Protein AF-A0A1I6E362-F1 (afdb_monomer)

Radius of gyration: 29.73 Å; Cα contacts (8 Å, |Δi|>4): 877; chains: 1; bounding box: 83×50×93 Å

pLDDT: mean 85.26, std 15.42, range [30.41, 98.31]

Organism: NCBI:txid1121426

Mean predicted aligned error: 14.02 Å

Nearest PDB structures (foldseek):
  6gwh-assembly1_A  TM=8.230E-01  e=7.756E-09  Pyrococcus furiosus DSM 3638
  6z70-assembly1_A  TM=7.976E-01  e=4.630E-08  Aquifex aeolicus VF5
  3vvr-assembly1_A  TM=7.969E-01  e=1.394E-07  Pyrococcus furiosus
  4z3p-assembly1_A  TM=7.280E-01  e=2.200E-07  Escherichia coli
  6z71-assembly1_B  TM=7.602E-01  e=5.159E-06  Aquifex aeolicus VF5

Sequence (661 aa):
MGSLGLRKLFINIGGTLARQMTAVLLGISLVVLLARALGPQGNGTYAMTILLPTLLANLLNLGIPSANVYYIGRGSISVYHAFKTNIRLWLFLSGLGVLLAVLVVWVGGEALFPGVPKIFLWLTSLLIFPMALLQFLLTSLLQGVQDFRRFNHVLLVAPAATLLLAVLTVWLFDLGVAGALTAFGLGYFLGLVFSIYAVRTYLHDKSKSTPPPDYAGQCIGYGWKAHLSNILTFINYRTDIYLVNLFLNPAFTGIYVIAVQIAERLWMLSQSVSTVILPRLSELHRDEETRKRLTPIVARWIFMVTVVAGGTLALFASPLIKLLFGAKYLAAAGALLWLLPGIAFTSFSRVLANDLAARGRPDLNMYAACLVVIVNVIANIVLIPRMGINGAALATTIAYTVNAVVKFYLYARLSGNPLWQVIAFSRADRELLANGINSFRKLFGGSLSAGQLIKSANTNRRYKRCMDIFFSLIFIIAALPLMVLIAMAIKFETGAPAIFIQERAGLQGRPFKIYKFRTMLRDFVSTGQNYADEEKRITRVGRLLRSTSLDELPQLFNVLKGDMSLVGPRPTLLYQVEKYSDGQKKRLDVPPGMTGWTQVNRGECFSWEERIKMDIHYIQNWSLGLDFKILWMTAGVMLKKRVAWVDQSDDRIARIPTDES

Foldseek 3Di:
DVVLCVVVLVVLLVLLLVLVVLLVVLVVLQLVLLCVQQPPLLSLLLVLLLCLLLVLLLQLLLQLLLLLLQCLLLVVDALQVLLVLLVVSLVVSLVVSLVVLVVCCVPCVCPSRPPHDSVSNNVCSNQVNSLSNVLSSLLSNCLSNLVSVLSSVLSVQLSVQLSVQCCCQRVVVVVGSVSSSVSNSVSSVRSSVSSCVSSVVRNVPPPGDDRDPCSVVSSNVLSNLLSLLVVLVVCLLCVLLVLLCVQPHVLLSVLLVVLSVVQCVLCSSLVSSLSNVLSVLLNCPVPLVSSLQPLLLSLQVSLVVLLVVLVVCLVCVQVVCCVPPNDSSSVSSLLNNLQSLLSSLLSSLSSLCSNCSSNSRSNLSNVLSVVLSVQLNVQSVPQCNPPNSNSSSNSSSVSSNSSSVSSLVVSCVVSVPDSCSSNPQDPVNVVVVVVVVVVVCCQVPDDDDPVCCVVCVVVQVVVQLVVLQVVLVVLCVVCVVVVVVLQVVCCVQAVDGQWDWDWFQWALRDIDIAIWGDQFHDPPPVPPDDPDCPVVGGTPSSQVCQQLVVRRSSRSVVSNVPLAGQEAAATHHSVVCVPDDPLLSLSNNHTHHPFYQCRLPDDDDDDPVVSSVRRNVCVSSPHPVVVVVRVVSVVVVSPPSDDGNPDVVVCPPPPPPPPDD

Structure (mmCIF, N/CA/C/O backbone):
data_AF-A0A1I6E362-F1
#
_entry.id   AF-A0A1I6E362-F1
#
loop_
_atom_site.group_PDB
_atom_site.id
_atom_site.type_symbol
_atom_site.label_atom_id
_atom_site.label_alt_id
_atom_site.label_comp_id
_atom_site.label_asym_id
_atom_site.label_entity_id
_atom_site.label_seq_id
_atom_site.pdbx_PDB_ins_code
_atom_site.Cartn_x
_atom_site.Cartn_y
_atom_site.Cartn_z
_atom_site.occupancy
_atom_site.B_iso_or_equiv
_atom_site.auth_seq_id
_atom_site.auth_comp_id
_atom_site.auth_asym_id
_atom_site.auth_atom_id
_atom_site.pdbx_PDB_model_num
ATOM 1 N N . MET A 1 1 ? -22.961 -8.064 14.696 1.00 47.22 1 MET A N 1
ATOM 2 C CA . MET A 1 1 ? -22.313 -7.123 13.733 1.00 47.22 1 MET A CA 1
ATOM 3 C C . MET A 1 1 ? -22.486 -5.632 14.057 1.00 47.22 1 MET A C 1
ATOM 5 O O . MET A 1 1 ? -21.528 -4.894 13.843 1.00 47.22 1 MET A O 1
ATOM 9 N N . GLY A 1 2 ? -23.660 -5.175 14.527 1.00 45.44 2 GLY A N 1
ATOM 10 C CA . GLY A 1 2 ? -23.925 -3.750 14.808 1.00 45.44 2 GLY A CA 1
ATOM 11 C C . GLY A 1 2 ? -23.131 -3.165 15.984 1.00 45.44 2 GLY A C 1
ATOM 12 O O . GLY A 1 2 ? -22.555 -2.094 15.836 1.00 45.44 2 GLY A O 1
ATOM 13 N N . SER A 1 3 ? -23.005 -3.900 17.096 1.00 53.31 3 SER A N 1
ATOM 14 C CA . SER A 1 3 ? -22.309 -3.436 18.312 1.00 53.31 3 SER A CA 1
ATOM 15 C C . SER A 1 3 ? -20.792 -3.256 18.148 1.00 53.31 3 SER A C 1
ATOM 17 O O . SER A 1 3 ? -20.224 -2.323 18.693 1.00 53.31 3 SER A O 1
ATOM 19 N N . LEU A 1 4 ? -20.130 -4.099 17.345 1.00 64.25 4 LEU A N 1
ATOM 20 C CA . LEU A 1 4 ? -18.673 -4.043 17.114 1.00 64.25 4 LEU A CA 1
ATOM 21 C C . LEU A 1 4 ? -18.260 -3.117 15.949 1.00 64.25 4 LEU A C 1
ATOM 23 O O . LEU A 1 4 ? -17.071 -2.948 15.684 1.00 64.25 4 LEU A O 1
ATOM 27 N N . GLY A 1 5 ? -19.211 -2.555 15.191 1.00 74.75 5 GLY A N 1
ATOM 28 C CA . GLY A 1 5 ? -18.908 -1.715 14.021 1.00 74.75 5 GLY A CA 1
ATOM 29 C C . GLY A 1 5 ? -18.184 -2.437 12.868 1.00 74.75 5 GLY A C 1
ATOM 30 O O . GLY A 1 5 ? -17.649 -1.786 11.967 1.00 74.75 5 GLY A O 1
ATOM 31 N N . LEU A 1 6 ? -18.183 -3.778 12.861 1.00 76.25 6 LEU A N 1
ATOM 32 C CA . LEU A 1 6 ? -17.395 -4.614 11.942 1.00 76.25 6 LEU A CA 1
ATOM 33 C C . LEU A 1 6 ? -17.661 -4.306 10.466 1.00 76.25 6 LEU A C 1
ATOM 35 O O . LEU A 1 6 ? -16.737 -4.297 9.662 1.00 76.25 6 LEU A O 1
ATOM 39 N N . ARG A 1 7 ? -18.907 -3.997 10.093 1.00 77.62 7 ARG A N 1
ATOM 40 C CA . ARG A 1 7 ? -19.254 -3.694 8.697 1.00 77.62 7 ARG A CA 1
ATOM 41 C C . ARG A 1 7 ? -18.474 -2.491 8.157 1.00 77.62 7 ARG A C 1
ATOM 43 O O . ARG A 1 7 ? -17.909 -2.575 7.072 1.00 77.62 7 ARG A O 1
ATOM 50 N N . LYS A 1 8 ? -18.434 -1.383 8.907 1.00 82.44 8 LYS A N 1
ATOM 51 C CA . LYS A 1 8 ? -17.691 -0.175 8.511 1.00 82.44 8 LYS A CA 1
ATOM 52 C C . LYS A 1 8 ? -16.190 -0.468 8.456 1.00 82.44 8 LYS A C 1
ATOM 54 O O . LYS A 1 8 ? -15.532 -0.067 7.502 1.00 82.44 8 LYS A O 1
ATOM 59 N N . LEU A 1 9 ? -15.683 -1.228 9.431 1.00 85.69 9 LEU A N 1
ATOM 60 C CA . LEU A 1 9 ? -14.290 -1.667 9.474 1.00 85.69 9 LEU A CA 1
ATOM 61 C C . LEU A 1 9 ? -13.903 -2.462 8.215 1.00 85.69 9 LEU A C 1
ATOM 63 O O . LEU A 1 9 ? -12.949 -2.092 7.539 1.00 85.69 9 LEU A O 1
ATOM 67 N N . PHE A 1 10 ? -14.668 -3.493 7.849 1.00 83.06 10 PHE A N 1
ATOM 68 C CA . PHE A 1 10 ? -14.386 -4.313 6.666 1.00 83.06 10 PHE A CA 1
ATOM 69 C C . PHE A 1 10 ? -14.502 -3.535 5.352 1.00 83.06 10 PHE A C 1
ATOM 71 O O . PHE A 1 10 ? -13.687 -3.747 4.458 1.00 83.06 10 PHE A O 1
ATOM 78 N N . ILE A 1 11 ? -15.453 -2.600 5.234 1.00 81.00 11 ILE A N 1
ATOM 79 C CA . ILE A 1 11 ? -15.546 -1.711 4.063 1.00 81.00 11 ILE A CA 1
ATOM 80 C C . ILE A 1 11 ? -14.276 -0.861 3.936 1.00 81.00 11 ILE A C 1
ATOM 82 O O . ILE A 1 11 ? -13.712 -0.752 2.848 1.00 81.00 11 ILE A O 1
ATOM 86 N N . ASN A 1 12 ? -13.797 -0.296 5.045 1.00 88.94 12 ASN A N 1
ATOM 87 C CA . ASN A 1 12 ? -12.576 0.504 5.057 1.00 88.94 12 ASN A CA 1
ATOM 88 C C . ASN A 1 12 ? -11.337 -0.341 4.724 1.00 88.94 12 ASN A C 1
ATOM 90 O O . ASN A 1 12 ? -10.492 0.109 3.950 1.00 88.94 12 ASN A O 1
ATOM 94 N N . ILE A 1 13 ? -11.239 -1.567 5.255 1.00 87.88 13 ILE A N 1
ATOM 95 C CA . ILE A 1 13 ? -10.159 -2.516 4.934 1.00 87.88 13 ILE A CA 1
ATOM 96 C C . ILE A 1 13 ? -10.188 -2.859 3.442 1.00 87.88 13 ILE A C 1
ATOM 98 O O . ILE A 1 13 ? -9.175 -2.710 2.765 1.00 87.88 13 ILE A O 1
ATOM 102 N N . GLY A 1 14 ? -11.353 -3.235 2.907 1.00 83.06 14 GLY A N 1
ATOM 103 C CA . GLY A 1 14 ? -11.525 -3.573 1.493 1.00 83.06 14 GLY A CA 1
ATOM 104 C C . GLY A 1 14 ? -11.182 -2.410 0.559 1.00 83.06 14 GLY A C 1
ATOM 105 O O . GLY A 1 14 ? -10.434 -2.594 -0.398 1.00 83.06 14 GLY A O 1
ATOM 106 N N . GLY A 1 15 ? -11.644 -1.193 0.867 1.00 82.62 15 GLY A N 1
ATOM 107 C CA . GLY A 1 15 ? -11.280 0.010 0.109 1.00 82.62 15 GLY A CA 1
ATOM 108 C C . GLY A 1 15 ? -9.779 0.312 0.163 1.00 82.62 15 GLY A C 1
ATOM 109 O O . GLY A 1 15 ? -9.176 0.680 -0.844 1.00 82.62 15 GLY A O 1
ATOM 110 N N . THR A 1 16 ? -9.152 0.085 1.318 1.00 93.25 16 THR A N 1
ATOM 111 C CA . THR A 1 16 ? -7.707 0.263 1.514 1.00 93.25 16 THR A CA 1
ATOM 112 C C . THR A 1 16 ? -6.900 -0.779 0.739 1.00 93.25 16 THR A C 1
ATOM 114 O O . THR A 1 16 ? -5.895 -0.425 0.123 1.00 93.25 16 THR A O 1
ATOM 117 N N . LEU A 1 17 ? -7.348 -2.035 0.706 1.00 88.12 17 LEU A N 1
ATOM 118 C CA . LEU A 1 17 ? -6.731 -3.102 -0.081 1.00 88.12 17 LEU A CA 1
ATOM 119 C C . LEU A 1 17 ? -6.857 -2.837 -1.587 1.00 88.12 17 LEU A C 1
ATOM 121 O O . LEU A 1 17 ? -5.853 -2.872 -2.295 1.00 88.12 17 LEU A O 1
ATOM 125 N N . ALA A 1 18 ? -8.056 -2.490 -2.066 1.00 82.69 18 ALA A N 1
ATOM 126 C CA . ALA A 1 18 ? -8.288 -2.142 -3.470 1.00 82.69 18 ALA A CA 1
ATOM 127 C C . ALA A 1 18 ? -7.384 -0.984 -3.919 1.00 82.69 18 ALA A C 1
ATOM 129 O O . ALA A 1 18 ? -6.784 -1.013 -4.996 1.00 82.69 18 ALA A O 1
ATOM 130 N N . ARG A 1 19 ? -7.213 0.013 -3.047 1.00 94.44 19 ARG A N 1
ATOM 131 C CA . ARG A 1 19 ? -6.302 1.129 -3.273 1.00 94.44 19 ARG A CA 1
ATOM 132 C C . ARG A 1 19 ? -4.831 0.702 -3.311 1.00 94.44 19 ARG A C 1
ATOM 134 O O . ARG A 1 19 ? -4.100 1.196 -4.164 1.00 94.44 19 ARG A O 1
ATOM 141 N N . GLN A 1 20 ? -4.385 -0.223 -2.452 1.00 93.06 20 GLN A N 1
ATOM 142 C CA . GLN A 1 20 ? -3.025 -0.790 -2.533 1.00 93.06 20 GLN A CA 1
ATOM 143 C C . GLN A 1 20 ? -2.800 -1.526 -3.855 1.00 93.06 20 GLN A C 1
ATOM 145 O O . GLN A 1 20 ? -1.799 -1.271 -4.516 1.00 93.06 20 GLN A O 1
ATOM 150 N N . MET A 1 21 ? -3.739 -2.384 -4.265 1.00 85.81 21 MET A N 1
ATOM 151 C CA . MET A 1 21 ? -3.654 -3.109 -5.540 1.00 85.81 21 MET A CA 1
ATOM 152 C C . MET A 1 21 ? -3.573 -2.144 -6.726 1.00 85.81 21 MET A C 1
ATOM 154 O O . MET A 1 21 ? -2.713 -2.294 -7.588 1.00 85.81 21 MET A O 1
ATOM 158 N N . THR A 1 22 ? -4.409 -1.103 -6.725 1.00 87.25 22 THR A N 1
ATOM 159 C CA . THR A 1 22 ? -4.402 -0.069 -7.770 1.00 87.25 22 THR A CA 1
ATOM 160 C C . THR A 1 22 ? -3.062 0.669 -7.818 1.00 87.25 22 THR A C 1
ATOM 162 O O . THR A 1 22 ? -2.493 0.835 -8.891 1.00 87.25 22 THR A O 1
ATOM 165 N N . ALA A 1 23 ? -2.511 1.062 -6.664 1.00 90.00 23 ALA A N 1
ATOM 166 C CA . ALA A 1 23 ? -1.211 1.729 -6.598 1.00 90.00 23 ALA A CA 1
ATOM 167 C C . ALA A 1 23 ? -0.066 0.838 -7.117 1.00 90.00 23 ALA A C 1
ATOM 169 O O . ALA A 1 23 ? 0.812 1.330 -7.821 1.00 90.00 23 ALA A O 1
ATOM 170 N N . VAL A 1 24 ? -0.094 -0.469 -6.821 1.00 87.75 24 VAL A N 1
ATOM 171 C CA . VAL A 1 24 ? 0.880 -1.435 -7.360 1.00 87.75 24 VAL A CA 1
ATOM 172 C C . VAL A 1 24 ? 0.790 -1.503 -8.886 1.00 87.75 24 VAL A C 1
ATOM 174 O O . VAL A 1 24 ? 1.820 -1.437 -9.550 1.00 87.75 24 VAL A O 1
ATOM 177 N N . LEU A 1 25 ? -0.419 -1.571 -9.451 1.00 85.38 25 LEU A N 1
ATOM 178 C CA . LEU A 1 25 ? -0.619 -1.597 -10.904 1.00 85.38 25 LEU A CA 1
ATOM 179 C C . LEU A 1 25 ? -0.130 -0.310 -11.585 1.00 85.38 25 LEU A C 1
ATOM 181 O O . LEU A 1 25 ? 0.549 -0.381 -12.610 1.00 85.38 25 LEU A O 1
ATOM 185 N N . LEU A 1 26 ? -0.424 0.858 -11.004 1.00 90.88 26 LEU A N 1
ATOM 186 C CA . LEU A 1 26 ? 0.073 2.148 -11.497 1.00 90.88 26 LEU A CA 1
ATOM 187 C C . LEU A 1 26 ? 1.604 2.214 -11.450 1.00 90.88 26 LEU A C 1
ATOM 189 O O . LEU A 1 26 ? 2.227 2.630 -12.422 1.00 90.88 26 LEU A O 1
ATOM 193 N N . GLY A 1 27 ? 2.208 1.753 -10.352 1.00 89.25 27 GLY A N 1
ATOM 194 C CA . GLY A 1 27 ? 3.661 1.704 -10.195 1.00 89.25 27 GLY A CA 1
ATOM 195 C C . GLY A 1 27 ? 4.334 0.792 -11.221 1.00 89.25 27 GLY A C 1
ATOM 196 O O . GLY A 1 27 ? 5.297 1.206 -11.857 1.00 89.25 27 GLY A O 1
ATOM 197 N N . ILE A 1 28 ? 3.798 -0.414 -11.443 1.00 85.44 28 ILE A N 1
ATOM 198 C CA . ILE A 1 28 ? 4.299 -1.328 -12.484 1.00 85.44 28 ILE A CA 1
ATOM 199 C C . ILE A 1 28 ? 4.183 -0.675 -13.865 1.00 85.44 28 ILE A C 1
ATOM 201 O O . ILE A 1 28 ? 5.136 -0.710 -14.638 1.00 85.44 28 ILE A O 1
ATOM 205 N N . SER A 1 29 ? 3.048 -0.037 -14.158 1.00 89.38 29 SER A N 1
ATOM 206 C CA . SER A 1 29 ? 2.824 0.645 -15.439 1.00 89.38 29 SER A CA 1
ATOM 207 C C . SER A 1 29 ? 3.831 1.775 -15.667 1.00 89.38 29 SER A C 1
ATOM 209 O O . SER A 1 29 ? 4.388 1.886 -16.756 1.00 89.38 29 SER A O 1
ATOM 211 N N . LEU A 1 30 ? 4.116 2.572 -14.630 1.00 93.25 30 LEU A N 1
ATOM 212 C CA . LEU A 1 30 ? 5.117 3.639 -14.682 1.00 93.25 30 LEU A CA 1
ATOM 213 C C . LEU A 1 30 ? 6.520 3.077 -14.923 1.00 93.25 30 LEU A C 1
ATOM 215 O O . LEU A 1 30 ? 7.224 3.568 -15.799 1.00 93.25 30 LEU A O 1
ATOM 219 N N . VAL A 1 31 ? 6.913 2.030 -14.191 1.00 87.62 31 VAL A N 1
ATOM 220 C CA . VAL A 1 31 ? 8.224 1.384 -14.364 1.00 87.62 31 VAL A CA 1
ATOM 221 C C . VAL A 1 31 ? 8.385 0.849 -15.788 1.00 87.62 31 VAL A C 1
ATOM 223 O O . VAL A 1 31 ? 9.427 1.061 -16.401 1.00 87.62 31 VAL A O 1
ATOM 226 N N . VAL A 1 32 ? 7.355 0.201 -16.342 1.00 85.50 32 VAL A N 1
ATOM 227 C CA . VAL A 1 32 ? 7.378 -0.303 -17.725 1.00 85.50 32 VAL A CA 1
ATOM 228 C C . VAL A 1 32 ? 7.507 0.840 -18.731 1.00 85.50 32 VAL A C 1
ATOM 230 O O . VAL A 1 32 ? 8.292 0.732 -19.672 1.00 85.50 32 VAL A O 1
ATOM 233 N N . LEU A 1 33 ? 6.761 1.930 -18.538 1.00 91.44 33 LEU A N 1
ATOM 234 C CA . LEU A 1 33 ? 6.820 3.102 -19.409 1.00 91.44 33 LEU A CA 1
ATOM 235 C C . LEU A 1 33 ? 8.216 3.731 -19.407 1.00 91.44 33 LEU A C 1
ATOM 237 O O . LEU A 1 33 ? 8.806 3.902 -20.471 1.00 91.44 33 LEU A O 1
ATOM 241 N N . LEU A 1 34 ? 8.758 4.029 -18.224 1.00 91.12 34 LEU A N 1
ATOM 242 C CA . LEU A 1 34 ? 10.066 4.671 -18.092 1.00 91.12 34 LEU A CA 1
ATOM 243 C C . LEU A 1 34 ? 11.189 3.779 -18.618 1.00 91.12 34 LEU A C 1
ATOM 245 O O . LEU A 1 34 ? 12.066 4.267 -19.320 1.00 91.12 34 LEU A O 1
ATOM 249 N N . ALA A 1 35 ? 11.138 2.473 -18.353 1.00 82.94 35 ALA A N 1
ATOM 250 C CA . ALA A 1 35 ? 12.131 1.538 -18.872 1.00 82.94 35 ALA A CA 1
ATOM 251 C C . ALA A 1 35 ? 12.143 1.490 -20.409 1.00 82.94 35 ALA A C 1
ATOM 253 O O . ALA A 1 35 ? 13.213 1.409 -21.008 1.00 82.94 35 ALA A O 1
ATOM 254 N N . ARG A 1 36 ? 10.967 1.554 -21.049 1.00 88.00 36 ARG A N 1
ATOM 255 C CA . ARG A 1 36 ? 10.855 1.559 -22.516 1.00 88.00 36 ARG A CA 1
ATOM 256 C C . ARG A 1 36 ? 11.293 2.876 -23.141 1.00 88.00 36 ARG A C 1
ATOM 258 O O . ARG A 1 36 ? 11.867 2.845 -24.220 1.00 88.00 36 ARG A O 1
ATOM 265 N N . ALA A 1 37 ? 11.003 3.998 -22.491 1.00 91.81 37 ALA A N 1
ATOM 266 C CA . ALA A 1 37 ? 11.279 5.314 -23.054 1.00 91.81 37 ALA A CA 1
ATOM 267 C C . ALA A 1 37 ? 12.710 5.803 -22.770 1.00 91.81 37 ALA A C 1
ATOM 269 O O . ALA A 1 37 ? 13.353 6.357 -23.647 1.00 91.81 37 ALA A O 1
ATOM 270 N N . LEU A 1 38 ? 13.233 5.572 -21.562 1.00 90.88 38 LEU A N 1
ATOM 271 C CA . LEU A 1 38 ? 14.545 6.084 -21.136 1.00 90.88 38 LEU A CA 1
ATOM 272 C C . LEU A 1 38 ? 15.701 5.107 -21.372 1.00 90.88 38 LEU A C 1
ATOM 274 O O . LEU A 1 38 ? 16.868 5.466 -21.203 1.00 90.88 38 LEU A O 1
ATOM 278 N N . GLY A 1 39 ? 15.382 3.846 -21.662 1.00 85.19 39 GLY A N 1
ATOM 279 C CA . GLY A 1 39 ? 16.345 2.756 -21.636 1.00 85.19 39 GLY A CA 1
ATOM 280 C C . GLY A 1 39 ? 16.922 2.481 -20.233 1.00 85.19 39 GLY A C 1
ATOM 281 O O . GLY A 1 39 ? 16.563 3.130 -19.244 1.00 85.19 39 GLY A O 1
ATOM 282 N N . PRO A 1 40 ? 17.830 1.496 -20.113 1.00 77.56 40 PRO A N 1
ATOM 283 C CA . PRO A 1 40 ? 18.359 1.054 -18.821 1.00 77.56 40 PRO A CA 1
ATOM 284 C C . PRO A 1 40 ? 19.126 2.141 -18.060 1.00 77.56 40 PRO A C 1
ATOM 286 O O . PRO A 1 40 ? 18.930 2.297 -16.856 1.00 77.56 40 PRO A O 1
ATOM 289 N N . GLN A 1 41 ? 19.966 2.912 -18.759 1.00 85.75 41 GLN A N 1
ATOM 290 C CA . GLN A 1 41 ? 20.787 3.956 -18.144 1.00 85.75 41 GLN A CA 1
ATOM 291 C C . GLN A 1 41 ? 19.924 5.104 -17.613 1.00 85.75 41 GLN A C 1
ATOM 293 O O . GLN A 1 41 ? 20.030 5.446 -16.438 1.00 85.75 41 GLN A O 1
ATOM 298 N N . GLY A 1 42 ? 19.013 5.645 -18.431 1.00 89.19 42 GLY A N 1
ATOM 299 C CA . GLY A 1 42 ? 18.139 6.740 -18.011 1.00 89.19 42 GLY A CA 1
ATOM 300 C C . GLY A 1 42 ? 17.177 6.334 -16.891 1.00 89.19 42 GLY A C 1
ATOM 301 O O . GLY A 1 42 ? 16.969 7.094 -15.944 1.00 89.19 42 GLY A O 1
ATOM 302 N N . ASN A 1 43 ? 16.653 5.105 -16.931 1.00 84.25 43 ASN A N 1
ATOM 303 C CA . ASN A 1 43 ? 15.850 4.564 -15.835 1.00 84.25 43 ASN A CA 1
ATOM 304 C C . ASN A 1 43 ? 16.673 4.401 -14.540 1.00 84.25 43 ASN A C 1
ATOM 306 O O . ASN A 1 43 ? 16.172 4.692 -13.453 1.00 84.25 43 ASN A O 1
ATOM 310 N N . GLY A 1 44 ? 17.944 3.997 -14.648 1.00 79.44 44 GLY A N 1
ATOM 311 C CA . GLY A 1 44 ? 18.884 3.944 -13.525 1.00 79.44 44 GLY A CA 1
ATOM 312 C C . GLY A 1 44 ? 19.134 5.322 -12.909 1.00 79.44 44 GLY A C 1
ATOM 313 O O . GLY A 1 44 ? 18.987 5.487 -11.697 1.00 79.44 44 GLY A O 1
ATOM 314 N N . THR A 1 45 ? 19.414 6.335 -13.735 1.00 91.06 45 THR A N 1
ATOM 315 C CA . THR A 1 45 ? 19.582 7.723 -13.279 1.00 91.06 45 THR A CA 1
ATOM 316 C C . THR A 1 45 ? 18.317 8.248 -12.595 1.00 91.06 45 THR A C 1
ATOM 318 O O . THR A 1 45 ? 18.410 8.830 -11.514 1.00 91.06 45 THR A O 1
ATOM 321 N N . TYR A 1 46 ? 17.129 8.013 -13.168 1.00 94.69 46 TYR A N 1
ATOM 322 C CA . TYR A 1 46 ? 15.847 8.382 -12.555 1.00 94.69 46 TYR A CA 1
ATOM 323 C C . TYR A 1 46 ? 15.671 7.741 -11.171 1.00 94.69 46 TYR A C 1
ATOM 325 O O . TYR A 1 46 ? 15.431 8.452 -10.193 1.00 94.69 46 TYR A O 1
ATOM 333 N N . ALA A 1 47 ? 15.839 6.418 -11.076 1.00 88.00 47 ALA A N 1
ATOM 334 C CA . ALA A 1 47 ? 15.654 5.671 -9.835 1.00 88.00 47 ALA A CA 1
ATOM 335 C C . ALA A 1 47 ? 16.623 6.127 -8.732 1.00 88.00 47 ALA A C 1
ATOM 337 O O . ALA A 1 47 ? 16.202 6.342 -7.596 1.00 88.00 47 ALA A O 1
ATOM 338 N N . MET A 1 48 ? 17.901 6.329 -9.072 1.00 88.44 48 MET A N 1
ATOM 339 C CA . MET A 1 48 ? 18.909 6.814 -8.124 1.00 88.44 48 MET A CA 1
ATOM 340 C C . MET A 1 48 ? 18.655 8.259 -7.696 1.00 88.44 48 MET A C 1
ATOM 342 O O . MET A 1 48 ? 18.848 8.598 -6.531 1.00 88.44 48 MET A O 1
ATOM 346 N N . THR A 1 49 ? 18.160 9.105 -8.602 1.00 95.06 49 THR A N 1
ATOM 347 C CA . THR A 1 49 ? 17.834 10.496 -8.269 1.00 95.06 49 THR A CA 1
ATOM 348 C C . THR A 1 49 ? 16.705 10.576 -7.243 1.00 95.06 49 THR A C 1
ATOM 350 O O . THR A 1 49 ? 16.817 11.306 -6.263 1.00 95.06 49 THR A O 1
ATOM 353 N N . ILE A 1 50 ? 15.613 9.827 -7.435 1.00 95.50 50 ILE A N 1
ATOM 354 C CA . ILE A 1 50 ? 14.468 9.872 -6.508 1.00 95.50 50 ILE A CA 1
ATOM 355 C C . ILE A 1 50 ? 14.745 9.154 -5.178 1.00 95.50 50 ILE A C 1
ATOM 357 O O . ILE A 1 50 ? 14.000 9.338 -4.211 1.00 95.50 50 ILE A O 1
ATOM 361 N N . LEU A 1 51 ? 15.804 8.343 -5.104 1.00 92.25 51 LEU A N 1
ATOM 362 C CA . LEU A 1 51 ? 16.166 7.584 -3.911 1.00 92.25 51 LEU A CA 1
ATOM 363 C C . LEU A 1 51 ? 16.499 8.506 -2.733 1.00 92.25 51 LEU A C 1
ATOM 365 O O . LEU A 1 51 ? 15.931 8.341 -1.659 1.00 92.25 51 LEU A O 1
ATOM 369 N N . LEU A 1 52 ? 17.361 9.507 -2.928 1.00 93.88 52 LEU A N 1
ATOM 370 C CA . LEU A 1 52 ? 17.769 10.420 -1.855 1.00 93.88 52 LEU A CA 1
ATOM 371 C C . LEU A 1 52 ? 16.582 11.162 -1.200 1.00 93.88 52 LEU A C 1
ATOM 373 O O . LEU A 1 52 ? 16.405 11.022 0.014 1.00 93.88 52 LEU A O 1
ATOM 377 N N . PRO A 1 53 ? 15.716 11.892 -1.937 1.00 96.25 53 PRO A N 1
ATOM 378 C CA . PRO A 1 53 ? 14.599 12.607 -1.320 1.00 96.25 53 PRO A CA 1
ATOM 379 C C . PRO A 1 53 ? 13.573 11.676 -0.663 1.00 96.25 53 PRO A C 1
ATOM 381 O O . PRO A 1 53 ? 12.998 12.019 0.373 1.00 96.25 53 PRO A O 1
ATOM 384 N N . THR A 1 54 ? 13.336 10.490 -1.232 1.00 94.00 54 THR A N 1
ATOM 385 C CA . THR A 1 54 ? 12.396 9.518 -0.651 1.00 94.00 54 THR A CA 1
ATOM 386 C C . THR A 1 54 ? 12.960 8.862 0.610 1.00 94.00 54 THR A C 1
ATOM 388 O O . THR A 1 54 ? 12.220 8.686 1.581 1.00 94.00 54 THR A O 1
ATOM 391 N N . LEU A 1 55 ? 14.262 8.558 0.650 1.00 92.06 55 LEU A N 1
ATOM 392 C CA . LEU A 1 55 ? 14.950 8.081 1.852 1.00 92.06 55 LEU A CA 1
ATOM 393 C C . LEU A 1 55 ? 14.922 9.129 2.963 1.00 92.06 55 LEU A C 1
ATOM 395 O O . LEU A 1 55 ? 14.550 8.799 4.086 1.00 92.06 55 LEU A O 1
ATOM 399 N N . LEU A 1 56 ? 15.234 10.389 2.653 1.00 95.19 56 LEU A N 1
ATOM 400 C CA . LEU A 1 56 ? 15.173 11.478 3.629 1.00 95.19 56 LEU A CA 1
ATOM 401 C C . LEU A 1 56 ? 13.769 11.619 4.227 1.00 95.19 56 LEU A C 1
ATOM 403 O O . LEU A 1 56 ? 13.635 11.707 5.444 1.00 95.19 56 LEU A O 1
ATOM 407 N N . ALA A 1 57 ? 12.708 11.556 3.413 1.00 95.44 57 ALA A N 1
ATOM 408 C CA . ALA A 1 57 ? 11.327 11.616 3.908 1.00 95.44 57 ALA A CA 1
ATOM 409 C C . ALA A 1 57 ? 10.967 10.406 4.790 1.00 95.44 57 ALA A C 1
ATOM 411 O O . ALA A 1 57 ? 10.257 10.538 5.793 1.00 95.44 57 ALA A O 1
ATOM 412 N N . ASN A 1 58 ? 11.469 9.221 4.438 1.00 91.12 58 ASN A N 1
ATOM 413 C CA . ASN A 1 58 ? 11.260 8.003 5.215 1.00 91.12 58 ASN A CA 1
ATOM 414 C C . ASN A 1 58 ? 12.027 8.001 6.541 1.00 91.12 58 ASN A C 1
ATOM 416 O O . ASN A 1 58 ? 11.502 7.449 7.502 1.00 91.12 58 ASN A O 1
ATOM 420 N N . LEU A 1 59 ? 13.210 8.613 6.617 1.00 90.94 59 LEU A N 1
ATOM 421 C CA . LEU A 1 59 ? 14.018 8.703 7.840 1.00 90.94 59 LEU A CA 1
ATOM 422 C C . LEU A 1 59 ? 13.551 9.848 8.750 1.00 90.94 59 LEU A C 1
ATOM 424 O O . LEU A 1 59 ? 13.338 9.666 9.945 1.00 90.94 59 LEU A O 1
ATOM 428 N N . LEU A 1 60 ? 13.323 11.032 8.184 1.00 94.88 60 LEU A N 1
ATOM 429 C CA . LEU A 1 60 ? 13.063 12.252 8.951 1.00 94.88 60 LEU A CA 1
ATOM 430 C C . LEU A 1 60 ? 11.594 12.451 9.334 1.00 94.88 60 LEU A C 1
ATOM 432 O O . LEU A 1 60 ? 11.274 13.441 9.980 1.00 94.88 60 LEU A O 1
ATOM 436 N N . ASN A 1 61 ? 10.683 11.523 9.016 1.00 93.88 61 ASN A N 1
ATOM 437 C CA . ASN A 1 61 ? 9.327 11.585 9.580 1.00 93.88 61 ASN A CA 1
ATOM 438 C C . ASN A 1 61 ? 9.276 11.250 11.081 1.00 93.88 61 ASN A C 1
ATOM 440 O O . ASN A 1 61 ? 8.241 11.499 11.700 1.00 93.88 61 ASN A O 1
ATOM 444 N N . LEU A 1 62 ? 10.347 10.672 11.653 1.00 92.94 62 LEU A N 1
ATOM 445 C CA . LEU A 1 62 ? 10.516 10.375 13.085 1.00 92.94 62 LEU A CA 1
ATOM 446 C C . LEU A 1 62 ? 9.327 9.640 13.736 1.00 92.94 62 LEU A C 1
ATOM 448 O O . LEU A 1 62 ? 9.095 9.752 14.936 1.00 92.94 62 LEU A O 1
ATOM 452 N N . GLY A 1 63 ? 8.524 8.916 12.949 1.00 93.50 63 GLY A N 1
ATOM 453 C CA . GLY A 1 63 ? 7.312 8.242 13.422 1.00 93.50 63 GLY A CA 1
ATOM 454 C C . GLY A 1 63 ? 6.171 9.172 13.855 1.00 93.50 63 GLY A C 1
ATOM 455 O O . GLY A 1 63 ? 5.184 8.688 14.415 1.00 93.50 63 GLY A O 1
ATOM 456 N N . ILE A 1 64 ? 6.248 10.474 13.551 1.00 96.31 64 ILE A N 1
ATOM 457 C CA . ILE A 1 64 ? 5.170 11.452 13.775 1.00 96.31 64 ILE A CA 1
ATOM 458 C C . ILE A 1 64 ? 3.842 10.991 13.141 1.00 96.31 64 ILE A C 1
ATOM 460 O O . ILE A 1 64 ? 2.810 11.101 13.808 1.00 96.31 64 ILE A O 1
ATOM 464 N N . PRO A 1 65 ? 3.809 10.400 11.922 1.00 96.75 65 PRO A N 1
ATOM 465 C CA . PRO A 1 65 ? 2.574 9.847 11.366 1.00 96.75 65 PRO A CA 1
ATOM 466 C C . PRO A 1 65 ? 1.885 8.829 12.288 1.00 96.75 65 PRO A C 1
ATOM 468 O O . PRO A 1 65 ? 0.675 8.899 12.484 1.00 96.75 65 PRO A O 1
ATOM 471 N N . SER A 1 66 ? 2.641 7.920 12.911 1.00 95.50 66 SER A N 1
ATOM 472 C CA . SER A 1 66 ? 2.089 6.929 13.844 1.00 95.50 66 SER A CA 1
ATOM 473 C C . SER A 1 66 ? 1.532 7.585 15.108 1.00 95.50 66 SER A C 1
ATOM 475 O O . SER A 1 66 ? 0.471 7.184 15.589 1.00 95.50 66 SER A O 1
ATOM 477 N N . ALA A 1 67 ? 2.213 8.616 15.622 1.00 96.38 67 ALA A N 1
ATOM 478 C CA . ALA A 1 67 ? 1.741 9.392 16.766 1.00 96.38 67 ALA A CA 1
ATOM 479 C C . ALA A 1 67 ? 0.428 10.125 16.448 1.00 96.38 67 ALA A C 1
ATOM 481 O O . ALA A 1 67 ? -0.517 10.044 17.231 1.00 96.38 67 ALA A O 1
ATOM 482 N N . ASN A 1 68 ? 0.323 10.758 15.275 1.00 96.69 68 ASN A N 1
ATOM 483 C CA . ASN A 1 68 ? -0.908 11.417 14.831 1.00 96.69 68 ASN A CA 1
ATOM 484 C C . ASN A 1 68 ? -2.088 10.446 14.789 1.00 96.69 68 ASN A C 1
ATOM 486 O O . ASN A 1 68 ? -3.145 10.743 15.339 1.00 96.69 68 ASN A O 1
ATOM 490 N N . VAL A 1 69 ? -1.908 9.268 14.185 1.00 97.56 69 VAL A N 1
ATOM 491 C CA . VAL A 1 69 ? -2.971 8.256 14.105 1.00 97.56 69 VAL A CA 1
ATOM 492 C C . VAL A 1 69 ? -3.423 7.819 15.502 1.00 97.56 69 VAL A C 1
ATOM 494 O O . VAL A 1 69 ? -4.624 7.703 15.744 1.00 97.56 69 VAL A O 1
ATOM 497 N N . TYR A 1 70 ? -2.479 7.633 16.428 1.00 96.75 70 TYR A N 1
ATOM 498 C CA . TYR A 1 70 ? -2.762 7.264 17.813 1.00 96.75 70 TYR A CA 1
ATOM 499 C C . TYR A 1 70 ? -3.512 8.366 18.581 1.00 96.75 70 TYR A C 1
ATOM 501 O O . TYR A 1 70 ? -4.596 8.112 19.106 1.00 96.75 70 TYR A O 1
ATOM 509 N N . TYR A 1 71 ? -2.974 9.588 18.641 1.00 95.38 71 TYR A N 1
ATOM 510 C CA . TYR A 1 71 ? -3.544 10.671 19.452 1.00 95.38 71 TYR A CA 1
ATOM 511 C C . TYR A 1 71 ? -4.855 11.222 18.867 1.00 95.38 71 TYR A C 1
ATOM 513 O O . TYR A 1 71 ? -5.789 11.513 19.618 1.00 95.38 71 TYR A O 1
ATOM 521 N N . ILE A 1 72 ? -4.971 11.325 17.537 1.00 94.81 72 ILE A N 1
ATOM 522 C CA . ILE A 1 72 ? -6.224 11.741 16.882 1.00 94.81 72 ILE A CA 1
ATOM 523 C C . ILE A 1 72 ? -7.274 10.640 17.026 1.00 94.81 72 ILE A C 1
ATOM 525 O O . ILE A 1 72 ? -8.405 10.934 17.405 1.00 94.81 72 ILE A O 1
ATOM 529 N N . GLY A 1 73 ? -6.901 9.374 16.796 1.00 94.12 73 GLY A N 1
ATOM 530 C CA . GLY A 1 73 ? -7.808 8.237 16.968 1.00 94.12 73 GLY A CA 1
ATOM 531 C C . GLY A 1 73 ? -8.325 8.125 18.404 1.00 94.12 73 GLY A C 1
ATOM 532 O O . GLY A 1 73 ? -9.508 7.889 18.617 1.00 94.12 73 GLY A O 1
ATOM 533 N N . ARG A 1 74 ? -7.465 8.389 19.397 1.00 93.31 74 ARG A N 1
ATOM 534 C CA . ARG A 1 74 ? -7.830 8.463 20.822 1.00 93.31 74 ARG A CA 1
ATOM 535 C C . ARG A 1 74 ? -8.719 9.669 21.162 1.00 93.31 74 ARG A C 1
ATOM 537 O O . ARG A 1 74 ? -9.328 9.697 22.227 1.00 93.31 74 ARG A O 1
ATOM 544 N N . GLY A 1 75 ? -8.795 10.670 20.287 1.00 90.62 75 GLY A N 1
ATOM 545 C CA . GLY A 1 75 ? -9.524 11.914 20.530 1.00 90.62 75 GLY A CA 1
ATOM 546 C C . GLY A 1 75 ? -8.855 12.833 21.556 1.00 90.62 75 GLY A C 1
ATOM 547 O O . GLY A 1 75 ? -9.521 13.713 22.096 1.00 90.62 75 GLY A O 1
ATOM 548 N N . SER A 1 76 ? -7.563 12.635 21.843 1.00 89.06 76 SER A N 1
ATOM 549 C CA . SER A 1 76 ? -6.794 13.473 22.776 1.00 89.06 76 SER A CA 1
ATOM 550 C C . SER A 1 76 ? -6.265 14.758 22.140 1.00 89.06 76 SER A C 1
ATOM 552 O O . SER A 1 76 ? -5.809 15.646 22.851 1.00 89.06 76 SER A O 1
ATOM 554 N N . ILE A 1 77 ? -6.281 14.844 20.809 1.00 91.00 77 ILE A N 1
ATOM 555 C CA . ILE A 1 77 ? -5.900 16.036 20.053 1.00 91.00 77 ILE A CA 1
ATOM 556 C C . ILE A 1 77 ? -6.868 16.224 18.884 1.00 91.00 77 ILE A C 1
ATOM 558 O O . ILE A 1 77 ? -7.284 15.251 18.249 1.00 91.00 77 ILE A O 1
ATOM 562 N N . SER A 1 78 ? -7.230 17.472 18.584 1.00 91.25 78 SER A N 1
ATOM 563 C CA . SER A 1 78 ? -8.005 17.782 17.381 1.00 91.25 78 SER A CA 1
ATOM 564 C C . SER A 1 78 ? -7.110 17.819 16.139 1.00 91.25 78 SER A C 1
ATOM 566 O O . SER A 1 78 ? -5.911 18.106 16.216 1.00 91.25 78 SER A O 1
ATOM 568 N N . VAL A 1 79 ? -7.701 17.582 14.963 1.00 93.12 79 VAL A N 1
ATOM 569 C CA . VAL A 1 79 ? -6.975 17.658 13.683 1.00 93.12 79 VAL A CA 1
ATOM 570 C C . VAL A 1 79 ? -6.372 19.042 13.466 1.00 93.12 79 VAL A C 1
ATOM 572 O O . VAL A 1 79 ? -5.264 19.143 12.952 1.00 93.12 79 VAL A O 1
ATOM 575 N N . TYR A 1 80 ? -7.058 20.101 13.900 1.00 92.25 80 TYR A N 1
ATOM 576 C CA . TYR A 1 80 ? -6.564 21.473 13.806 1.00 92.25 80 TYR A CA 1
ATOM 577 C C . TYR A 1 80 ? -5.237 21.677 14.553 1.00 92.25 80 TYR A C 1
ATOM 579 O O . TYR A 1 80 ? -4.272 22.195 13.985 1.00 92.25 80 TYR A O 1
ATOM 587 N N . HIS A 1 81 ? -5.168 21.245 15.816 1.00 90.88 81 HIS A N 1
ATOM 588 C CA . HIS A 1 81 ? -3.952 21.377 16.619 1.00 90.88 81 HIS A CA 1
ATOM 589 C C . HIS A 1 81 ? -2.840 20.455 16.111 1.00 90.88 81 HIS A C 1
ATOM 591 O O . HIS A 1 81 ? -1.697 20.897 15.986 1.00 90.88 81 HIS A O 1
ATOM 597 N N . ALA A 1 82 ? -3.176 19.218 15.730 1.00 93.81 82 ALA A N 1
ATOM 598 C CA . ALA A 1 82 ? -2.217 18.295 15.129 1.00 93.81 82 ALA A CA 1
ATOM 599 C C . ALA A 1 82 ? -1.642 18.842 13.812 1.00 93.81 82 ALA A C 1
ATOM 601 O O . ALA A 1 82 ? -0.434 18.789 13.601 1.00 93.81 82 ALA A O 1
ATOM 602 N N . PHE A 1 83 ? -2.475 19.444 12.959 1.00 95.19 83 PHE A N 1
ATOM 603 C CA . PHE A 1 83 ? -2.045 20.101 11.726 1.00 95.19 83 PHE A CA 1
ATOM 604 C C . PHE A 1 83 ? -1.068 21.247 12.010 1.00 95.19 83 PHE A C 1
ATOM 606 O O . PHE A 1 83 ? 0.014 21.272 11.431 1.00 95.19 83 PHE A O 1
ATOM 613 N N . LYS A 1 84 ? -1.390 22.158 12.941 1.00 93.19 84 LYS A N 1
ATOM 614 C CA . LYS A 1 84 ? -0.486 23.262 13.315 1.00 93.19 84 LYS A CA 1
ATOM 615 C C . LYS A 1 84 ? 0.874 22.764 13.805 1.00 93.19 84 LYS A C 1
ATOM 617 O O . LYS A 1 84 ? 1.901 23.294 13.383 1.00 93.19 84 LYS A O 1
ATOM 622 N N . THR A 1 85 ? 0.887 21.754 14.672 1.00 93.88 85 THR A N 1
ATOM 623 C CA . THR A 1 85 ? 2.136 21.167 15.173 1.00 93.88 85 THR A CA 1
ATOM 624 C C . THR A 1 85 ? 2.911 20.467 14.059 1.00 93.88 85 THR A C 1
ATOM 626 O O . THR A 1 85 ? 4.113 20.688 13.934 1.00 93.88 85 THR A O 1
ATOM 629 N N . ASN A 1 86 ? 2.231 19.709 13.195 1.00 95.88 86 ASN A N 1
ATOM 630 C CA . ASN A 1 86 ? 2.849 19.067 12.037 1.00 95.88 86 ASN A CA 1
ATOM 631 C C . ASN A 1 86 ? 3.503 20.078 11.094 1.00 95.88 86 ASN A C 1
ATOM 633 O O . ASN A 1 86 ? 4.588 19.795 10.612 1.00 95.88 86 ASN A O 1
ATOM 637 N N . ILE A 1 87 ? 2.898 21.246 10.843 1.00 96.75 87 ILE A N 1
ATOM 638 C CA . ILE A 1 87 ? 3.507 22.282 9.989 1.00 96.75 87 ILE A CA 1
ATOM 639 C C . ILE A 1 87 ? 4.799 22.833 10.609 1.00 96.75 87 ILE A C 1
ATOM 641 O O . ILE A 1 87 ? 5.788 22.996 9.899 1.00 96.75 87 ILE A O 1
ATOM 645 N N . ARG A 1 88 ? 4.832 23.069 11.927 1.00 95.12 88 ARG A N 1
ATOM 646 C CA . ARG A 1 88 ? 6.053 23.525 12.621 1.00 95.12 88 ARG A CA 1
ATOM 647 C C . ARG A 1 88 ? 7.164 22.478 12.560 1.00 95.12 88 ARG A C 1
ATOM 649 O O . ARG A 1 88 ? 8.292 22.806 12.205 1.00 95.12 88 ARG A O 1
ATOM 656 N N . LEU A 1 89 ? 6.832 21.220 12.861 1.00 95.38 89 LEU A N 1
ATOM 657 C CA . LEU A 1 89 ? 7.777 20.104 12.767 1.00 95.38 89 LEU A CA 1
ATOM 658 C C . LEU A 1 89 ? 8.246 19.898 11.324 1.00 95.38 89 LEU A C 1
ATOM 660 O O . LEU A 1 89 ? 9.430 19.701 11.092 1.00 95.38 89 LEU A O 1
ATOM 664 N N . TRP A 1 90 ? 7.340 19.999 10.353 1.00 97.50 90 TRP A N 1
ATOM 665 C CA . TRP A 1 90 ? 7.655 19.891 8.933 1.00 97.50 90 TRP A CA 1
ATOM 666 C C . TRP A 1 90 ? 8.636 20.967 8.472 1.00 97.50 90 TRP A C 1
ATOM 668 O O . TRP A 1 90 ? 9.588 20.621 7.781 1.00 97.50 90 TRP A O 1
ATOM 678 N N . LEU A 1 91 ? 8.450 22.235 8.860 1.00 97.44 91 LEU A N 1
ATOM 679 C CA . LEU A 1 91 ? 9.380 23.318 8.516 1.00 97.44 91 LEU A CA 1
ATOM 680 C C . LEU A 1 91 ? 10.789 23.025 9.044 1.00 97.44 91 LEU A C 1
ATOM 682 O O . LEU A 1 91 ? 11.755 23.071 8.284 1.00 97.44 91 LEU A O 1
ATOM 686 N N . PHE A 1 92 ? 10.892 22.655 10.323 1.00 96.75 92 PHE A N 1
ATOM 687 C CA . PHE A 1 92 ? 12.167 22.320 10.955 1.00 96.75 92 PHE A CA 1
ATOM 688 C C . PHE A 1 92 ? 12.842 21.108 10.292 1.00 96.75 92 PHE A C 1
ATOM 690 O O . PHE A 1 92 ? 13.994 21.184 9.868 1.00 96.75 92 PHE A O 1
ATOM 697 N N . LEU A 1 93 ? 12.109 20.001 10.149 1.00 96.94 93 LEU A N 1
ATOM 698 C CA . LEU A 1 93 ? 12.630 18.749 9.594 1.00 96.94 93 LEU A CA 1
ATOM 699 C C . LEU A 1 93 ? 12.938 18.856 8.098 1.00 96.94 93 LEU A C 1
ATOM 701 O O . LEU A 1 93 ? 13.867 18.206 7.626 1.00 96.94 93 LEU A O 1
ATOM 705 N N . SER A 1 94 ? 12.203 19.688 7.355 1.00 97.69 94 SER A N 1
ATOM 706 C CA . SER A 1 94 ? 12.501 19.962 5.947 1.00 97.69 94 SER A CA 1
ATOM 707 C C . SER A 1 94 ? 13.785 20.772 5.802 1.00 97.69 94 SER A C 1
ATOM 709 O O . SER A 1 94 ? 14.626 20.415 4.986 1.00 97.69 94 SER A O 1
ATOM 711 N N . GLY A 1 95 ? 13.981 21.812 6.621 1.00 97.50 95 GLY A N 1
ATOM 712 C CA . GLY A 1 95 ? 15.235 22.570 6.636 1.00 97.50 95 GLY A CA 1
ATOM 713 C C . GLY A 1 95 ? 16.431 21.678 6.971 1.00 97.50 95 GLY A C 1
ATOM 714 O O . GLY A 1 95 ? 17.402 21.631 6.218 1.00 97.50 95 GLY A O 1
ATOM 715 N N . LEU A 1 96 ? 16.317 20.887 8.044 1.00 97.06 96 LEU A N 1
ATOM 716 C CA . LEU A 1 96 ? 17.343 19.921 8.439 1.00 97.06 96 LEU A CA 1
ATOM 717 C C . LEU A 1 96 ? 17.618 18.893 7.335 1.00 97.06 96 LEU A C 1
ATOM 719 O O . LEU A 1 96 ? 18.771 18.630 7.008 1.00 97.06 96 LEU A O 1
ATOM 723 N N . GLY A 1 97 ? 16.576 18.312 6.742 1.00 96.88 97 GLY A N 1
ATOM 724 C CA . GLY A 1 97 ? 16.736 17.288 5.716 1.00 96.88 97 GLY A CA 1
ATOM 725 C C . GLY A 1 97 ? 17.316 17.810 4.408 1.00 96.88 97 GLY A C 1
ATOM 726 O O . GLY A 1 97 ? 18.101 17.101 3.788 1.00 96.88 97 GLY A O 1
ATOM 727 N N . VAL A 1 98 ? 17.012 19.053 4.016 1.00 97.56 98 VAL A N 1
ATOM 728 C CA . VAL A 1 98 ? 17.665 19.699 2.868 1.00 97.56 98 VAL A CA 1
ATOM 729 C C . VAL A 1 98 ? 19.145 19.934 3.168 1.00 97.56 98 VAL A C 1
ATOM 731 O O . VAL A 1 98 ? 19.973 19.578 2.339 1.00 97.56 98 VAL A O 1
ATOM 734 N N . LEU A 1 99 ? 19.505 20.436 4.356 1.00 97.25 99 LEU A N 1
ATOM 735 C CA . LEU A 1 99 ? 20.912 20.593 4.764 1.00 97.25 99 LEU A CA 1
ATOM 736 C C . LEU A 1 99 ? 21.668 19.256 4.795 1.00 97.25 99 LEU A C 1
ATOM 738 O O . LEU A 1 99 ? 22.812 19.174 4.353 1.00 97.25 99 LEU A O 1
ATOM 742 N N . LEU A 1 100 ? 21.027 18.188 5.269 1.00 96.81 100 LEU A N 1
ATOM 743 C CA . LEU A 1 100 ? 21.605 16.845 5.238 1.00 96.81 100 LEU A CA 1
ATOM 744 C C . LEU A 1 100 ? 21.772 16.332 3.807 1.00 96.81 100 LEU A C 1
ATOM 746 O O . LEU A 1 100 ? 22.823 15.786 3.483 1.00 96.81 100 LEU A O 1
ATOM 750 N N . ALA A 1 101 ? 20.779 16.538 2.936 1.00 96.06 101 ALA A N 1
ATOM 751 C CA . ALA A 1 101 ? 20.904 16.220 1.516 1.00 96.06 101 ALA A CA 1
ATOM 752 C C . ALA A 1 101 ? 22.093 16.959 0.901 1.00 96.06 101 ALA A C 1
ATOM 754 O O . ALA A 1 101 ? 22.855 16.367 0.139 1.00 96.06 101 ALA A O 1
ATOM 755 N N . VAL A 1 102 ? 22.276 18.227 1.291 1.00 96.06 102 VAL A N 1
ATOM 756 C CA . VAL A 1 102 ? 23.387 19.048 0.828 1.00 96.06 102 VAL A CA 1
ATOM 757 C C . VAL A 1 102 ? 24.717 18.424 1.189 1.00 96.06 102 VAL A C 1
ATOM 759 O O . VAL A 1 102 ? 25.551 18.171 0.322 1.00 96.06 102 VAL A O 1
ATOM 762 N N . LEU A 1 103 ? 24.885 18.110 2.465 1.00 95.81 103 LEU A N 1
ATOM 763 C CA . LEU A 1 103 ? 26.096 17.487 2.963 1.00 95.81 103 LEU A CA 1
ATOM 764 C C . LEU A 1 103 ? 26.368 16.139 2.276 1.00 95.81 103 LEU A C 1
ATOM 766 O O . LEU A 1 103 ? 27.487 15.889 1.841 1.00 95.81 103 LEU A O 1
ATOM 770 N N . VAL A 1 104 ? 25.347 15.291 2.123 1.00 95.06 104 VAL A N 1
ATOM 771 C CA . VAL A 1 104 ? 25.480 13.964 1.499 1.00 95.06 104 VAL A CA 1
ATOM 772 C C . VAL A 1 104 ? 25.912 14.069 0.038 1.00 95.06 104 VAL A C 1
ATOM 774 O O . VAL A 1 104 ? 26.825 13.360 -0.381 1.00 95.06 104 VAL A O 1
ATOM 777 N N . VAL A 1 105 ? 25.286 14.954 -0.742 1.00 95.31 105 VAL A N 1
ATOM 778 C CA . VAL A 1 105 ? 25.631 15.130 -2.161 1.00 95.31 105 VAL A CA 1
ATOM 779 C C . VAL A 1 105 ? 27.000 15.794 -2.313 1.00 95.31 105 VAL A C 1
ATOM 781 O O . VAL A 1 105 ? 27.739 15.453 -3.237 1.00 95.31 105 VAL A O 1
ATOM 784 N N . TRP A 1 106 ? 27.366 16.703 -1.407 1.00 94.50 106 TRP A N 1
ATOM 785 C CA . TRP A 1 106 ? 28.666 17.370 -1.424 1.00 94.50 106 TRP A CA 1
ATOM 786 C C . TRP A 1 106 ? 29.821 16.420 -1.078 1.00 94.50 106 TRP A C 1
ATOM 788 O O . TRP A 1 106 ? 30.778 16.343 -1.842 1.00 94.50 106 TRP A O 1
ATOM 798 N N . VAL A 1 107 ? 29.711 15.657 0.017 1.00 94.12 107 VAL A N 1
ATOM 799 C CA . VAL A 1 107 ? 30.769 14.737 0.480 1.00 94.12 107 VAL A CA 1
ATOM 800 C C . VAL A 1 107 ? 30.829 13.466 -0.365 1.00 94.12 107 VAL A C 1
ATOM 802 O O . VAL A 1 107 ? 31.907 12.996 -0.713 1.00 94.12 107 VAL A O 1
ATOM 805 N N . GLY A 1 108 ? 29.670 12.876 -0.662 1.00 90.62 108 GLY A N 1
ATOM 806 C CA . GLY A 1 108 ? 29.572 11.514 -1.182 1.00 90.62 108 GLY A CA 1
ATOM 807 C C . GLY A 1 108 ? 28.830 11.392 -2.504 1.00 90.62 108 GLY A C 1
ATOM 808 O O . GLY A 1 108 ? 28.536 10.273 -2.901 1.00 90.62 108 GLY A O 1
ATOM 809 N N . GLY A 1 109 ? 28.502 12.491 -3.192 1.00 89.38 109 GLY A N 1
ATOM 810 C CA . GLY A 1 109 ? 27.626 12.460 -4.368 1.00 89.38 109 GLY A CA 1
ATOM 811 C C . GLY A 1 109 ? 28.074 11.485 -5.461 1.00 89.38 109 GLY A C 1
ATOM 812 O O . GLY A 1 109 ? 27.267 10.695 -5.935 1.00 89.38 109 GLY A O 1
ATOM 813 N N . GLU A 1 110 ? 29.358 11.489 -5.825 1.00 89.31 110 GLU A N 1
ATOM 814 C CA . GLU A 1 110 ? 29.888 10.606 -6.879 1.00 89.31 110 GLU A CA 1
ATOM 815 C C . GLU A 1 110 ? 30.032 9.151 -6.427 1.00 89.31 110 GLU A C 1
ATOM 817 O O . GLU A 1 110 ? 29.767 8.239 -7.206 1.00 89.31 110 GLU A O 1
ATOM 822 N N . ALA A 1 111 ? 30.394 8.932 -5.161 1.00 90.75 111 ALA A N 1
ATOM 823 C CA . ALA A 1 111 ? 30.537 7.594 -4.598 1.00 90.75 111 ALA A CA 1
ATOM 824 C C . ALA A 1 111 ? 29.177 6.917 -4.347 1.00 90.75 111 ALA A C 1
ATOM 826 O O . ALA A 1 111 ? 29.025 5.719 -4.573 1.00 90.75 111 ALA A O 1
ATOM 827 N N . LEU A 1 112 ? 28.183 7.679 -3.879 1.00 87.00 112 LEU A N 1
ATOM 828 C CA . LEU A 1 112 ? 26.856 7.181 -3.508 1.00 87.00 112 LEU A CA 1
ATOM 829 C C . LEU A 1 112 ? 25.877 7.162 -4.689 1.00 87.00 112 LEU A C 1
ATOM 831 O O . LEU A 1 112 ? 24.982 6.320 -4.717 1.00 87.00 112 LEU A O 1
ATOM 835 N N . PHE A 1 113 ? 26.033 8.071 -5.658 1.00 92.19 113 PHE A N 1
ATOM 836 C CA . PHE A 1 113 ? 25.139 8.218 -6.811 1.00 92.19 113 PHE A CA 1
ATOM 837 C C . PHE A 1 113 ? 25.930 8.312 -8.132 1.00 92.19 113 PHE A C 1
ATOM 839 O O . PHE A 1 113 ? 25.849 9.321 -8.843 1.00 92.19 113 PHE A O 1
ATOM 846 N N . PRO A 1 114 ? 26.701 7.268 -8.491 1.00 87.44 114 PRO A N 1
ATOM 847 C CA . PRO A 1 114 ? 27.551 7.293 -9.676 1.00 87.44 114 PRO A CA 1
ATOM 848 C C . PRO A 1 114 ? 26.720 7.487 -10.951 1.00 87.44 114 PRO A C 1
ATOM 850 O O . PRO A 1 114 ? 25.692 6.840 -11.153 1.00 87.44 114 PRO A O 1
ATOM 853 N N . GLY A 1 115 ? 27.166 8.396 -11.822 1.00 87.12 115 GLY A N 1
ATOM 854 C CA . GLY A 1 115 ? 26.486 8.704 -13.084 1.00 87.12 115 GLY A CA 1
ATOM 855 C C . GLY A 1 115 ? 25.189 9.513 -12.945 1.00 87.12 115 GLY A C 1
ATOM 856 O O . GLY A 1 115 ? 24.484 9.701 -13.938 1.00 87.12 115 GLY A O 1
ATOM 857 N N . VAL A 1 116 ? 24.858 10.006 -11.745 1.00 94.69 116 VAL A N 1
ATOM 858 C CA . VAL A 1 116 ? 23.722 10.912 -11.534 1.00 94.69 116 VAL A CA 1
ATOM 859 C C . VAL A 1 116 ? 24.212 12.361 -11.513 1.00 94.69 116 VAL A C 1
ATOM 861 O O . VAL A 1 116 ? 25.042 12.714 -10.674 1.00 94.69 116 VAL A O 1
ATOM 864 N N . PRO A 1 117 ? 23.687 13.242 -12.383 1.00 94.75 117 PRO A N 1
ATOM 865 C CA . PRO A 1 117 ? 24.005 14.661 -12.321 1.00 94.75 117 PRO A CA 1
ATOM 866 C C . PRO A 1 117 ? 23.666 15.238 -10.944 1.00 94.75 117 PRO A C 1
ATOM 868 O O . PRO A 1 117 ? 22.513 15.176 -10.508 1.00 94.75 117 PRO A O 1
ATOM 871 N N . LYS A 1 118 ? 24.650 15.855 -10.274 1.00 94.31 118 LYS A N 1
ATOM 872 C CA . LYS A 1 118 ? 24.466 16.441 -8.933 1.00 94.31 118 LYS A CA 1
ATOM 873 C C . LYS A 1 118 ? 23.259 17.384 -8.895 1.00 94.31 118 LYS A C 1
ATOM 875 O O . LYS A 1 118 ? 22.486 17.342 -7.945 1.00 94.31 118 LYS A O 1
ATOM 880 N N . ILE A 1 119 ? 23.035 18.167 -9.957 1.00 94.81 119 ILE A N 1
ATOM 881 C CA . ILE A 1 119 ? 21.887 19.082 -10.077 1.00 94.81 119 ILE A CA 1
ATOM 882 C C . ILE A 1 119 ? 20.531 18.388 -9.891 1.00 94.81 119 ILE A C 1
ATOM 884 O O . ILE A 1 119 ? 19.639 18.955 -9.264 1.00 94.81 119 ILE A O 1
ATOM 888 N N . PHE A 1 120 ? 20.373 17.149 -10.362 1.00 95.75 120 PHE A N 1
ATOM 889 C CA . PHE A 1 120 ? 19.142 16.392 -10.159 1.00 95.75 120 PHE A CA 1
ATOM 890 C C . PHE A 1 120 ? 18.966 16.000 -8.691 1.00 95.75 120 PHE A C 1
ATOM 892 O O . PHE A 1 120 ? 17.870 16.140 -8.152 1.00 95.75 120 PHE A O 1
ATOM 899 N N . LEU A 1 121 ? 20.035 15.580 -8.010 1.00 95.19 121 LEU A N 1
ATOM 900 C CA . LEU A 1 121 ? 19.995 15.254 -6.579 1.00 95.19 121 LEU A CA 1
ATOM 901 C C . LEU A 1 121 ? 19.657 16.486 -5.735 1.00 95.19 121 LEU A C 1
ATOM 903 O O . LEU A 1 121 ? 18.797 16.412 -4.859 1.00 95.19 121 LEU A O 1
ATOM 907 N N . TRP A 1 122 ? 20.274 17.627 -6.047 1.00 94.69 122 TRP A N 1
ATOM 908 C CA . TRP A 1 122 ? 19.999 18.912 -5.409 1.00 94.69 122 TRP A CA 1
ATOM 909 C C . TRP A 1 122 ? 18.541 19.336 -5.583 1.00 94.69 122 TRP A C 1
ATOM 911 O O . TRP A 1 122 ? 17.834 19.561 -4.601 1.00 94.69 122 TRP A O 1
ATOM 921 N N . LEU A 1 123 ? 18.069 19.393 -6.832 1.00 94.56 123 LEU A N 1
ATOM 922 C CA . LEU A 1 123 ? 16.731 19.871 -7.169 1.00 94.56 123 LEU A CA 1
ATOM 923 C C . LEU A 1 123 ? 15.642 18.979 -6.569 1.00 94.56 123 LEU A C 1
ATOM 925 O O . LEU A 1 123 ? 14.677 19.468 -5.983 1.00 94.56 123 LEU A O 1
ATOM 929 N N . THR A 1 124 ? 15.795 17.660 -6.685 1.00 94.50 124 THR A N 1
ATOM 930 C CA . THR A 1 124 ? 14.817 16.714 -6.143 1.00 94.50 124 THR A CA 1
ATOM 931 C C . THR A 1 124 ? 14.823 16.684 -4.616 1.00 94.50 124 THR A C 1
ATOM 933 O O . THR A 1 124 ? 13.753 16.616 -4.014 1.00 94.50 124 THR A O 1
ATOM 936 N N . SER A 1 125 ? 15.979 16.829 -3.965 1.00 94.75 125 SER A N 1
ATOM 937 C CA . SER A 1 125 ? 16.051 16.971 -2.503 1.00 94.75 125 SER A CA 1
ATOM 938 C C . SER A 1 125 ? 15.452 18.286 -2.009 1.00 94.75 125 SER A C 1
ATOM 940 O O . SER A 1 125 ? 14.826 18.312 -0.956 1.00 94.75 125 SER A O 1
ATOM 942 N N . LEU A 1 126 ? 15.573 19.369 -2.775 1.00 96.00 126 LEU A N 1
ATOM 943 C CA . LEU A 1 126 ? 14.955 20.646 -2.429 1.00 96.00 126 LEU A CA 1
ATOM 944 C C . LEU A 1 126 ? 13.430 20.627 -2.621 1.00 96.00 126 LEU A C 1
ATOM 946 O O . LEU A 1 126 ? 12.697 21.132 -1.775 1.00 96.00 126 LEU A O 1
ATOM 950 N N . LEU A 1 127 ? 12.942 20.050 -3.723 1.00 94.25 127 LEU A N 1
ATOM 951 C CA . LEU A 1 127 ? 11.527 20.128 -4.101 1.00 94.25 127 LEU A CA 1
ATOM 952 C C . LEU A 1 127 ? 10.697 18.943 -3.597 1.00 94.25 127 LEU A C 1
ATOM 954 O O . LEU A 1 127 ? 9.620 19.134 -3.037 1.00 94.25 127 LEU A O 1
ATOM 958 N N . ILE A 1 128 ? 11.169 17.710 -3.790 1.00 96.06 128 ILE A N 1
ATOM 959 C CA . ILE A 1 128 ? 10.365 16.504 -3.547 1.00 96.06 128 ILE A CA 1
ATOM 960 C C . ILE A 1 128 ? 10.403 16.090 -2.082 1.00 96.06 128 ILE A C 1
ATOM 962 O O . ILE A 1 128 ? 9.361 15.723 -1.543 1.00 96.06 128 ILE A O 1
ATOM 966 N N . PHE A 1 129 ? 11.562 16.140 -1.420 1.00 97.31 129 PHE A N 1
ATOM 967 C CA . PHE A 1 129 ? 11.664 15.690 -0.027 1.00 97.31 129 PHE A CA 1
ATOM 968 C C . PHE A 1 129 ? 10.702 16.442 0.916 1.00 97.31 129 PHE A C 1
ATOM 970 O O . PHE A 1 129 ? 9.925 15.764 1.599 1.00 97.31 129 PHE A O 1
ATOM 977 N N . PRO A 1 130 ? 10.641 17.793 0.924 1.00 98.12 130 PRO A N 1
ATOM 978 C CA . PRO A 1 130 ? 9.695 18.509 1.779 1.00 98.12 130 PRO A CA 1
ATOM 979 C C . PRO A 1 130 ? 8.237 18.168 1.451 1.00 98.12 130 PRO A C 1
ATOM 981 O O . PRO A 1 130 ? 7.431 17.978 2.363 1.00 98.12 130 PRO A O 1
ATOM 984 N N . MET A 1 131 ? 7.891 18.022 0.165 1.00 97.12 131 MET A N 1
ATOM 985 C CA . MET A 1 131 ? 6.542 17.625 -0.256 1.00 97.12 131 MET A CA 1
ATOM 986 C C . MET A 1 131 ? 6.191 16.208 0.213 1.00 97.12 131 MET A C 1
ATOM 988 O O . MET A 1 131 ? 5.100 15.985 0.735 1.00 97.12 131 MET A O 1
ATOM 992 N N . ALA A 1 132 ? 7.114 15.255 0.072 1.00 96.56 132 ALA A N 1
ATOM 993 C CA . ALA A 1 132 ? 6.929 13.872 0.496 1.00 96.56 132 ALA A CA 1
ATOM 994 C C . ALA A 1 132 ? 6.773 13.763 2.020 1.00 96.56 132 ALA A C 1
ATOM 996 O O . ALA A 1 132 ? 5.878 13.065 2.501 1.00 96.56 132 ALA A O 1
ATOM 997 N N . LEU A 1 133 ? 7.587 14.499 2.783 1.00 97.81 133 LEU A N 1
ATOM 998 C CA . LEU A 1 133 ? 7.471 14.566 4.237 1.00 97.81 133 LEU A CA 1
ATOM 999 C C . LEU A 1 133 ? 6.110 15.140 4.661 1.00 97.81 133 LEU A C 1
ATOM 1001 O O . LEU A 1 133 ? 5.421 14.544 5.491 1.00 97.81 133 LEU A O 1
ATOM 1005 N N . LEU A 1 134 ? 5.674 16.252 4.057 1.00 97.81 134 LEU A N 1
ATOM 1006 C CA . LEU A 1 134 ? 4.368 16.845 4.355 1.00 97.81 134 LEU A CA 1
ATOM 1007 C C . LEU A 1 134 ? 3.215 15.908 3.984 1.00 97.81 134 LEU A C 1
ATOM 1009 O O . LEU A 1 134 ? 2.248 15.789 4.736 1.00 97.81 134 LEU A O 1
ATOM 1013 N N . GLN A 1 135 ? 3.330 15.192 2.865 1.00 96.56 135 GLN A N 1
ATOM 1014 C CA . GLN A 1 135 ? 2.341 14.212 2.427 1.00 96.56 135 GLN A CA 1
ATOM 1015 C C . GLN A 1 135 ? 2.118 13.114 3.482 1.00 96.56 135 GLN A C 1
ATOM 1017 O O . GLN A 1 135 ? 0.966 12.778 3.778 1.00 96.56 135 GLN A O 1
ATOM 1022 N N . PHE A 1 136 ? 3.184 12.586 4.099 1.00 95.38 136 PHE A N 1
ATOM 1023 C CA . PHE A 1 136 ? 3.064 11.627 5.207 1.00 95.38 136 PHE A CA 1
ATOM 1024 C C . PHE A 1 136 ? 2.309 12.219 6.400 1.00 95.38 136 PHE A C 1
ATOM 1026 O O . PHE A 1 136 ? 1.414 11.581 6.959 1.00 95.38 136 PHE A O 1
ATOM 1033 N N . LEU A 1 137 ? 2.636 13.458 6.771 1.00 97.56 137 LEU A N 1
ATOM 1034 C CA . LEU A 1 137 ? 2.007 14.132 7.902 1.00 97.56 137 LEU A CA 1
ATOM 1035 C C . LEU A 1 137 ? 0.517 14.389 7.642 1.00 97.56 137 LEU A C 1
ATOM 1037 O O . LEU A 1 137 ? -0.307 14.054 8.490 1.00 97.56 137 LEU A O 1
ATOM 1041 N N . LEU A 1 138 ? 0.138 14.894 6.466 1.00 97.75 138 LEU A N 1
ATOM 1042 C CA . LEU A 1 138 ? -1.263 15.180 6.128 1.00 97.75 138 LEU A CA 1
ATOM 1043 C C . LEU A 1 138 ? -2.118 13.916 6.008 1.00 97.75 138 LEU A C 1
ATOM 1045 O O . LEU A 1 138 ? -3.231 13.866 6.532 1.00 97.75 138 LEU A O 1
ATOM 1049 N N . THR A 1 139 ? -1.604 12.873 5.355 1.00 97.50 139 THR A N 1
ATOM 1050 C CA . THR A 1 139 ? -2.345 11.610 5.213 1.00 97.50 139 THR A CA 1
ATOM 1051 C C . THR A 1 139 ? -2.543 10.907 6.558 1.00 97.50 139 THR A C 1
ATOM 1053 O O . THR A 1 139 ? -3.603 10.317 6.776 1.00 97.50 139 THR A O 1
ATOM 1056 N N . SER A 1 140 ? -1.603 11.053 7.502 1.00 97.69 140 SER A N 1
ATOM 1057 C CA . SER A 1 140 ? -1.763 10.545 8.873 1.00 97.69 140 SER A CA 1
ATOM 1058 C C . SER A 1 140 ? -2.923 11.198 9.636 1.00 97.69 140 SER A C 1
ATOM 1060 O O . SER A 1 140 ? -3.572 10.531 10.442 1.00 97.69 140 SER A O 1
ATOM 1062 N N . LEU A 1 141 ? -3.257 12.462 9.334 1.00 97.69 141 LEU A N 1
ATOM 1063 C CA . LEU A 1 141 ? -4.414 13.146 9.923 1.00 97.69 141 LEU A CA 1
ATOM 1064 C C . LEU A 1 141 ? -5.729 12.508 9.458 1.00 97.69 141 LEU A C 1
ATOM 1066 O O . LEU A 1 141 ? -6.589 12.205 10.283 1.00 97.69 141 LEU A O 1
ATOM 1070 N N . LEU A 1 142 ? -5.860 12.254 8.148 1.00 97.75 142 LEU A N 1
ATOM 1071 C CA . LEU A 1 142 ? -7.031 11.587 7.557 1.00 97.75 142 LEU A CA 1
ATOM 1072 C C . LEU A 1 142 ? -7.192 10.154 8.082 1.00 97.75 142 LEU A C 1
ATOM 1074 O O . LEU A 1 142 ? -8.310 9.709 8.349 1.00 97.75 142 LEU A O 1
ATOM 1078 N N . GLN A 1 143 ? -6.074 9.444 8.252 1.00 98.31 143 GLN A N 1
ATOM 1079 C CA . GLN A 1 143 ? -6.063 8.113 8.852 1.00 98.31 143 GLN A CA 1
ATOM 1080 C C . GLN A 1 143 ? -6.508 8.159 10.319 1.00 98.31 143 GLN A C 1
ATOM 1082 O O . GLN A 1 143 ? -7.345 7.352 10.717 1.00 98.31 143 GLN A O 1
ATOM 1087 N N . GLY A 1 144 ? -6.003 9.116 11.106 1.00 96.81 144 GLY A N 1
ATOM 1088 C CA . GLY A 1 144 ? -6.369 9.302 12.512 1.00 96.81 144 GLY A CA 1
ATOM 1089 C C . GLY A 1 144 ? -7.869 9.524 12.720 1.00 96.81 144 GLY A C 1
ATOM 1090 O O . GLY A 1 144 ? -8.465 8.885 13.582 1.00 96.81 144 GLY A O 1
ATOM 1091 N N . VAL A 1 145 ? -8.507 10.347 11.877 1.00 95.81 145 VAL A N 1
ATOM 1092 C CA . VAL A 1 145 ? -9.974 10.548 11.905 1.00 95.81 145 VAL A CA 1
ATOM 1093 C C . VAL A 1 145 ? -10.777 9.433 11.233 1.00 95.81 145 VAL A C 1
ATOM 1095 O O . VAL A 1 145 ? -12.005 9.494 11.194 1.00 95.81 145 VAL A O 1
ATOM 1098 N N . GLN A 1 146 ? -10.108 8.407 10.702 1.00 96.38 146 GLN A N 1
ATOM 1099 C CA . GLN A 1 146 ? -10.721 7.267 10.021 1.00 96.38 146 GLN A CA 1
ATOM 1100 C C . GLN A 1 146 ? -11.523 7.634 8.752 1.00 96.38 146 GLN A C 1
ATOM 1102 O O . GLN A 1 146 ? -12.436 6.896 8.362 1.00 96.38 146 GLN A O 1
ATOM 1107 N N . ASP A 1 147 ? -11.177 8.728 8.056 1.00 95.81 147 ASP A N 1
ATOM 1108 C CA . ASP A 1 147 ? -11.731 9.043 6.727 1.00 95.81 147 ASP A CA 1
ATOM 1109 C C . ASP A 1 147 ? -10.972 8.272 5.641 1.00 95.81 147 ASP A C 1
ATOM 1111 O O . ASP A 1 147 ? -10.221 8.818 4.826 1.00 95.81 147 ASP A O 1
ATOM 1115 N N . PHE A 1 148 ? -11.181 6.953 5.628 1.00 95.31 148 PHE A N 1
ATOM 1116 C CA . PHE A 1 148 ? -10.520 6.059 4.681 1.00 95.31 148 PHE A CA 1
ATOM 1117 C C . PHE A 1 148 ? -10.923 6.310 3.232 1.00 95.31 148 PHE A C 1
ATOM 1119 O O . PHE A 1 148 ? -10.188 5.926 2.326 1.00 95.31 148 PHE A O 1
ATOM 1126 N N . ARG A 1 149 ? -12.054 6.976 2.977 1.00 92.75 149 ARG A N 1
ATOM 1127 C CA . ARG A 1 149 ? -12.442 7.337 1.614 1.00 92.75 149 ARG A CA 1
ATOM 1128 C C . ARG A 1 149 ? -11.502 8.410 1.077 1.00 92.75 149 ARG A C 1
ATOM 1130 O O . ARG A 1 149 ? -10.865 8.184 0.050 1.00 92.75 149 ARG A O 1
ATOM 1137 N N . ARG A 1 150 ? -11.373 9.545 1.773 1.00 94.44 150 ARG A N 1
ATOM 1138 C CA . ARG A 1 150 ? -10.456 10.615 1.346 1.00 94.44 150 ARG A CA 1
ATOM 1139 C C . ARG A 1 150 ? -8.998 10.178 1.431 1.00 94.44 150 ARG A C 1
ATOM 1141 O O . ARG A 1 150 ? -8.259 10.425 0.485 1.00 94.44 150 ARG A O 1
ATOM 1148 N N . PHE A 1 151 ? -8.613 9.459 2.486 1.00 97.12 151 PHE A N 1
ATOM 1149 C CA . PHE A 1 151 ? -7.273 8.882 2.633 1.00 97.12 151 PHE A CA 1
ATOM 1150 C C . PHE A 1 151 ? -6.872 8.027 1.421 1.00 97.12 151 PHE A C 1
ATOM 1152 O O . PHE A 1 151 ? -5.804 8.224 0.845 1.00 97.12 151 PHE A O 1
ATOM 1159 N N . ASN A 1 152 ? -7.746 7.112 0.984 1.00 95.50 152 ASN A N 1
ATOM 1160 C CA . ASN A 1 152 ? -7.455 6.246 -0.157 1.00 95.50 152 ASN A CA 1
ATOM 1161 C C . ASN A 1 152 ? -7.419 7.015 -1.484 1.00 95.50 152 ASN A C 1
ATOM 1163 O O . ASN A 1 152 ? -6.545 6.747 -2.303 1.00 95.50 152 ASN A O 1
ATOM 1167 N N . HIS A 1 153 ? -8.317 7.982 -1.694 1.00 92.38 153 HIS A N 1
ATOM 1168 C CA . HIS A 1 153 ? -8.277 8.814 -2.899 1.00 92.38 153 HIS A CA 1
ATOM 1169 C C . HIS A 1 153 ? -6.977 9.613 -2.990 1.00 92.38 153 HIS A C 1
ATOM 1171 O O . HIS A 1 153 ? -6.288 9.529 -4.000 1.00 92.38 153 HIS A O 1
ATOM 1177 N N . VAL A 1 154 ? -6.612 10.323 -1.922 1.00 94.75 154 VAL A N 1
ATOM 1178 C CA . VAL A 1 154 ? -5.401 11.151 -1.860 1.00 94.75 154 VAL A CA 1
ATOM 1179 C C . VAL A 1 154 ? -4.139 10.335 -2.161 1.00 94.75 154 VAL A C 1
ATOM 1181 O O . VAL A 1 154 ? -3.295 10.773 -2.939 1.00 94.75 154 VAL A O 1
ATOM 1184 N N . LEU A 1 155 ? -4.029 9.119 -1.617 1.00 95.38 155 LEU A N 1
ATOM 1185 C CA . LEU A 1 155 ? -2.878 8.239 -1.853 1.00 95.38 155 LEU A CA 1
ATOM 1186 C C . LEU A 1 155 ? -2.785 7.677 -3.282 1.00 95.38 155 LEU A C 1
ATOM 1188 O O . LEU A 1 155 ? -1.738 7.144 -3.644 1.00 95.38 155 LEU A O 1
ATOM 1192 N N . LEU A 1 156 ? -3.842 7.776 -4.095 1.00 95.56 156 LEU A N 1
ATOM 1193 C CA . LEU A 1 156 ? -3.801 7.406 -5.517 1.00 95.56 156 LEU A CA 1
ATOM 1194 C C . LEU A 1 156 ? -3.481 8.575 -6.441 1.00 95.56 156 LEU A C 1
ATOM 1196 O O . LEU A 1 156 ? -3.036 8.328 -7.559 1.00 95.56 156 LEU A O 1
ATOM 1200 N N . VAL A 1 157 ? -3.692 9.820 -5.999 1.00 93.88 157 VAL A N 1
ATOM 1201 C CA . VAL A 1 157 ? -3.506 11.001 -6.854 1.00 93.88 157 VAL A CA 1
ATOM 1202 C C . VAL A 1 157 ? -2.071 11.082 -7.353 1.00 93.88 157 VAL A C 1
ATOM 1204 O O . VAL A 1 157 ? -1.872 11.142 -8.559 1.00 93.88 157 VAL A O 1
ATOM 1207 N N . ALA A 1 158 ? -1.082 11.024 -6.456 1.00 93.75 158 ALA A N 1
ATOM 1208 C CA . ALA A 1 158 ? 0.323 11.136 -6.840 1.00 93.75 158 ALA A CA 1
ATOM 1209 C C . ALA A 1 158 ? 0.768 10.062 -7.855 1.00 93.75 158 ALA A C 1
ATOM 1211 O O . ALA A 1 158 ? 1.204 10.445 -8.936 1.00 93.75 158 ALA A O 1
ATOM 1212 N N . PRO A 1 159 ? 0.611 8.743 -7.607 1.00 95.56 159 PRO A N 1
ATOM 1213 C CA . PRO A 1 159 ? 1.041 7.732 -8.576 1.00 95.56 159 PRO A CA 1
ATOM 1214 C C . PRO A 1 159 ? 0.262 7.786 -9.899 1.00 95.56 159 PRO A C 1
ATOM 1216 O O . PRO A 1 159 ? 0.850 7.556 -10.954 1.00 95.56 159 PRO A O 1
ATOM 1219 N N . ALA A 1 160 ? -1.035 8.114 -9.875 1.00 92.69 160 ALA A N 1
ATOM 1220 C CA . ALA A 1 160 ? -1.816 8.270 -11.102 1.00 92.69 160 ALA A CA 1
ATOM 1221 C C . ALA A 1 160 ? -1.366 9.499 -11.906 1.00 92.69 160 ALA A C 1
ATOM 1223 O O . ALA A 1 160 ? -1.156 9.403 -13.113 1.00 92.69 160 ALA A O 1
ATOM 1224 N N . ALA A 1 161 ? -1.172 10.635 -11.234 1.00 92.12 161 ALA A N 1
ATOM 1225 C CA . ALA A 1 161 ? -0.689 11.863 -11.847 1.00 92.12 161 ALA A CA 1
ATOM 1226 C C . ALA A 1 161 ? 0.724 11.688 -12.406 1.00 92.12 161 ALA A C 1
ATOM 1228 O O . ALA A 1 161 ? 0.960 12.066 -13.544 1.00 92.12 161 ALA A O 1
ATOM 1229 N N . THR A 1 162 ? 1.640 11.059 -11.664 1.00 96.31 162 THR A N 1
ATOM 1230 C CA . THR A 1 162 ? 2.991 10.764 -12.156 1.00 96.31 162 THR A CA 1
ATOM 1231 C C . THR A 1 162 ? 2.954 9.898 -13.408 1.00 96.31 162 THR A C 1
ATOM 1233 O O . THR A 1 162 ? 3.662 10.212 -14.355 1.00 96.31 162 THR A O 1
ATOM 1236 N N . LEU A 1 163 ? 2.128 8.847 -13.454 1.00 95.56 163 LEU A N 1
ATOM 1237 C CA . LEU A 1 163 ? 2.000 8.017 -14.654 1.00 95.56 163 LEU A CA 1
ATOM 1238 C C . LEU A 1 163 ? 1.492 8.828 -15.851 1.00 95.56 163 LEU A C 1
ATOM 1240 O O . LEU A 1 163 ? 2.106 8.792 -16.913 1.00 95.56 163 LEU A O 1
ATOM 1244 N N . LEU A 1 164 ? 0.401 9.579 -15.677 1.00 90.75 164 LEU A N 1
ATOM 1245 C CA . LEU A 1 164 ? -0.176 10.400 -16.746 1.00 90.75 164 LEU A CA 1
ATOM 1246 C C . LEU A 1 164 ? 0.801 11.476 -17.230 1.00 90.75 164 LEU A C 1
ATOM 1248 O O . LEU A 1 164 ? 0.968 11.669 -18.430 1.00 90.75 164 LEU A O 1
ATOM 1252 N N . LEU A 1 165 ? 1.479 12.149 -16.302 1.00 93.00 165 LEU A N 1
ATOM 1253 C CA . LEU A 1 165 ? 2.475 13.161 -16.625 1.00 93.00 165 LEU A CA 1
ATOM 1254 C C . LEU A 1 165 ? 3.711 12.545 -17.274 1.00 93.00 165 LEU A C 1
ATOM 1256 O O . LEU A 1 165 ? 4.243 13.160 -18.180 1.00 93.00 165 LEU A O 1
ATOM 1260 N N . ALA A 1 166 ? 4.137 11.340 -16.886 1.00 94.19 166 ALA A N 1
ATOM 1261 C CA . ALA A 1 166 ? 5.263 10.659 -17.521 1.00 94.19 166 ALA A CA 1
ATOM 1262 C C . ALA A 1 166 ? 4.942 10.251 -18.965 1.00 94.19 166 ALA A C 1
ATOM 1264 O O . ALA A 1 166 ? 5.803 10.367 -19.831 1.00 94.19 166 ALA A O 1
ATOM 1265 N N . VAL A 1 167 ? 3.699 9.845 -19.262 1.00 91.75 167 VAL A N 1
ATOM 1266 C CA . VAL A 1 167 ? 3.248 9.660 -20.656 1.00 91.75 167 VAL A CA 1
ATOM 1267 C C . VAL A 1 167 ? 3.432 10.959 -21.448 1.00 91.75 167 VAL A C 1
ATOM 1269 O O . VAL A 1 167 ? 3.924 10.931 -22.569 1.00 91.75 167 VAL A O 1
ATOM 1272 N N . LEU A 1 168 ? 3.092 12.110 -20.866 1.00 89.00 168 LEU A N 1
ATOM 1273 C CA . LEU A 1 168 ? 3.232 13.399 -21.543 1.00 89.00 168 LEU A CA 1
ATOM 1274 C C . LEU A 1 168 ? 4.699 13.841 -21.665 1.00 89.00 168 LEU A C 1
ATOM 1276 O O . LEU A 1 168 ? 5.180 14.124 -22.753 1.00 89.00 168 LEU A O 1
ATOM 1280 N N . THR A 1 169 ? 5.439 13.904 -20.563 1.00 95.06 169 THR A N 1
ATOM 1281 C CA . THR A 1 169 ? 6.784 14.490 -20.544 1.00 95.06 169 THR A CA 1
ATOM 1282 C C . THR A 1 169 ? 7.842 13.574 -21.139 1.00 95.06 169 THR A C 1
ATOM 1284 O O . THR A 1 169 ? 8.775 14.064 -21.765 1.00 95.06 169 THR A O 1
ATOM 1287 N N . VAL A 1 170 ? 7.720 12.260 -20.942 1.00 92.12 170 VAL A N 1
ATOM 1288 C CA . VAL A 1 170 ? 8.739 11.294 -21.367 1.00 92.12 170 VAL A CA 1
ATOM 1289 C C . VAL A 1 170 ? 8.396 10.695 -22.720 1.00 92.12 170 VAL A C 1
ATOM 1291 O O . VAL A 1 170 ? 9.280 10.547 -23.547 1.00 92.12 170 VAL A O 1
ATOM 1294 N N . TRP A 1 171 ? 7.132 10.343 -22.961 1.00 83.50 171 TRP A N 1
ATOM 1295 C CA . TRP A 1 171 ? 6.766 9.653 -24.199 1.00 83.50 171 TRP A CA 1
ATOM 1296 C C . TRP A 1 171 ? 6.301 10.603 -25.309 1.00 83.50 171 TRP A C 1
ATOM 1298 O O . TRP A 1 171 ? 6.657 10.390 -26.462 1.00 83.50 171 TRP A O 1
ATOM 1308 N N . LEU A 1 172 ? 5.541 11.656 -24.983 1.00 82.69 172 LEU A N 1
ATOM 1309 C CA . LEU A 1 172 ? 5.064 12.617 -25.987 1.00 82.69 172 LEU A CA 1
ATOM 1310 C C . LEU A 1 172 ? 6.088 13.725 -26.288 1.00 82.69 172 LEU A C 1
ATOM 1312 O O . LEU A 1 172 ? 6.246 14.095 -27.446 1.00 82.69 172 LEU A O 1
ATOM 1316 N N . PHE A 1 173 ? 6.766 14.254 -25.265 1.00 91.56 173 PHE A N 1
ATOM 1317 C CA . PHE A 1 173 ? 7.731 15.356 -25.411 1.00 91.56 173 PHE A CA 1
ATOM 1318 C C . PHE A 1 173 ? 9.205 14.933 -25.387 1.00 91.56 173 PHE A C 1
ATOM 1320 O O . PHE A 1 173 ? 10.068 15.793 -25.533 1.00 91.56 173 PHE A O 1
ATOM 1327 N N . ASP A 1 174 ? 9.490 13.645 -25.183 1.00 92.38 174 ASP A N 1
ATOM 1328 C CA . ASP A 1 174 ? 10.843 13.069 -25.193 1.00 92.38 174 ASP A CA 1
ATOM 1329 C C . ASP A 1 174 ? 11.872 13.816 -24.317 1.00 92.38 174 ASP A C 1
ATOM 1331 O O . ASP A 1 174 ? 13.051 13.944 -24.635 1.00 92.38 174 ASP A O 1
ATOM 1335 N N . LEU A 1 175 ? 11.443 14.320 -23.155 1.00 94.88 175 LEU A N 1
ATOM 1336 C CA . LEU A 1 175 ? 12.305 15.094 -22.247 1.00 94.88 175 LEU A CA 1
ATOM 1337 C C . LEU A 1 175 ? 13.268 14.214 -21.424 1.00 94.88 175 LEU A C 1
ATOM 1339 O O . LEU A 1 175 ? 13.853 14.671 -20.433 1.00 94.88 175 LEU A O 1
ATOM 1343 N N . GLY A 1 176 ? 13.392 12.932 -21.772 1.00 95.88 176 GLY A N 1
ATOM 1344 C CA . GLY A 1 176 ? 14.260 11.967 -21.109 1.00 95.88 176 GLY A CA 1
ATOM 1345 C C . GLY A 1 176 ? 14.079 11.908 -19.585 1.00 95.88 176 GLY A C 1
ATOM 1346 O O . GLY A 1 176 ? 12.971 11.987 -19.041 1.00 95.88 176 GLY A O 1
ATOM 1347 N N . VAL A 1 177 ? 15.199 11.763 -18.869 1.00 96.00 177 VAL A N 1
ATOM 1348 C CA . VAL A 1 177 ? 15.226 11.635 -17.400 1.00 96.00 177 VAL A CA 1
ATOM 1349 C C . VAL A 1 177 ? 14.657 12.879 -16.715 1.00 96.00 177 VAL A C 1
ATOM 1351 O O . VAL A 1 177 ? 13.921 12.754 -15.736 1.00 96.00 177 VAL A O 1
ATOM 1354 N N . ALA A 1 178 ? 14.937 14.072 -17.244 1.00 96.56 178 ALA A N 1
ATOM 1355 C CA . ALA A 1 178 ? 14.394 15.319 -16.713 1.00 96.56 178 ALA A CA 1
ATOM 1356 C C . ALA A 1 178 ? 12.859 15.334 -16.794 1.00 96.56 178 ALA A C 1
ATOM 1358 O O . ALA A 1 178 ? 12.196 15.679 -15.818 1.00 96.56 178 ALA A O 1
ATOM 1359 N N . GLY A 1 179 ? 12.284 14.862 -17.906 1.00 96.44 179 GLY A N 1
ATOM 1360 C CA . GLY A 1 179 ? 10.840 14.672 -18.056 1.00 96.44 179 GLY A CA 1
ATOM 1361 C C . GLY A 1 179 ? 10.239 13.753 -16.995 1.00 96.44 179 GLY A C 1
ATOM 1362 O O . GLY A 1 179 ? 9.195 14.073 -16.418 1.00 96.44 179 GLY A O 1
ATOM 1363 N N . ALA A 1 180 ? 10.908 12.638 -16.698 1.00 97.12 180 ALA A N 1
ATOM 1364 C CA . ALA A 1 180 ? 10.459 11.674 -15.696 1.00 97.12 180 ALA A CA 1
ATOM 1365 C C . ALA A 1 180 ? 10.512 12.251 -14.272 1.00 97.12 180 ALA A C 1
ATOM 1367 O O . ALA A 1 180 ? 9.574 12.078 -13.489 1.00 97.12 180 ALA A O 1
ATOM 1368 N N . LEU A 1 181 ? 11.583 12.979 -13.939 1.00 97.62 181 LEU A N 1
ATOM 1369 C CA . LEU A 1 181 ? 11.730 13.663 -12.651 1.00 97.62 181 LEU A CA 1
ATOM 1370 C C . LEU A 1 181 ? 10.696 14.779 -12.481 1.00 97.62 181 LEU A C 1
ATOM 1372 O O . LEU A 1 181 ? 10.095 14.891 -11.412 1.00 97.62 181 LEU A O 1
ATOM 1376 N N . THR A 1 182 ? 10.415 15.540 -13.540 1.00 95.88 182 THR A N 1
ATOM 1377 C CA . THR A 1 182 ? 9.348 16.549 -13.547 1.00 95.88 182 THR A CA 1
ATOM 1378 C C . THR A 1 182 ? 7.978 15.909 -13.336 1.00 95.88 182 THR A C 1
ATOM 1380 O O . THR A 1 182 ? 7.215 16.377 -12.493 1.00 95.88 182 THR A O 1
ATOM 1383 N N . ALA A 1 183 ? 7.669 14.802 -14.021 1.00 96.38 183 ALA A N 1
ATOM 1384 C CA . ALA A 1 183 ? 6.418 14.067 -13.819 1.00 96.38 183 ALA A CA 1
ATOM 1385 C C . ALA A 1 183 ? 6.271 13.539 -12.382 1.00 96.38 183 ALA A C 1
ATOM 1387 O O . ALA A 1 183 ? 5.183 13.573 -11.801 1.00 96.38 183 ALA A O 1
ATOM 1388 N N . PHE A 1 184 ? 7.367 13.072 -11.783 1.00 96.81 184 PHE A N 1
ATOM 1389 C CA . PHE A 1 184 ? 7.389 12.626 -10.393 1.00 96.81 184 PHE A CA 1
ATOM 1390 C C . PHE A 1 184 ? 7.156 13.788 -9.420 1.00 96.81 184 PHE A C 1
ATOM 1392 O O . PHE A 1 184 ? 6.254 13.711 -8.585 1.00 96.81 184 PHE A O 1
ATOM 1399 N N . GLY A 1 185 ? 7.893 14.892 -9.572 1.00 96.69 185 GLY A N 1
ATOM 1400 C CA . GLY A 1 185 ? 7.739 16.090 -8.745 1.00 96.69 185 GLY A CA 1
ATOM 1401 C C . GLY A 1 185 ? 6.341 16.704 -8.837 1.00 96.69 185 GLY A C 1
ATOM 1402 O O . GLY A 1 185 ? 5.704 16.944 -7.812 1.00 96.69 185 GLY A O 1
ATOM 1403 N N . LEU A 1 186 ? 5.810 16.879 -10.051 1.00 94.56 186 LEU A N 1
ATOM 1404 C CA . LEU A 1 186 ? 4.452 17.385 -10.270 1.00 94.56 186 LEU A CA 1
ATOM 1405 C C . LEU A 1 186 ? 3.376 16.421 -9.754 1.00 94.56 186 LEU A C 1
ATOM 1407 O O . LEU A 1 186 ? 2.362 16.866 -9.220 1.00 94.56 186 LEU A O 1
ATOM 1411 N N . GLY A 1 187 ? 3.593 15.108 -9.855 1.00 95.44 187 GLY A N 1
ATOM 1412 C CA . GLY A 1 187 ? 2.701 14.120 -9.251 1.00 95.44 187 GLY A CA 1
ATOM 1413 C C . GLY A 1 187 ? 2.632 14.255 -7.727 1.00 95.44 187 GLY A C 1
ATOM 1414 O O . GLY A 1 187 ? 1.536 14.272 -7.163 1.00 95.44 187 GLY A O 1
ATOM 1415 N N . TYR A 1 188 ? 3.776 14.434 -7.056 1.00 95.06 188 TYR A N 1
ATOM 1416 C CA . TYR A 1 188 ? 3.821 14.728 -5.617 1.00 95.06 188 TYR A CA 1
ATOM 1417 C C . TYR A 1 188 ? 3.152 16.057 -5.272 1.00 95.06 188 TYR A C 1
ATOM 1419 O O . TYR A 1 188 ? 2.381 16.113 -4.314 1.00 95.06 188 TYR A O 1
ATOM 1427 N N . PHE A 1 189 ? 3.390 17.101 -6.068 1.00 96.25 189 PHE A N 1
ATOM 1428 C CA . PHE A 1 189 ? 2.746 18.399 -5.896 1.00 96.25 189 PHE A CA 1
ATOM 1429 C C . PHE A 1 189 ? 1.216 18.291 -5.985 1.00 96.25 189 PHE A C 1
ATOM 1431 O O . PHE A 1 189 ? 0.510 18.743 -5.085 1.00 96.25 189 PHE A O 1
ATOM 1438 N N . LEU A 1 190 ? 0.686 17.619 -7.012 1.00 92.94 190 LEU A N 1
ATOM 1439 C CA . LEU A 1 190 ? -0.754 17.379 -7.147 1.00 92.94 190 LEU A CA 1
ATOM 1440 C C . LEU A 1 190 ? -1.295 16.534 -5.989 1.00 92.94 190 LEU A C 1
ATOM 1442 O O . LEU A 1 190 ? -2.336 16.863 -5.420 1.00 92.94 190 LEU A O 1
ATOM 1446 N N . GLY A 1 191 ? -0.573 15.486 -5.588 1.00 93.81 191 GLY A N 1
ATOM 1447 C CA . GLY A 1 191 ? -0.905 14.700 -4.400 1.00 93.81 191 GLY A CA 1
ATOM 1448 C C . GLY A 1 191 ? -1.027 15.567 -3.146 1.00 93.81 191 GLY A C 1
ATOM 1449 O O . GLY A 1 191 ? -1.998 15.431 -2.401 1.00 93.81 191 GLY A O 1
ATOM 1450 N N . LEU A 1 192 ? -0.100 16.509 -2.960 1.00 96.25 192 LEU A N 1
ATOM 1451 C CA . LEU A 1 192 ? -0.089 17.439 -1.838 1.00 96.25 192 LEU A CA 1
ATOM 1452 C C . LEU A 1 192 ? -1.272 18.414 -1.880 1.00 96.25 192 LEU A C 1
ATOM 1454 O O . LEU A 1 192 ? -1.949 18.592 -0.867 1.00 96.25 192 LEU A O 1
ATOM 1458 N N . VAL A 1 193 ? -1.570 19.001 -3.042 1.00 94.88 193 VAL A N 1
ATOM 1459 C CA . VAL A 1 193 ? -2.736 19.884 -3.229 1.00 94.88 193 VAL A CA 1
ATOM 1460 C C . VAL A 1 193 ? -4.025 19.157 -2.836 1.00 94.88 193 VAL A C 1
ATOM 1462 O O . VAL A 1 193 ? -4.833 19.686 -2.067 1.00 94.88 193 VAL A O 1
ATOM 1465 N N . PHE A 1 194 ? -4.196 17.910 -3.284 1.00 94.19 194 PHE A N 1
ATOM 1466 C CA . PHE A 1 194 ? -5.355 17.093 -2.921 1.00 94.19 194 PHE A CA 1
ATOM 1467 C C . PHE A 1 194 ? -5.374 16.707 -1.435 1.00 94.19 194 PHE A C 1
ATOM 1469 O O . PHE A 1 194 ? -6.448 16.696 -0.830 1.00 94.19 194 PHE A O 1
ATOM 1476 N N . SER A 1 195 ? -4.219 16.435 -0.821 1.00 96.38 195 SER A N 1
ATOM 1477 C CA . SER A 1 195 ? -4.109 16.199 0.627 1.00 96.38 195 SER A CA 1
ATOM 1478 C C . SER A 1 195 ? -4.561 17.405 1.438 1.00 96.38 195 SER A C 1
ATOM 1480 O O . SER A 1 195 ? -5.377 17.259 2.347 1.00 96.38 195 SER A O 1
ATOM 1482 N N . ILE A 1 196 ? -4.068 18.598 1.097 1.00 96.44 196 ILE A N 1
ATOM 1483 C CA . ILE A 1 196 ? -4.443 19.852 1.760 1.00 96.44 196 ILE A CA 1
ATOM 1484 C C . ILE A 1 196 ? -5.945 20.087 1.588 1.00 96.44 196 ILE A C 1
ATOM 1486 O O . ILE A 1 196 ? -6.649 20.344 2.568 1.00 96.44 196 ILE A O 1
ATOM 1490 N N . TYR A 1 197 ? -6.462 19.911 0.368 1.00 95.31 197 TYR A N 1
ATOM 1491 C CA . TYR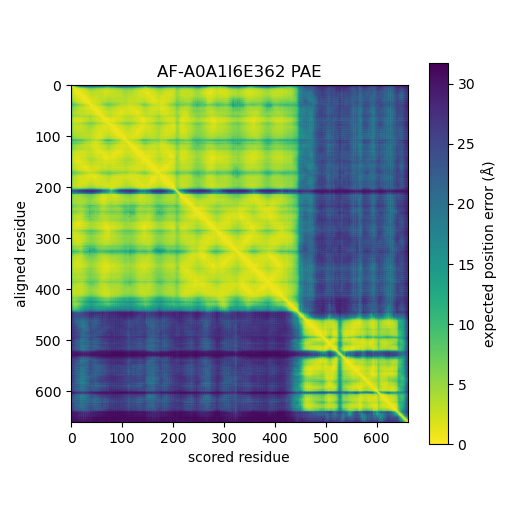 A 1 197 ? -7.889 20.024 0.081 1.00 95.31 197 TYR A CA 1
ATOM 1492 C C . TYR A 1 197 ? -8.738 19.049 0.909 1.00 95.31 197 TYR A C 1
ATOM 1494 O O . TYR A 1 197 ? -9.796 19.422 1.413 1.00 95.31 197 TYR A O 1
ATOM 1502 N N . ALA A 1 198 ? -8.297 17.801 1.069 1.00 95.25 198 ALA A N 1
ATOM 1503 C CA . ALA A 1 198 ? -9.013 16.808 1.861 1.00 95.25 198 ALA A CA 1
ATOM 1504 C C . ALA A 1 198 ? -8.994 17.155 3.360 1.00 95.25 198 ALA A C 1
ATOM 1506 O O . ALA A 1 198 ? -10.042 17.136 4.014 1.00 95.25 198 ALA A O 1
ATOM 1507 N N . VAL A 1 199 ? -7.823 17.520 3.892 1.00 96.31 199 VAL A N 1
ATOM 1508 C CA . VAL A 1 199 ? -7.626 17.849 5.312 1.00 96.31 199 VAL A CA 1
ATOM 1509 C C . VAL A 1 199 ? -8.363 19.126 5.711 1.00 96.31 199 VAL A C 1
ATOM 1511 O O . VAL A 1 199 ? -8.862 19.186 6.833 1.00 96.31 199 VAL A O 1
ATOM 1514 N N . ARG A 1 200 ? -8.527 20.109 4.809 1.00 94.88 200 ARG A N 1
ATOM 1515 C CA . ARG A 1 200 ? -9.197 21.393 5.112 1.00 94.88 200 ARG A CA 1
ATOM 1516 C C . ARG A 1 200 ? -10.566 21.223 5.772 1.00 94.88 200 ARG A C 1
ATOM 1518 O O . ARG A 1 200 ? -10.932 22.001 6.644 1.00 94.88 200 ARG A O 1
ATOM 1525 N N . THR A 1 201 ? -11.294 20.168 5.400 1.00 91.94 201 THR A N 1
ATOM 1526 C CA . THR A 1 201 ? -12.635 19.875 5.928 1.00 91.94 201 THR A CA 1
ATOM 1527 C C . THR A 1 201 ? -12.648 19.581 7.431 1.00 91.94 201 THR A C 1
ATOM 1529 O O . THR A 1 201 ? -13.695 19.692 8.057 1.00 91.94 201 THR A O 1
ATOM 1532 N N . TYR A 1 202 ? -11.486 19.275 8.014 1.00 91.50 202 TYR A N 1
ATOM 1533 C CA . TYR A 1 202 ? -11.288 18.992 9.435 1.00 91.50 202 TYR A CA 1
ATOM 1534 C C . TYR A 1 202 ? -10.583 20.126 10.194 1.00 91.50 202 TYR A C 1
ATOM 1536 O O . TYR A 1 202 ? -10.357 20.006 11.395 1.00 91.50 202 TYR A O 1
ATOM 1544 N N . LEU A 1 203 ? -10.228 21.228 9.523 1.00 89.50 203 LEU A N 1
ATOM 1545 C CA . LEU A 1 203 ? -9.522 22.359 10.144 1.00 89.50 203 LEU A CA 1
ATOM 1546 C C . LEU A 1 203 ? -10.462 23.391 10.787 1.00 89.50 203 LEU A C 1
ATOM 1548 O O . LEU A 1 203 ? -9.993 24.296 11.472 1.00 89.50 203 LEU A O 1
ATOM 1552 N N . HIS A 1 204 ? -11.774 23.267 10.583 1.00 81.31 204 HIS A N 1
ATOM 1553 C CA . HIS A 1 204 ? -12.768 24.179 11.160 1.00 81.31 204 HIS A CA 1
ATOM 1554 C C . HIS A 1 204 ? -13.140 23.830 12.607 1.00 81.31 204 HIS A C 1
ATOM 1556 O O . HIS A 1 204 ? -13.589 24.701 13.350 1.00 81.31 204 HIS A O 1
ATOM 1562 N N . ASP A 1 205 ? -12.924 22.581 13.023 1.00 69.94 205 ASP A N 1
ATOM 1563 C CA . ASP A 1 205 ? -13.229 22.125 14.376 1.00 69.94 205 ASP A CA 1
ATOM 1564 C C . ASP A 1 205 ? -12.131 22.561 15.362 1.00 69.94 205 ASP A C 1
ATOM 1566 O O . ASP A 1 205 ? -11.110 21.892 15.562 1.00 69.94 205 ASP A O 1
ATOM 1570 N N . LYS A 1 206 ? -12.349 23.731 15.972 1.00 69.62 206 LYS A N 1
ATOM 1571 C CA . LYS A 1 206 ? -11.548 24.241 17.094 1.00 69.62 206 LYS A CA 1
ATOM 1572 C C . LYS A 1 206 ? -12.001 23.660 18.442 1.00 69.62 206 LYS A C 1
ATOM 1574 O O . LYS A 1 206 ? -11.336 23.906 19.444 1.00 69.62 206 LYS A O 1
ATOM 1579 N N . SER A 1 207 ? -13.121 22.928 18.499 1.00 54.56 207 SER A N 1
ATOM 1580 C CA . SER A 1 207 ? -13.919 22.745 19.720 1.00 54.56 207 SER A CA 1
ATOM 1581 C C . SER A 1 207 ? -13.518 21.544 20.583 1.00 54.56 207 SER A C 1
ATOM 1583 O O . SER A 1 207 ? -14.301 21.090 21.418 1.00 54.56 207 SER A O 1
ATOM 1585 N N . LYS A 1 208 ? -12.295 21.027 20.438 1.00 54.44 208 LYS A N 1
ATOM 1586 C CA . LYS A 1 208 ? -11.740 20.025 21.356 1.00 54.44 208 LYS A CA 1
ATOM 1587 C C . LYS A 1 208 ? -10.338 20.422 21.802 1.00 54.44 208 LYS A C 1
ATOM 1589 O O . LYS A 1 208 ? -9.415 20.434 20.990 1.00 54.44 208 LYS A O 1
ATOM 1594 N N . SER A 1 209 ? -10.258 20.702 23.106 1.00 54.19 209 SER A N 1
ATOM 1595 C CA . SER A 1 209 ? -9.083 20.897 23.964 1.00 54.19 209 SER A CA 1
ATOM 1596 C C . SER A 1 209 ? -8.125 22.023 23.570 1.00 54.19 209 SER A C 1
ATOM 1598 O O . SER A 1 209 ? -7.598 22.054 22.459 1.00 54.19 209 SER A O 1
ATOM 1600 N N . THR A 1 210 ? -7.798 22.877 24.541 1.00 57.78 210 THR A N 1
ATOM 1601 C CA . THR A 1 210 ? -6.470 23.495 24.605 1.00 57.78 210 THR A CA 1
ATOM 1602 C C . THR A 1 210 ? -5.427 22.414 24.298 1.00 57.78 210 THR A C 1
ATOM 1604 O O . THR A 1 210 ? -5.513 21.319 24.863 1.00 57.78 210 THR A O 1
ATOM 1607 N N . PRO A 1 211 ? -4.497 22.644 23.355 1.00 61.66 211 PRO A N 1
ATOM 1608 C CA . PRO A 1 211 ? -3.492 21.641 23.046 1.00 61.66 211 PRO A CA 1
ATOM 1609 C C . PRO A 1 211 ? -2.741 21.313 24.344 1.00 61.66 211 PRO A C 1
ATOM 1611 O O . PRO A 1 211 ? -2.439 22.241 25.102 1.00 61.66 211 PRO A O 1
ATOM 1614 N N . PRO A 1 212 ? -2.444 20.031 24.633 1.00 63.84 212 PRO A N 1
ATOM 1615 C CA . PRO A 1 212 ? -1.556 19.720 25.738 1.00 63.84 212 PRO A CA 1
ATOM 1616 C C . PRO A 1 212 ? -0.257 20.522 25.538 1.00 63.84 212 PRO A C 1
ATOM 1618 O O . PRO A 1 212 ? 0.187 20.633 24.387 1.00 63.84 212 PRO A O 1
ATOM 1621 N N . PRO A 1 213 ? 0.337 21.084 26.612 1.00 64.25 213 PRO A N 1
ATOM 1622 C CA . PRO A 1 213 ? 1.446 22.040 26.520 1.00 64.25 213 PRO A CA 1
ATOM 1623 C C . PRO A 1 213 ? 2.609 21.567 25.639 1.00 64.25 213 PRO A C 1
ATOM 1625 O O . PRO A 1 213 ? 3.310 22.385 25.053 1.00 64.25 213 PRO A O 1
ATOM 1628 N N . ASP A 1 214 ? 2.765 20.247 25.495 1.00 85.94 214 ASP A N 1
ATOM 1629 C CA . ASP A 1 214 ? 3.835 19.607 24.741 1.00 85.94 214 ASP A CA 1
ATOM 1630 C C . ASP A 1 214 ? 3.343 18.505 23.770 1.00 85.94 214 ASP A C 1
ATOM 1632 O O . ASP A 1 214 ? 3.789 17.358 23.799 1.00 85.94 214 ASP A O 1
ATOM 1636 N N . TYR A 1 215 ? 2.390 18.806 22.876 1.00 89.44 215 TYR A N 1
ATOM 1637 C CA . TYR A 1 215 ? 2.007 17.832 21.831 1.00 89.44 215 TYR A CA 1
ATOM 1638 C C . TYR A 1 215 ? 3.180 17.479 20.890 1.00 89.44 215 TYR A C 1
ATOM 1640 O O . TYR A 1 215 ? 3.259 16.356 20.391 1.00 89.44 215 TYR A O 1
ATOM 1648 N N . ALA A 1 216 ? 4.103 18.417 20.648 1.00 90.81 216 ALA A N 1
ATOM 1649 C CA . ALA A 1 216 ? 5.278 18.183 19.807 1.00 90.81 216 ALA A CA 1
ATOM 1650 C C . ALA A 1 216 ? 6.234 17.156 20.439 1.00 90.81 216 ALA A C 1
ATOM 1652 O O . ALA A 1 216 ? 6.597 16.181 19.777 1.00 90.81 216 ALA A O 1
ATOM 1653 N N . GLY A 1 217 ? 6.574 17.312 21.722 1.00 91.00 217 GLY A N 1
ATOM 1654 C CA . GLY A 1 217 ? 7.378 16.344 22.464 1.00 91.00 217 GLY A CA 1
ATOM 1655 C C . GLY A 1 217 ? 6.676 14.999 22.625 1.00 91.00 217 GLY A C 1
ATOM 1656 O O . GLY A 1 217 ? 7.315 13.961 22.470 1.00 91.00 217 GLY A O 1
ATOM 1657 N N . GLN A 1 218 ? 5.348 14.970 22.788 1.00 91.56 218 GLN A N 1
ATOM 1658 C CA . GLN A 1 218 ? 4.573 13.720 22.752 1.00 91.56 218 GLN A CA 1
ATOM 1659 C C . GLN A 1 218 ? 4.658 13.007 21.394 1.00 91.56 218 GLN A C 1
ATOM 1661 O O . GLN A 1 218 ? 4.850 11.787 21.349 1.00 91.56 218 GLN A O 1
ATOM 1666 N N . CYS A 1 219 ? 4.556 13.750 20.286 1.00 91.56 219 CYS A N 1
ATOM 1667 C CA . CYS A 1 219 ? 4.718 13.196 18.942 1.00 91.56 219 CYS A CA 1
ATOM 1668 C C . CYS A 1 219 ? 6.101 12.584 18.748 1.00 91.56 219 CYS A C 1
ATOM 1670 O O . CYS A 1 219 ? 6.197 11.478 18.226 1.00 91.56 219 CYS A O 1
ATOM 1672 N N . ILE A 1 220 ? 7.153 13.270 19.195 1.00 91.56 220 ILE A N 1
ATOM 1673 C CA . ILE A 1 220 ? 8.529 12.775 19.099 1.00 91.56 220 ILE A CA 1
ATOM 1674 C C . ILE A 1 220 ? 8.723 11.568 20.026 1.00 91.56 220 ILE A C 1
ATOM 1676 O O . ILE A 1 220 ? 9.199 10.529 19.583 1.00 91.56 220 ILE A O 1
ATOM 1680 N N . GLY A 1 221 ? 8.291 11.644 21.285 1.00 93.00 221 GLY A N 1
ATOM 1681 C CA . GLY A 1 221 ? 8.474 10.580 22.275 1.00 93.00 221 GLY A CA 1
ATOM 1682 C C . GLY A 1 221 ? 7.760 9.273 21.918 1.00 93.00 221 GLY A C 1
ATOM 1683 O O . GLY A 1 221 ? 8.323 8.189 22.100 1.00 93.00 221 GLY A O 1
ATOM 1684 N N . TYR A 1 222 ? 6.536 9.353 21.385 1.00 95.00 222 TYR A N 1
ATOM 1685 C CA . TYR A 1 222 ? 5.831 8.194 20.828 1.00 95.00 222 TYR A CA 1
ATOM 1686 C C . TYR A 1 222 ? 6.429 7.777 19.476 1.00 95.00 222 TYR A C 1
ATOM 1688 O O . TYR A 1 222 ? 6.675 6.592 19.231 1.00 95.00 222 TYR A O 1
ATOM 1696 N N . GLY A 1 223 ? 6.652 8.759 18.601 1.00 94.06 223 GLY A N 1
ATOM 1697 C CA . GLY A 1 223 ? 7.058 8.578 17.215 1.00 94.06 223 GLY A CA 1
ATOM 1698 C C . GLY A 1 223 ? 8.401 7.883 17.086 1.00 94.06 223 GLY A C 1
ATOM 1699 O O . GLY A 1 223 ? 8.478 6.879 16.384 1.00 94.06 223 GLY A O 1
ATOM 1700 N N . TRP A 1 224 ? 9.428 8.321 17.818 1.00 94.12 224 TRP A N 1
ATOM 1701 C CA . TRP A 1 224 ? 10.769 7.741 17.722 1.00 94.12 224 TRP A CA 1
ATOM 1702 C C . TRP A 1 224 ? 10.778 6.246 18.078 1.00 94.12 224 TRP A C 1
ATOM 1704 O O . TRP A 1 224 ? 11.421 5.460 17.389 1.00 94.12 224 TRP A O 1
ATOM 1714 N N . LYS A 1 225 ? 9.996 5.820 19.081 1.00 95.25 225 LYS A N 1
ATOM 1715 C CA . LYS A 1 225 ? 9.869 4.401 19.468 1.00 95.25 225 LYS A CA 1
ATOM 1716 C C . LYS A 1 225 ? 9.233 3.575 18.350 1.00 95.25 225 LYS A C 1
ATOM 1718 O O . LYS A 1 225 ? 9.722 2.502 17.999 1.00 95.25 225 LYS A O 1
ATOM 1723 N N . ALA A 1 226 ? 8.149 4.089 17.764 1.00 92.38 226 ALA A N 1
ATOM 1724 C CA . ALA A 1 226 ? 7.501 3.454 16.619 1.00 92.38 226 ALA A CA 1
ATOM 1725 C C . ALA A 1 226 ? 8.426 3.433 15.388 1.00 92.38 226 ALA A C 1
ATOM 1727 O O . ALA A 1 226 ? 8.471 2.449 14.653 1.00 92.38 226 ALA A O 1
ATOM 1728 N N . HIS A 1 227 ? 9.188 4.504 15.185 1.00 94.31 227 HIS A N 1
ATOM 1729 C CA . HIS A 1 227 ? 10.118 4.660 14.079 1.00 94.31 227 HIS A CA 1
ATOM 1730 C C . HIS A 1 227 ? 11.297 3.690 14.185 1.00 94.31 227 HIS A C 1
ATOM 1732 O O . HIS A 1 227 ? 11.568 2.964 13.231 1.00 94.31 227 HIS A O 1
ATOM 1738 N N . LEU A 1 228 ? 11.931 3.588 15.356 1.00 93.69 228 LEU A N 1
ATOM 1739 C CA . LEU A 1 228 ? 13.018 2.641 15.587 1.00 93.69 228 LEU A CA 1
ATOM 1740 C C . LEU A 1 228 ? 12.540 1.195 15.426 1.00 93.69 228 LEU A C 1
ATOM 1742 O O . LEU A 1 228 ? 13.224 0.389 14.802 1.00 93.69 228 LEU A O 1
ATOM 1746 N N . SER A 1 229 ? 11.330 0.873 15.900 1.00 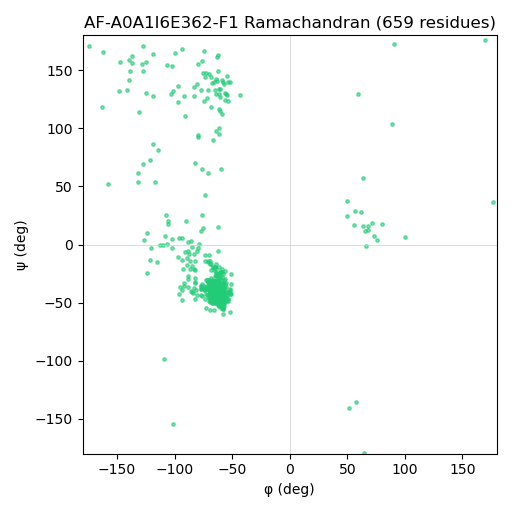92.88 229 SER A N 1
ATOM 1747 C CA . SER A 1 229 ? 10.712 -0.435 15.646 1.00 92.88 229 SER A CA 1
ATOM 1748 C C . SER A 1 229 ? 10.573 -0.729 14.145 1.00 92.88 229 SER A C 1
ATOM 1750 O O . SER A 1 229 ? 10.887 -1.838 13.707 1.00 92.88 229 SER A O 1
ATOM 1752 N N . ASN A 1 230 ? 10.160 0.257 13.340 1.00 90.56 230 ASN A N 1
ATOM 1753 C CA . ASN A 1 230 ? 10.063 0.113 11.887 1.00 90.56 230 ASN A CA 1
ATOM 1754 C C . ASN A 1 230 ? 11.439 -0.060 11.225 1.00 90.56 230 ASN A C 1
ATOM 1756 O O . ASN A 1 230 ? 11.564 -0.906 10.342 1.00 90.56 230 ASN A O 1
ATOM 1760 N N . ILE A 1 231 ? 12.466 0.678 11.665 1.00 90.88 231 ILE A N 1
ATOM 1761 C CA . ILE A 1 231 ? 13.851 0.523 11.182 1.00 90.88 231 ILE A CA 1
ATOM 1762 C C . ILE A 1 231 ? 14.364 -0.888 11.476 1.00 90.88 231 ILE A C 1
ATOM 1764 O O . ILE A 1 231 ? 14.832 -1.574 10.573 1.00 90.88 231 ILE A O 1
ATOM 1768 N N . LEU A 1 232 ? 14.231 -1.358 12.717 1.00 92.56 232 LEU A N 1
ATOM 1769 C CA . LEU A 1 232 ? 14.654 -2.704 13.113 1.00 92.56 232 LEU A CA 1
ATOM 1770 C C . LEU A 1 232 ? 13.907 -3.782 12.323 1.00 92.56 232 LEU A C 1
ATOM 1772 O O . LEU A 1 232 ? 14.494 -4.764 11.877 1.00 92.56 232 LEU A O 1
ATOM 1776 N N . THR A 1 233 ? 12.613 -3.569 12.090 1.00 89.31 233 THR A N 1
ATOM 1777 C CA . THR A 1 233 ? 11.794 -4.451 11.255 1.00 89.31 233 THR A CA 1
ATOM 1778 C C . THR A 1 233 ? 12.273 -4.458 9.797 1.00 89.31 233 THR A C 1
ATOM 1780 O O . THR A 1 233 ? 12.302 -5.517 9.179 1.00 89.31 233 THR A O 1
ATOM 1783 N N . PHE A 1 234 ? 12.683 -3.312 9.249 1.00 88.38 234 PHE A N 1
ATOM 1784 C CA . PHE A 1 234 ? 13.262 -3.223 7.907 1.00 88.38 234 PHE A CA 1
ATOM 1785 C C . PHE A 1 234 ? 14.605 -3.953 7.812 1.00 88.38 234 PHE A C 1
ATOM 1787 O O . PHE A 1 234 ? 14.791 -4.739 6.887 1.00 88.38 234 PHE A O 1
ATOM 1794 N N . ILE A 1 235 ? 15.503 -3.741 8.782 1.00 89.44 235 ILE A N 1
ATOM 1795 C CA . ILE A 1 235 ? 16.779 -4.465 8.875 1.00 89.44 235 ILE A CA 1
ATOM 1796 C C . ILE A 1 235 ? 16.498 -5.967 8.864 1.00 89.44 235 ILE A C 1
ATOM 1798 O O . ILE A 1 235 ? 17.034 -6.689 8.029 1.00 89.44 235 ILE A O 1
ATOM 1802 N N . ASN A 1 236 ? 15.554 -6.417 9.692 1.00 90.25 236 ASN A N 1
ATOM 1803 C CA . ASN A 1 236 ? 15.149 -7.814 9.751 1.00 90.25 236 ASN A CA 1
ATOM 1804 C C . ASN A 1 236 ? 14.686 -8.391 8.396 1.00 90.25 236 ASN A C 1
ATOM 1806 O O . ASN A 1 236 ? 14.906 -9.567 8.141 1.00 90.25 236 ASN A O 1
ATOM 1810 N N . TYR A 1 237 ? 14.050 -7.598 7.529 1.00 85.19 237 TYR A N 1
ATOM 1811 C CA . TYR A 1 237 ? 13.595 -8.037 6.196 1.00 85.19 237 TYR A CA 1
ATOM 1812 C C . TYR A 1 237 ? 14.693 -8.054 5.124 1.00 85.19 237 TYR A C 1
ATOM 1814 O O . TYR A 1 237 ? 14.423 -8.386 3.968 1.00 85.19 237 TYR A O 1
ATOM 1822 N N . ARG A 1 238 ? 15.894 -7.574 5.454 1.00 91.31 238 ARG A N 1
ATOM 1823 C CA . ARG A 1 238 ? 16.986 -7.411 4.489 1.00 91.31 238 ARG A CA 1
ATOM 1824 C C . ARG A 1 238 ? 18.260 -8.134 4.903 1.00 91.31 238 ARG A C 1
ATOM 1826 O O . ARG A 1 238 ? 19.044 -8.488 4.029 1.00 91.31 238 ARG A O 1
ATOM 1833 N N . THR A 1 239 ? 18.463 -8.380 6.197 1.00 90.19 239 THR A N 1
ATOM 1834 C CA . THR A 1 239 ? 19.620 -9.108 6.739 1.00 90.19 239 THR A CA 1
ATOM 1835 C C . THR A 1 239 ? 19.841 -10.461 6.062 1.00 90.19 239 THR A C 1
ATOM 1837 O O . THR A 1 239 ? 20.975 -10.802 5.744 1.00 90.19 239 THR A O 1
ATOM 1840 N N . ASP A 1 240 ? 18.777 -11.217 5.810 1.00 91.69 240 ASP A N 1
ATOM 1841 C CA . ASP A 1 240 ? 18.828 -12.525 5.154 1.00 91.69 240 ASP A CA 1
ATOM 1842 C C . ASP A 1 240 ? 19.405 -12.444 3.732 1.00 91.69 240 ASP A C 1
ATOM 1844 O O . ASP A 1 240 ? 20.294 -13.217 3.389 1.00 91.69 240 ASP A O 1
ATOM 1848 N N . ILE A 1 241 ? 18.993 -11.459 2.931 1.00 90.19 241 ILE A N 1
ATOM 1849 C CA . ILE A 1 241 ? 19.530 -11.231 1.579 1.00 90.19 241 ILE A CA 1
ATOM 1850 C C . ILE A 1 241 ? 21.040 -10.952 1.631 1.00 90.19 241 ILE A C 1
ATOM 1852 O O . ILE A 1 241 ? 21.798 -11.519 0.841 1.00 90.19 241 ILE A O 1
ATOM 1856 N N . TYR A 1 242 ? 21.491 -10.115 2.572 1.00 90.94 242 TYR A N 1
ATOM 1857 C CA . TYR A 1 242 ? 22.921 -9.841 2.750 1.00 90.94 242 TYR A CA 1
ATOM 1858 C C . TYR A 1 242 ? 23.697 -11.100 3.157 1.00 90.94 242 TYR A C 1
ATOM 1860 O O . TYR A 1 242 ? 24.755 -11.376 2.595 1.00 90.94 242 TYR A O 1
ATOM 1868 N N . LEU A 1 243 ? 23.168 -11.890 4.096 1.00 94.62 243 LEU A N 1
ATOM 1869 C CA . LEU A 1 243 ? 23.829 -13.106 4.575 1.00 94.62 243 LEU A CA 1
ATOM 1870 C C . LEU A 1 243 ? 23.846 -14.221 3.520 1.00 94.62 243 LEU A C 1
ATOM 1872 O O . LEU A 1 243 ? 24.850 -14.918 3.402 1.00 94.62 243 LEU A O 1
ATOM 1876 N N . VAL A 1 244 ? 22.799 -14.360 2.700 1.00 92.62 244 VAL A N 1
ATOM 1877 C CA . VAL A 1 244 ? 22.795 -15.278 1.546 1.00 92.62 244 VAL A CA 1
ATOM 1878 C C . VAL A 1 244 ? 23.939 -14.946 0.591 1.00 92.62 244 VAL A C 1
ATOM 1880 O O . VAL A 1 244 ? 24.628 -15.853 0.128 1.00 92.62 244 VAL A O 1
ATOM 1883 N N . ASN A 1 245 ? 24.181 -13.659 0.337 1.00 86.31 245 ASN A N 1
ATOM 1884 C CA . ASN A 1 245 ? 25.279 -13.233 -0.523 1.00 86.31 245 ASN A CA 1
ATOM 1885 C C . ASN A 1 245 ? 26.654 -13.549 0.069 1.00 86.31 245 ASN A C 1
ATOM 1887 O O . ASN A 1 245 ? 27.551 -13.942 -0.671 1.00 86.31 245 ASN A O 1
ATOM 1891 N N . LEU A 1 246 ? 26.809 -13.371 1.383 1.00 93.25 246 LEU A N 1
ATOM 1892 C CA . LEU A 1 246 ? 28.065 -13.625 2.087 1.00 93.25 246 LEU A CA 1
ATOM 1893 C C . LEU A 1 246 ? 28.402 -15.118 2.183 1.00 93.25 246 LEU A C 1
ATOM 1895 O O . LEU A 1 246 ? 29.556 -15.484 1.993 1.00 93.25 246 LEU A O 1
ATOM 1899 N N . PHE A 1 247 ? 27.421 -15.976 2.480 1.00 96.25 247 PHE A N 1
ATOM 1900 C CA . PHE A 1 247 ? 27.657 -17.412 2.680 1.00 96.25 247 PHE A CA 1
ATOM 1901 C C . PHE A 1 247 ? 27.588 -18.245 1.399 1.00 96.25 247 PHE A C 1
ATOM 1903 O O . PHE A 1 247 ? 28.177 -19.322 1.352 1.00 96.25 247 PHE A O 1
ATOM 1910 N N . LEU A 1 248 ? 26.834 -17.797 0.391 1.00 93.56 248 LEU A N 1
ATOM 1911 C CA . LEU A 1 248 ? 26.695 -18.503 -0.881 1.00 93.56 248 LEU A CA 1
ATOM 1912 C C . LEU A 1 248 ? 27.417 -17.724 -1.982 1.00 93.56 248 LEU A C 1
ATOM 1914 O O . LEU A 1 248 ? 28.622 -17.872 -2.148 1.00 93.56 248 LEU A O 1
ATOM 1918 N N . ASN A 1 249 ? 26.683 -16.931 -2.764 1.00 88.25 249 ASN A N 1
ATOM 1919 C CA . ASN A 1 249 ? 27.201 -16.053 -3.813 1.00 88.25 249 ASN A CA 1
ATOM 1920 C C . ASN A 1 249 ? 26.059 -15.187 -4.392 1.00 88.25 249 ASN A C 1
ATOM 1922 O O . ASN A 1 249 ? 24.879 -15.471 -4.142 1.00 88.25 249 ASN A O 1
ATOM 1926 N N . PRO A 1 250 ? 26.371 -14.183 -5.235 1.00 87.69 250 PRO A N 1
ATOM 1927 C CA . PRO A 1 250 ? 25.362 -13.322 -5.854 1.00 87.69 250 PRO A CA 1
ATOM 1928 C C . PRO A 1 250 ? 24.280 -14.047 -6.668 1.00 87.69 250 PRO A C 1
ATOM 1930 O O . PRO A 1 250 ? 23.150 -13.562 -6.741 1.00 87.69 250 PRO A O 1
ATOM 1933 N N . ALA A 1 251 ? 24.578 -15.209 -7.264 1.00 84.88 251 ALA A N 1
ATOM 1934 C CA . ALA A 1 251 ? 23.594 -15.953 -8.052 1.00 84.88 251 ALA A CA 1
ATOM 1935 C C . ALA A 1 251 ? 22.471 -16.514 -7.162 1.00 84.88 251 ALA A C 1
ATOM 1937 O O . ALA A 1 251 ? 21.289 -16.334 -7.467 1.00 84.88 251 ALA A O 1
ATOM 1938 N N . PHE A 1 252 ? 22.821 -17.120 -6.024 1.00 90.88 252 PHE A N 1
ATOM 1939 C CA . PHE A 1 252 ? 21.838 -17.581 -5.040 1.00 90.88 252 PHE A CA 1
ATOM 1940 C C . PHE A 1 252 ? 21.069 -16.426 -4.398 1.00 90.88 252 PHE A C 1
ATOM 1942 O O . PHE A 1 252 ? 19.860 -16.546 -4.195 1.00 90.88 252 PHE A O 1
ATOM 1949 N N . THR A 1 253 ? 21.727 -15.291 -4.155 1.00 86.00 253 THR A N 1
ATOM 1950 C CA . THR A 1 253 ? 21.063 -14.062 -3.700 1.00 86.00 253 THR A CA 1
ATOM 1951 C C . THR A 1 253 ? 19.982 -13.631 -4.683 1.00 86.00 253 THR A C 1
ATOM 1953 O O . THR A 1 253 ? 18.847 -13.389 -4.278 1.00 86.00 253 THR A O 1
ATOM 1956 N N . GLY A 1 254 ? 20.291 -13.603 -5.984 1.00 78.19 254 GLY A N 1
ATOM 1957 C CA . GLY A 1 254 ? 19.327 -13.256 -7.029 1.00 78.19 254 GLY A CA 1
ATOM 1958 C C . GLY A 1 254 ? 18.102 -14.176 -7.039 1.00 78.19 254 GLY A C 1
ATOM 1959 O O . GLY A 1 254 ? 16.975 -13.695 -7.133 1.00 78.19 254 GLY A O 1
ATOM 1960 N N . ILE A 1 255 ? 18.303 -15.486 -6.874 1.00 89.12 255 ILE A N 1
ATOM 1961 C CA . ILE A 1 255 ? 17.210 -16.468 -6.780 1.00 89.12 255 ILE A CA 1
ATOM 1962 C C . ILE A 1 255 ? 16.372 -16.236 -5.514 1.00 89.12 255 ILE A C 1
ATOM 1964 O O . ILE A 1 255 ? 15.143 -16.202 -5.581 1.00 89.12 255 ILE A O 1
ATOM 1968 N N . TYR A 1 256 ? 17.019 -16.044 -4.363 1.00 95.06 256 TYR A N 1
ATOM 1969 C CA . TYR A 1 256 ? 16.339 -15.813 -3.089 1.00 95.06 256 TYR A CA 1
ATOM 1970 C C . TYR A 1 256 ? 15.506 -14.523 -3.096 1.00 95.06 256 TYR A C 1
ATOM 1972 O O . TYR A 1 256 ? 14.364 -14.517 -2.639 1.00 95.06 256 TYR A O 1
ATOM 1980 N N . VAL A 1 257 ? 16.026 -13.447 -3.694 1.00 90.88 257 VAL A N 1
ATOM 1981 C CA . VAL A 1 257 ? 15.313 -12.168 -3.830 1.00 90.88 257 VAL A CA 1
ATOM 1982 C C . VAL A 1 257 ? 13.990 -12.334 -4.580 1.00 90.88 257 VAL A C 1
ATOM 1984 O O . VAL A 1 257 ? 13.008 -11.707 -4.189 1.00 90.88 257 VAL A O 1
ATOM 1987 N N . ILE A 1 258 ? 13.911 -13.199 -5.601 1.00 88.94 258 ILE A N 1
ATOM 1988 C CA . ILE A 1 258 ? 12.639 -13.491 -6.287 1.00 88.94 258 ILE A CA 1
ATOM 1989 C C . ILE A 1 258 ? 11.622 -14.100 -5.317 1.00 88.94 258 ILE A C 1
ATOM 1991 O O . ILE A 1 258 ? 10.474 -13.654 -5.270 1.00 88.94 258 ILE A O 1
ATOM 1995 N N . ALA A 1 259 ? 12.040 -15.080 -4.511 1.00 95.31 259 ALA A N 1
ATOM 1996 C CA . ALA A 1 259 ? 11.176 -15.701 -3.511 1.00 95.31 259 ALA A CA 1
ATOM 1997 C C . ALA A 1 259 ? 10.652 -14.669 -2.500 1.00 95.31 259 ALA A C 1
ATOM 1999 O O . ALA A 1 259 ? 9.443 -14.580 -2.279 1.00 95.31 259 ALA A O 1
ATOM 2000 N N . VAL A 1 260 ? 11.547 -13.843 -1.950 1.00 94.62 260 VAL A N 1
ATOM 2001 C CA . VAL A 1 260 ? 11.205 -12.773 -1.000 1.00 94.62 260 VAL A CA 1
ATOM 2002 C C . VAL A 1 260 ? 10.248 -11.766 -1.630 1.00 94.62 260 VAL A C 1
ATOM 2004 O O . VAL A 1 260 ? 9.207 -11.473 -1.049 1.00 94.62 260 VAL A O 1
ATOM 2007 N N . GLN A 1 261 ? 10.534 -11.275 -2.839 1.00 90.50 261 GLN A N 1
ATOM 2008 C CA . GLN A 1 261 ? 9.683 -10.290 -3.506 1.00 90.50 261 GLN A CA 1
ATOM 2009 C C . GLN A 1 261 ? 8.267 -10.810 -3.733 1.00 90.50 261 GLN A C 1
ATOM 2011 O O . GLN A 1 261 ? 7.323 -10.056 -3.523 1.00 90.50 261 GLN A O 1
ATOM 2016 N N . ILE A 1 262 ? 8.095 -12.071 -4.142 1.00 90.50 262 ILE A N 1
ATOM 2017 C CA . ILE A 1 262 ? 6.765 -12.667 -4.323 1.00 90.50 262 ILE A CA 1
ATOM 2018 C C . ILE A 1 262 ? 6.070 -12.841 -2.962 1.00 90.50 262 ILE A C 1
ATOM 2020 O O . ILE A 1 262 ? 4.910 -12.449 -2.816 1.00 90.50 262 ILE A O 1
ATOM 2024 N N . ALA A 1 263 ? 6.773 -13.376 -1.958 1.00 94.19 263 ALA A N 1
ATOM 2025 C CA . ALA A 1 263 ? 6.233 -13.609 -0.618 1.00 94.19 263 ALA A CA 1
ATOM 2026 C C . ALA A 1 263 ? 5.776 -12.306 0.062 1.00 94.19 263 ALA A C 1
ATOM 2028 O O . ALA A 1 263 ? 4.656 -12.222 0.572 1.00 94.19 263 ALA A O 1
ATOM 2029 N N . GLU A 1 264 ? 6.607 -11.261 0.024 1.00 93.12 264 GLU A N 1
ATOM 2030 C CA . GLU A 1 264 ? 6.333 -9.958 0.639 1.00 93.12 264 GLU A CA 1
ATOM 2031 C C . GLU A 1 264 ? 5.121 -9.257 0.005 1.00 93.12 264 GLU A C 1
ATOM 2033 O O . GLU A 1 264 ? 4.458 -8.469 0.681 1.00 93.12 264 GLU A O 1
ATOM 2038 N N . ARG A 1 265 ? 4.741 -9.552 -1.253 1.00 91.25 265 ARG A N 1
ATOM 2039 C CA . ARG A 1 265 ? 3.518 -8.965 -1.847 1.00 91.25 265 ARG A CA 1
ATOM 2040 C C . ARG A 1 265 ? 2.260 -9.346 -1.080 1.00 91.25 265 ARG A C 1
ATOM 2042 O O . ARG A 1 265 ? 1.351 -8.524 -0.988 1.00 91.25 265 ARG A O 1
ATOM 2049 N N . LEU A 1 266 ? 2.218 -10.523 -0.457 1.00 90.31 266 LEU A N 1
ATOM 2050 C CA . LEU A 1 266 ? 1.088 -10.930 0.382 1.00 90.31 266 LEU A CA 1
ATOM 2051 C C . LEU A 1 266 ? 0.925 -10.048 1.631 1.00 90.31 266 LEU A C 1
ATOM 2053 O O . LEU A 1 266 ? -0.174 -9.970 2.186 1.00 90.31 266 LEU A O 1
ATOM 2057 N N . TRP A 1 267 ? 1.960 -9.311 2.056 1.00 92.19 267 TRP A N 1
ATOM 2058 C CA . TRP A 1 267 ? 1.842 -8.369 3.172 1.00 92.19 267 TRP A CA 1
ATOM 2059 C C . TRP A 1 267 ? 0.824 -7.270 2.943 1.00 92.19 267 TRP A C 1
ATOM 2061 O O . TRP A 1 267 ? 0.320 -6.743 3.934 1.00 92.19 267 TRP A O 1
ATOM 2071 N N . MET A 1 268 ? 0.491 -6.945 1.693 1.00 92.12 268 MET A N 1
ATOM 2072 C CA . MET A 1 268 ? -0.525 -5.941 1.385 1.00 92.12 268 MET A CA 1
ATOM 2073 C C . MET A 1 268 ? -1.872 -6.252 2.066 1.00 92.12 268 MET A C 1
ATOM 2075 O O . MET A 1 268 ? -2.555 -5.354 2.560 1.00 92.12 268 MET A O 1
ATOM 2079 N N . LEU A 1 269 ? -2.204 -7.541 2.220 1.00 89.62 269 LEU A N 1
ATOM 2080 C CA . LEU A 1 269 ? -3.390 -7.991 2.948 1.00 89.62 269 LEU A CA 1
ATOM 2081 C C . LEU A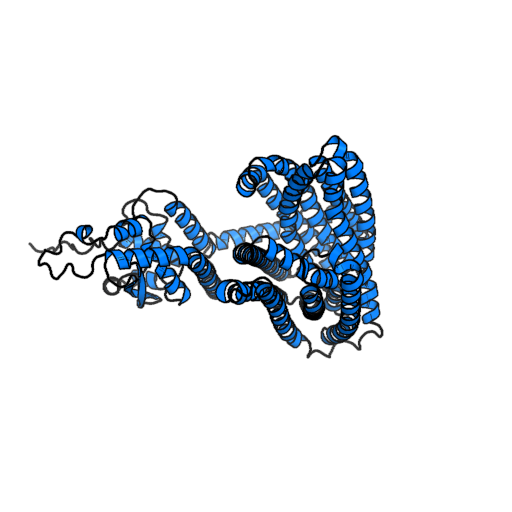 1 269 ? -3.353 -7.472 4.388 1.00 89.62 269 LEU A C 1
ATOM 2083 O O . LEU A 1 269 ? -4.215 -6.690 4.795 1.00 89.62 269 LEU A O 1
ATOM 2087 N N . SER A 1 270 ? -2.315 -7.836 5.144 1.00 95.44 270 SER A N 1
ATOM 2088 C CA . SER A 1 270 ? -2.179 -7.400 6.538 1.00 95.44 270 SER A CA 1
ATOM 2089 C C . SER A 1 270 ? -1.956 -5.898 6.679 1.00 95.44 270 SER A C 1
ATOM 2091 O O . SER A 1 270 ? -2.465 -5.291 7.615 1.00 95.44 270 SER A O 1
ATOM 2093 N N . GLN A 1 271 ? -1.255 -5.270 5.735 1.00 95.50 271 GLN A N 1
ATOM 2094 C CA . GLN A 1 271 ? -1.005 -3.835 5.748 1.00 95.50 271 GLN A CA 1
ATOM 2095 C C . GLN A 1 271 ? -2.308 -3.046 5.605 1.00 95.50 271 GLN A C 1
ATOM 2097 O O . GLN A 1 271 ? -2.496 -2.062 6.314 1.00 95.50 271 GLN A O 1
ATOM 2102 N N . SER A 1 272 ? -3.229 -3.487 4.741 1.00 95.50 272 SER A N 1
ATOM 2103 C CA . SER A 1 272 ? -4.548 -2.856 4.609 1.00 95.50 272 SER A CA 1
ATOM 2104 C C . SER A 1 272 ? -5.352 -2.904 5.915 1.00 95.50 272 SER A C 1
ATOM 2106 O O . SER A 1 272 ? -5.959 -1.906 6.300 1.00 95.50 272 SER A O 1
ATOM 2108 N N . VAL A 1 273 ? -5.281 -4.024 6.644 1.00 95.56 273 VAL A N 1
ATOM 2109 C CA . VAL A 1 273 ? -5.894 -4.184 7.968 1.00 95.56 273 VAL A CA 1
ATOM 2110 C C . VAL A 1 273 ? -5.231 -3.266 8.991 1.00 95.56 273 VAL A C 1
ATOM 2112 O O . VAL A 1 273 ? -5.924 -2.522 9.682 1.00 95.56 273 VAL A O 1
ATOM 2115 N N . SER A 1 274 ? -3.899 -3.270 9.061 1.00 95.38 274 SER A N 1
ATOM 2116 C CA . SER A 1 274 ? -3.110 -2.450 9.987 1.00 95.38 274 SER A CA 1
ATOM 2117 C C . SER A 1 274 ? -3.387 -0.956 9.850 1.00 95.38 274 SER A C 1
ATOM 2119 O O . SER A 1 274 ? -3.581 -0.272 10.852 1.00 95.38 274 SER A O 1
ATOM 2121 N N . THR A 1 275 ? -3.472 -0.458 8.614 1.00 96.19 275 THR A N 1
ATOM 2122 C CA . THR A 1 275 ? -3.791 0.946 8.331 1.00 96.19 275 THR A CA 1
ATOM 2123 C C . THR A 1 275 ? -5.146 1.358 8.915 1.00 96.19 275 THR A C 1
ATOM 2125 O O . THR A 1 275 ? -5.285 2.480 9.399 1.00 96.19 275 THR A O 1
ATOM 2128 N N . VAL A 1 276 ? -6.132 0.457 8.908 1.00 96.88 276 VAL A N 1
ATOM 2129 C CA . VAL A 1 276 ? -7.495 0.753 9.369 1.00 96.88 276 VAL A CA 1
ATOM 2130 C C . VAL A 1 276 ? -7.679 0.506 10.864 1.00 96.88 276 VAL A C 1
ATOM 2132 O O . VAL A 1 276 ? -8.402 1.246 11.530 1.00 96.88 276 VAL A O 1
ATOM 2135 N N . ILE A 1 277 ? -7.033 -0.526 11.405 1.00 96.31 277 ILE A N 1
ATOM 2136 C CA . ILE A 1 277 ? -7.289 -0.972 12.772 1.00 96.31 277 ILE A CA 1
ATOM 2137 C C . ILE A 1 277 ? -6.634 -0.079 13.826 1.00 96.31 277 ILE A C 1
ATOM 2139 O O . ILE A 1 277 ? -7.256 0.150 14.854 1.00 96.31 277 ILE A O 1
ATOM 2143 N N . LEU A 1 278 ? -5.440 0.473 13.578 1.00 96.81 278 LEU A N 1
ATOM 2144 C CA . LEU A 1 278 ? -4.742 1.328 14.549 1.00 96.81 278 LEU A CA 1
ATOM 2145 C C . LEU A 1 278 ? -5.615 2.481 15.083 1.00 96.81 278 LEU A C 1
ATOM 2147 O O . LEU A 1 278 ? -5.858 2.505 16.290 1.00 96.81 278 LEU A O 1
ATOM 2151 N N . PRO A 1 279 ? -6.154 3.388 14.240 1.00 97.31 279 PRO A N 1
ATOM 2152 C CA . PRO A 1 279 ? -6.979 4.490 14.738 1.00 97.31 279 PRO A CA 1
ATOM 2153 C C . PRO A 1 279 ? -8.273 3.996 15.392 1.00 97.31 279 PRO A C 1
ATOM 2155 O O . PRO A 1 279 ? -8.741 4.598 16.356 1.00 97.31 279 PRO A O 1
ATOM 2158 N N . ARG A 1 280 ? -8.830 2.872 14.917 1.00 95.88 280 ARG A N 1
ATOM 2159 C CA . ARG A 1 280 ? -10.035 2.271 15.497 1.00 95.88 280 ARG A CA 1
ATOM 2160 C C . ARG A 1 280 ? -9.784 1.700 16.894 1.00 95.88 280 ARG A C 1
ATOM 2162 O O . ARG A 1 280 ? -10.621 1.861 17.772 1.00 95.88 280 ARG A O 1
ATOM 2169 N N . LEU A 1 281 ? -8.649 1.042 17.123 1.00 96.44 281 LEU A N 1
ATOM 2170 C CA . LEU A 1 281 ? -8.277 0.538 18.449 1.00 96.44 281 LEU A CA 1
ATOM 2171 C C . LEU A 1 281 ? -7.904 1.676 19.404 1.00 96.44 281 LEU A C 1
ATOM 2173 O O . LEU A 1 281 ? -8.153 1.557 20.603 1.00 96.44 281 LEU A O 1
ATOM 2177 N N . SER A 1 282 ? -7.336 2.771 18.891 1.00 96.31 282 SER A N 1
ATOM 2178 C CA . SER A 1 282 ? -7.073 3.983 19.676 1.00 96.31 282 SER A CA 1
ATOM 2179 C C . SER A 1 282 ? -8.365 4.673 20.120 1.00 96.31 282 SER A C 1
ATOM 2181 O O . SER A 1 282 ? -8.462 5.112 21.265 1.00 96.31 282 SER A O 1
ATOM 2183 N N . GLU A 1 283 ? -9.388 4.709 19.263 1.00 95.19 283 GLU A N 1
ATOM 2184 C CA . GLU A 1 283 ? -10.723 5.220 19.607 1.00 95.19 283 GLU A CA 1
ATOM 2185 C C . GLU A 1 283 ? -11.340 4.439 20.777 1.00 95.19 283 GLU A C 1
ATOM 2187 O O . GLU A 1 283 ? -11.858 5.037 21.719 1.00 95.19 283 GLU A O 1
ATOM 2192 N N . LEU A 1 284 ? -11.181 3.112 20.784 1.00 94.62 284 LEU A N 1
ATOM 2193 C CA . LEU A 1 284 ? -11.704 2.203 21.813 1.00 94.62 284 LEU A CA 1
ATOM 2194 C C . LEU A 1 284 ? -10.930 2.227 23.146 1.00 94.62 284 LEU A C 1
ATOM 2196 O O . LEU A 1 284 ? -11.131 1.356 23.984 1.00 94.62 284 LEU A O 1
ATOM 2200 N N . HIS A 1 285 ? -10.066 3.214 23.398 1.00 93.19 285 HIS A N 1
ATOM 2201 C CA . HIS A 1 285 ? -9.303 3.305 24.652 1.00 93.19 285 HIS A CA 1
ATOM 2202 C C . HIS A 1 285 ? -10.162 3.375 25.932 1.00 93.19 285 HIS A C 1
ATOM 2204 O O . HIS A 1 285 ? -9.642 3.092 27.008 1.00 93.19 285 HIS A O 1
ATOM 2210 N N . ARG A 1 286 ? -11.443 3.770 25.830 1.00 90.50 286 ARG A N 1
ATOM 2211 C CA . ARG A 1 286 ? -12.418 3.767 26.944 1.00 90.50 286 ARG A CA 1
ATOM 2212 C C . ARG A 1 286 ? -13.325 2.533 26.963 1.00 90.50 286 ARG A C 1
ATOM 2214 O O . ARG A 1 286 ? -14.034 2.332 27.937 1.00 90.50 286 ARG A O 1
ATOM 2221 N N . ASP A 1 287 ? -13.308 1.731 25.902 1.00 92.31 287 ASP A N 1
ATOM 2222 C CA . ASP A 1 287 ? -14.143 0.541 25.724 1.00 92.31 287 ASP A CA 1
ATOM 2223 C C . ASP A 1 287 ? -13.240 -0.683 25.529 1.00 92.31 287 ASP A C 1
ATOM 2225 O O . ASP A 1 287 ? -13.044 -1.222 24.431 1.00 92.31 287 ASP A O 1
ATOM 2229 N N . GLU A 1 288 ? -12.619 -1.084 26.638 1.00 91.94 288 GLU A N 1
ATOM 2230 C CA . GLU A 1 288 ? -11.653 -2.174 26.644 1.00 91.94 288 GLU A CA 1
ATOM 2231 C C . GLU A 1 288 ? -12.313 -3.516 26.293 1.00 91.94 288 GLU A C 1
ATOM 2233 O O . GLU A 1 288 ? -11.676 -4.344 25.645 1.00 91.94 288 GLU A O 1
ATOM 2238 N N . GLU A 1 289 ? -13.587 -3.736 26.635 1.00 90.75 289 GLU A N 1
ATOM 2239 C CA . GLU A 1 289 ? -14.296 -4.969 26.271 1.00 90.75 289 GLU A CA 1
ATOM 2240 C C . GLU A 1 289 ? -14.425 -5.137 24.756 1.00 90.75 289 GLU A C 1
ATOM 2242 O O . GLU A 1 289 ? -14.084 -6.193 24.207 1.00 90.75 289 GLU A O 1
ATOM 2247 N N . THR A 1 290 ? -14.874 -4.093 24.054 1.00 90.75 290 THR A N 1
ATOM 2248 C CA . THR A 1 290 ? -14.979 -4.119 22.592 1.00 90.75 290 THR A CA 1
ATOM 2249 C C . THR A 1 290 ? -13.603 -4.292 21.964 1.00 90.75 290 THR A C 1
ATOM 2251 O O . THR A 1 290 ? -13.453 -5.089 21.032 1.00 90.75 290 THR A O 1
ATOM 2254 N N . ARG A 1 291 ? -12.570 -3.621 22.493 1.00 92.31 291 ARG A N 1
ATOM 2255 C CA . ARG A 1 291 ? -11.195 -3.777 22.001 1.00 92.31 291 ARG A CA 1
ATOM 2256 C C . ARG A 1 291 ? -10.676 -5.209 22.166 1.00 92.31 291 ARG A C 1
ATOM 2258 O O . ARG A 1 291 ? -10.160 -5.786 21.205 1.00 92.31 291 ARG A O 1
ATOM 2265 N N . LYS A 1 292 ? -10.871 -5.807 23.348 1.00 91.38 292 LYS A N 1
ATOM 2266 C CA . LYS A 1 292 ? -10.511 -7.200 23.663 1.00 91.38 292 LYS A CA 1
ATOM 2267 C C . LYS A 1 292 ? -11.185 -8.204 22.734 1.00 91.38 292 LYS A C 1
ATOM 2269 O O . LYS A 1 292 ? -10.580 -9.225 22.429 1.00 91.38 292 LYS A O 1
ATOM 2274 N N . ARG A 1 293 ? -12.405 -7.933 22.265 1.00 89.81 293 ARG A N 1
ATOM 2275 C CA . ARG A 1 293 ? -13.105 -8.795 21.298 1.00 89.81 293 ARG A CA 1
ATOM 2276 C C . ARG A 1 293 ? -12.646 -8.553 19.861 1.00 89.81 293 ARG A C 1
ATOM 2278 O O . ARG A 1 293 ? -12.516 -9.504 19.094 1.00 89.81 293 ARG A O 1
ATOM 2285 N N . LEU A 1 294 ? -12.396 -7.298 19.487 1.00 91.06 294 LEU A N 1
ATOM 2286 C CA . LEU A 1 294 ? -12.092 -6.910 18.111 1.00 91.06 294 LEU A CA 1
ATOM 2287 C C . LEU A 1 294 ? -10.716 -7.399 17.642 1.00 91.06 294 LEU A C 1
ATOM 2289 O O . LEU A 1 294 ? -10.618 -7.985 16.562 1.00 91.06 294 LEU A O 1
ATOM 2293 N N . THR A 1 295 ? -9.668 -7.171 18.437 1.00 94.19 295 THR A N 1
ATOM 2294 C CA . THR A 1 295 ? -8.283 -7.490 18.050 1.00 94.19 295 THR A CA 1
ATOM 2295 C C . THR A 1 295 ? -8.098 -8.974 17.698 1.00 94.19 295 THR A C 1
ATOM 2297 O O . THR A 1 295 ? -7.583 -9.250 16.611 1.00 94.19 295 THR A O 1
ATOM 2300 N N . PRO A 1 296 ? -8.572 -9.942 18.509 1.00 93.31 296 PRO A N 1
ATOM 2301 C CA . PRO A 1 296 ? -8.481 -11.363 18.186 1.00 93.31 296 PRO A CA 1
ATOM 2302 C C . PRO A 1 296 ? -9.213 -11.769 16.914 1.00 93.31 296 PRO A C 1
ATOM 2304 O O . PRO A 1 296 ? -8.662 -12.510 16.105 1.00 93.31 296 PRO A O 1
ATOM 2307 N N . ILE A 1 297 ? -10.438 -11.264 16.717 1.00 91.06 297 ILE A N 1
ATOM 2308 C CA . ILE A 1 297 ? -11.238 -11.556 15.521 1.00 91.06 297 ILE A CA 1
ATOM 2309 C C . ILE A 1 297 ? -10.451 -11.121 14.285 1.00 91.06 297 ILE A C 1
ATOM 2311 O O . ILE A 1 297 ? -10.217 -11.914 13.376 1.00 91.06 297 ILE A O 1
ATOM 2315 N N . VAL A 1 298 ? -9.976 -9.876 14.265 1.00 92.38 298 VAL A N 1
ATOM 2316 C CA . VAL A 1 298 ? -9.249 -9.352 13.105 1.00 92.38 298 VAL A CA 1
ATOM 2317 C C . VAL A 1 298 ? -7.922 -10.086 12.893 1.00 92.38 298 VAL A C 1
ATOM 2319 O O . VAL A 1 298 ? -7.583 -10.391 11.750 1.00 92.38 298 VAL A O 1
ATOM 2322 N N . ALA A 1 299 ? -7.203 -10.425 13.968 1.00 94.19 299 ALA A N 1
ATOM 2323 C CA . ALA A 1 299 ? -5.953 -11.177 13.900 1.00 94.19 299 ALA A CA 1
ATOM 2324 C C . ALA A 1 299 ? -6.153 -12.588 13.313 1.00 94.19 299 ALA A C 1
ATOM 2326 O O . ALA A 1 299 ? -5.407 -12.988 12.419 1.00 94.19 299 ALA A O 1
ATOM 2327 N N . ARG A 1 300 ? -7.189 -13.322 13.744 1.00 91.88 300 ARG A N 1
ATOM 2328 C CA . ARG A 1 300 ? -7.518 -14.648 13.195 1.00 91.88 300 ARG A CA 1
ATOM 2329 C C . ARG A 1 300 ? -7.921 -14.580 11.730 1.00 91.88 300 ARG A C 1
ATOM 2331 O O . ARG A 1 300 ? -7.407 -15.351 10.927 1.00 91.88 300 ARG A O 1
ATOM 2338 N N . TRP A 1 301 ? -8.798 -13.647 11.363 1.00 88.50 301 TRP A N 1
ATOM 2339 C CA . TRP A 1 301 ? -9.253 -13.524 9.979 1.00 88.50 301 TRP A CA 1
ATOM 2340 C C . TRP A 1 301 ? -8.123 -13.153 9.030 1.00 88.50 301 TRP A C 1
ATOM 2342 O O . TRP A 1 301 ? -8.015 -13.755 7.965 1.00 88.50 301 TRP A O 1
ATOM 2352 N N . ILE A 1 302 ? -7.249 -12.214 9.408 1.00 92.25 302 ILE A N 1
ATOM 2353 C CA . ILE A 1 302 ? -6.118 -11.883 8.542 1.00 92.25 302 ILE A CA 1
ATOM 2354 C C . ILE A 1 302 ? -5.125 -13.038 8.443 1.00 92.25 302 ILE A C 1
ATOM 2356 O O . ILE A 1 302 ? -4.615 -13.292 7.359 1.00 92.25 302 ILE A O 1
ATOM 2360 N N . PHE A 1 303 ? -4.898 -13.776 9.534 1.00 93.12 303 PHE A N 1
ATOM 2361 C CA . PHE A 1 303 ? -4.081 -14.984 9.508 1.00 93.12 303 PHE A CA 1
ATOM 2362 C C . PHE A 1 303 ? -4.662 -16.011 8.531 1.00 93.12 303 PHE A C 1
ATOM 2364 O O . PHE A 1 303 ? -3.959 -16.441 7.625 1.00 93.12 303 PHE A O 1
ATOM 2371 N N . MET A 1 304 ? -5.955 -16.331 8.641 1.00 88.06 304 MET A N 1
ATOM 2372 C CA . MET A 1 304 ? -6.635 -17.284 7.756 1.00 88.06 304 MET A CA 1
ATOM 2373 C C . MET A 1 304 ? -6.612 -16.846 6.290 1.00 88.06 304 MET A C 1
ATOM 2375 O O . MET A 1 304 ? -6.280 -17.645 5.420 1.00 88.06 304 MET A O 1
ATOM 2379 N N . VAL A 1 305 ? -6.915 -15.576 6.004 1.00 85.75 305 VAL A N 1
ATOM 2380 C CA . VAL A 1 305 ? -6.875 -15.037 4.636 1.00 85.75 305 VAL A CA 1
ATOM 2381 C C . VAL A 1 305 ? -5.460 -15.113 4.065 1.00 85.75 305 VAL A C 1
ATOM 2383 O O . VAL A 1 305 ? -5.292 -15.522 2.917 1.00 85.75 305 VAL A O 1
ATOM 2386 N N . THR A 1 306 ? -4.435 -14.786 4.857 1.00 90.88 306 THR A N 1
ATOM 2387 C CA . THR A 1 306 ? -3.041 -14.914 4.423 1.00 90.88 306 THR A CA 1
ATOM 2388 C C . THR A 1 306 ? -2.626 -16.377 4.241 1.00 90.88 306 THR A C 1
ATOM 2390 O O . THR A 1 306 ? -1.918 -16.666 3.283 1.00 90.88 306 THR A O 1
ATOM 2393 N N . VAL A 1 307 ? -3.085 -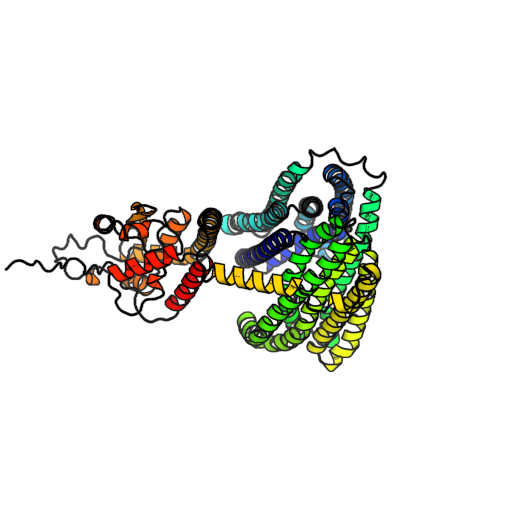17.310 5.085 1.00 91.62 307 VAL A N 1
ATOM 2394 C CA . VAL A 1 307 ? -2.842 -18.757 4.912 1.00 91.62 307 VAL A CA 1
ATOM 2395 C C . VAL A 1 307 ? -3.472 -19.261 3.617 1.00 91.62 307 VAL A C 1
ATOM 2397 O O . VAL A 1 307 ? -2.807 -19.956 2.859 1.00 91.62 307 VAL A O 1
ATOM 2400 N N . VAL A 1 308 ? -4.716 -18.879 3.312 1.00 86.00 308 VAL A N 1
ATOM 2401 C CA . VAL A 1 308 ? -5.389 -19.271 2.061 1.00 86.00 308 VAL A CA 1
ATOM 2402 C C . VAL A 1 308 ? -4.682 -18.670 0.843 1.00 86.00 308 VAL A C 1
ATOM 2404 O O . VAL A 1 308 ? -4.425 -19.379 -0.131 1.00 86.00 308 VAL A O 1
ATOM 2407 N N . ALA A 1 309 ? -4.321 -17.385 0.894 1.00 84.31 309 ALA A N 1
ATOM 2408 C CA . ALA A 1 309 ? -3.585 -16.728 -0.186 1.00 84.31 309 ALA A CA 1
ATOM 2409 C C . ALA A 1 309 ? -2.188 -17.343 -0.383 1.00 84.31 309 ALA A C 1
ATOM 2411 O O . ALA A 1 309 ? -1.775 -17.583 -1.515 1.00 84.31 309 ALA A O 1
ATOM 2412 N N . GLY A 1 310 ? -1.493 -17.654 0.713 1.00 91.38 310 GLY A N 1
ATOM 2413 C CA . GLY A 1 310 ? -0.200 -18.328 0.705 1.00 91.38 310 GLY A CA 1
ATOM 2414 C C . GLY A 1 310 ? -0.293 -19.755 0.176 1.00 91.38 310 GLY A C 1
ATOM 2415 O O . GLY A 1 310 ? 0.465 -20.112 -0.712 1.00 91.38 310 GLY A O 1
ATOM 2416 N N . GLY A 1 311 ? -1.266 -20.548 0.627 1.00 89.12 311 GLY A N 1
ATOM 2417 C CA . GLY A 1 311 ? -1.514 -21.897 0.111 1.00 89.12 311 GLY A CA 1
ATOM 2418 C C . GLY A 1 311 ? -1.849 -21.893 -1.381 1.00 89.12 311 GLY A C 1
ATOM 2419 O O . GLY A 1 311 ? -1.302 -22.689 -2.137 1.00 89.12 311 GLY A O 1
ATOM 2420 N N . THR A 1 312 ? -2.660 -20.935 -1.836 1.00 82.44 312 THR A N 1
ATOM 2421 C CA . THR A 1 312 ? -2.933 -20.745 -3.270 1.00 82.44 312 THR A CA 1
ATOM 2422 C C . THR A 1 312 ? -1.644 -20.431 -4.029 1.00 82.44 312 THR A C 1
ATOM 2424 O O . THR A 1 312 ? -1.350 -21.060 -5.041 1.00 82.44 312 THR A O 1
ATOM 2427 N N . LEU A 1 313 ? -0.834 -19.499 -3.524 1.00 87.44 313 LEU A N 1
ATOM 2428 C CA . LEU A 1 313 ? 0.451 -19.160 -4.125 1.00 87.44 313 LEU A CA 1
ATOM 2429 C C . LEU A 1 313 ? 1.428 -20.347 -4.120 1.00 87.44 313 LEU A C 1
ATOM 2431 O O . LEU A 1 313 ? 2.144 -20.523 -5.098 1.00 87.44 313 LEU A O 1
ATOM 2435 N N . ALA A 1 314 ? 1.426 -21.184 -3.080 1.00 92.94 314 ALA A N 1
ATOM 2436 C CA . ALA A 1 314 ? 2.240 -22.394 -2.989 1.00 92.94 314 ALA A CA 1
ATOM 2437 C C . ALA A 1 314 ? 1.904 -23.395 -4.104 1.00 92.94 314 ALA A C 1
ATOM 2439 O O . ALA A 1 314 ? 2.815 -23.901 -4.756 1.00 92.94 314 ALA A O 1
ATOM 2440 N N . LEU A 1 315 ? 0.610 -23.620 -4.375 1.00 88.31 315 LEU A N 1
ATOM 2441 C CA . LEU A 1 315 ? 0.151 -24.512 -5.450 1.00 88.31 315 LEU A CA 1
ATOM 2442 C C . LEU A 1 315 ? 0.646 -24.062 -6.830 1.00 88.31 315 LEU A C 1
ATOM 2444 O O . LEU A 1 315 ? 0.962 -24.890 -7.682 1.00 88.31 315 LEU A O 1
ATOM 2448 N N . PHE A 1 316 ? 0.742 -22.749 -7.043 1.00 89.62 316 PHE A N 1
ATOM 2449 C CA . PHE A 1 316 ? 1.178 -22.170 -8.311 1.00 89.62 316 PHE A CA 1
ATOM 2450 C C . PHE A 1 316 ? 2.630 -21.677 -8.300 1.00 89.62 316 PHE A C 1
ATOM 2452 O O . PHE A 1 316 ? 3.067 -21.132 -9.307 1.00 89.62 316 PHE A O 1
ATOM 2459 N N . ALA A 1 317 ? 3.404 -21.876 -7.229 1.00 90.94 317 ALA A N 1
ATOM 2460 C CA . ALA A 1 317 ? 4.720 -21.254 -7.063 1.00 90.94 317 ALA A CA 1
ATOM 2461 C C . ALA A 1 317 ? 5.679 -21.604 -8.211 1.00 90.94 317 ALA A C 1
ATOM 2463 O O . ALA A 1 317 ? 6.192 -20.717 -8.890 1.00 90.94 317 ALA A O 1
ATOM 2464 N N . SER A 1 318 ? 5.871 -22.896 -8.479 1.00 92.88 318 SER A N 1
ATOM 2465 C CA . SER A 1 318 ? 6.745 -23.382 -9.552 1.00 92.88 318 SER A CA 1
ATOM 2466 C C . SER A 1 318 ? 6.300 -22.956 -10.959 1.00 92.88 318 SER A C 1
ATOM 2468 O O . SER A 1 318 ? 7.134 -22.404 -11.682 1.00 92.88 318 SER A O 1
ATOM 2470 N N . PRO A 1 319 ? 5.033 -23.161 -11.393 1.00 90.19 319 PRO A N 1
ATOM 2471 C CA . PRO A 1 319 ? 4.607 -22.724 -12.721 1.00 90.19 319 PRO A CA 1
ATOM 2472 C C . PRO A 1 319 ? 4.625 -21.201 -12.857 1.00 90.19 319 PRO A C 1
ATOM 2474 O O . PRO A 1 319 ? 5.033 -20.703 -13.902 1.00 90.19 319 PRO A O 1
ATOM 2477 N N . LEU A 1 320 ? 4.262 -20.462 -11.805 1.00 84.69 320 LEU A N 1
ATOM 2478 C CA . LEU A 1 320 ? 4.311 -19.003 -11.792 1.00 84.69 320 LEU A CA 1
ATOM 2479 C C . LEU A 1 320 ? 5.748 -18.498 -11.939 1.00 84.69 320 LEU A C 1
ATOM 2481 O O . LEU A 1 320 ? 6.010 -17.662 -12.796 1.00 84.69 320 LEU A O 1
ATOM 2485 N N . ILE A 1 321 ? 6.693 -19.025 -11.155 1.00 87.56 321 ILE A N 1
ATOM 2486 C CA . ILE A 1 321 ? 8.098 -18.603 -11.220 1.00 87.56 321 ILE A CA 1
ATOM 2487 C C . ILE A 1 321 ? 8.716 -18.984 -12.566 1.00 87.56 321 ILE A C 1
ATOM 2489 O O . ILE A 1 321 ? 9.390 -18.161 -13.179 1.00 87.56 321 ILE A O 1
ATOM 2493 N N . LYS A 1 322 ? 8.448 -20.191 -13.073 1.00 89.56 322 LYS A N 1
ATOM 2494 C CA . LYS A 1 322 ? 8.933 -20.614 -14.393 1.00 89.56 322 LYS A CA 1
ATOM 2495 C C . LYS A 1 322 ? 8.368 -19.738 -15.513 1.00 89.56 322 LYS A C 1
ATOM 2497 O O . LYS A 1 322 ? 9.110 -19.398 -16.427 1.00 89.56 322 LYS A O 1
ATOM 2502 N N . LEU A 1 323 ? 7.087 -19.375 -15.439 1.00 85.38 323 LEU A N 1
ATOM 2503 C CA . LEU A 1 323 ? 6.427 -18.516 -16.421 1.00 85.38 323 LEU A CA 1
ATOM 2504 C C . LEU A 1 323 ? 6.972 -17.084 -16.385 1.00 85.38 323 LEU A C 1
ATOM 2506 O O . LEU A 1 323 ? 7.216 -16.502 -17.435 1.00 85.38 323 LEU A O 1
ATOM 2510 N N . LEU A 1 324 ? 7.145 -16.521 -15.187 1.00 76.12 324 LEU A N 1
ATOM 2511 C CA . LEU A 1 324 ? 7.526 -15.120 -15.013 1.00 76.12 324 LEU A CA 1
ATOM 2512 C C . LEU A 1 324 ? 9.035 -14.880 -15.138 1.00 76.12 324 LEU A C 1
ATOM 2514 O O . LEU A 1 324 ? 9.437 -13.850 -15.669 1.00 76.12 324 LEU A O 1
ATOM 2518 N N . PHE A 1 325 ? 9.864 -15.804 -14.646 1.00 81.81 325 PHE A N 1
ATOM 2519 C CA . PHE A 1 325 ? 11.316 -15.616 -14.516 1.00 81.81 325 PHE A CA 1
ATOM 2520 C C . PHE A 1 325 ? 12.140 -16.655 -15.293 1.00 81.81 325 PHE A C 1
ATOM 2522 O O . PHE A 1 325 ? 13.334 -16.463 -15.505 1.00 81.81 325 PHE A O 1
ATOM 2529 N N . GLY A 1 326 ? 11.527 -17.745 -15.762 1.00 83.56 326 GLY A N 1
ATOM 2530 C CA . GLY A 1 326 ? 12.206 -18.815 -16.494 1.00 83.56 326 GLY A CA 1
ATOM 2531 C C . GLY A 1 326 ? 12.738 -19.944 -15.604 1.00 83.56 326 GLY A C 1
ATOM 2532 O O . GLY A 1 326 ? 12.727 -19.882 -14.375 1.00 83.56 326 GLY A O 1
ATOM 2533 N N . ALA A 1 327 ? 13.225 -21.016 -16.238 1.00 88.88 327 ALA A N 1
ATOM 2534 C CA . ALA A 1 327 ? 13.608 -22.256 -15.549 1.00 88.88 327 ALA A CA 1
ATOM 2535 C C . ALA A 1 327 ? 14.794 -22.100 -14.576 1.00 88.88 327 ALA A C 1
ATOM 2537 O O . ALA A 1 327 ? 14.868 -22.823 -13.587 1.00 88.88 327 ALA A O 1
ATOM 2538 N N . LYS A 1 328 ? 15.692 -21.133 -14.811 1.00 89.00 328 LYS A N 1
ATOM 2539 C CA . LYS A 1 328 ? 16.873 -20.887 -13.962 1.00 89.00 328 LYS A CA 1
ATOM 2540 C C . LYS A 1 328 ? 16.521 -20.404 -12.548 1.00 89.00 328 LYS A C 1
ATOM 2542 O O . LYS A 1 328 ? 17.314 -20.583 -11.633 1.00 89.00 328 LYS A O 1
ATOM 2547 N N . TYR A 1 329 ? 15.328 -19.839 -12.354 1.00 90.38 329 TYR A N 1
ATOM 2548 C CA . TYR A 1 329 ? 14.862 -19.337 -11.057 1.00 90.38 329 TYR A CA 1
ATOM 2549 C C . TYR A 1 329 ? 13.987 -20.335 -10.307 1.00 90.38 329 TYR A C 1
ATOM 2551 O O . TYR A 1 329 ? 13.459 -20.008 -9.251 1.00 90.38 329 TYR A O 1
ATOM 2559 N N . LEU A 1 330 ? 13.823 -21.559 -10.813 1.00 92.19 330 LEU A N 1
ATOM 2560 C CA . LEU A 1 330 ? 12.900 -22.533 -10.230 1.00 92.19 330 LEU A CA 1
ATOM 2561 C C . LEU A 1 330 ? 13.254 -22.886 -8.774 1.00 92.19 330 LEU A C 1
ATOM 2563 O O . LEU A 1 330 ? 12.355 -23.135 -7.975 1.00 92.19 330 LEU A O 1
ATOM 2567 N N . ALA A 1 331 ? 14.531 -22.791 -8.387 1.00 92.44 331 ALA A N 1
ATOM 2568 C CA . ALA A 1 331 ? 14.970 -22.933 -6.996 1.00 92.44 331 ALA A CA 1
ATOM 2569 C C . ALA A 1 331 ? 14.344 -21.893 -6.036 1.00 92.44 331 ALA A C 1
ATOM 2571 O O . ALA A 1 331 ? 14.184 -22.178 -4.850 1.00 92.44 331 ALA A O 1
ATOM 2572 N N . ALA A 1 332 ? 13.905 -20.730 -6.536 1.00 94.38 332 ALA A N 1
ATOM 2573 C CA . ALA A 1 332 ? 13.175 -19.735 -5.747 1.00 94.38 332 ALA A CA 1
ATOM 2574 C C . ALA A 1 332 ? 11.818 -20.264 -5.260 1.00 94.38 332 ALA A C 1
ATOM 2576 O O . ALA A 1 332 ? 11.321 -19.801 -4.238 1.00 94.38 332 ALA A O 1
ATOM 2577 N N . ALA A 1 333 ? 11.226 -21.250 -5.945 1.00 96.25 333 ALA A N 1
ATOM 2578 C CA . ALA A 1 333 ? 9.973 -21.857 -5.509 1.00 96.25 333 ALA A CA 1
ATOM 2579 C C . ALA A 1 333 ? 10.132 -22.538 -4.143 1.00 96.25 333 ALA A C 1
ATOM 2581 O O . ALA A 1 333 ? 9.277 -22.364 -3.281 1.00 96.25 333 ALA A O 1
ATOM 2582 N N . GLY A 1 334 ? 11.252 -23.234 -3.906 1.00 96.50 334 GLY A N 1
ATOM 2583 C CA . GLY A 1 334 ? 11.541 -23.859 -2.612 1.00 96.50 334 GLY A CA 1
ATOM 2584 C C . GLY A 1 334 ? 11.643 -22.832 -1.484 1.00 96.50 334 GLY A C 1
ATOM 2585 O O . GLY A 1 334 ? 10.955 -22.953 -0.471 1.00 96.50 334 GLY A O 1
ATOM 2586 N N . ALA A 1 335 ? 12.426 -21.771 -1.694 1.00 97.06 335 ALA A N 1
ATOM 2587 C CA . ALA A 1 335 ? 12.564 -20.692 -0.717 1.00 97.06 335 ALA A CA 1
ATOM 2588 C C . ALA A 1 335 ? 11.226 -19.970 -0.475 1.00 97.06 335 ALA A C 1
ATOM 2590 O O . ALA A 1 335 ? 10.889 -19.653 0.664 1.00 97.06 335 ALA A O 1
ATOM 2591 N N . LEU A 1 336 ? 10.424 -19.768 -1.527 1.00 97.62 336 LEU A N 1
ATOM 2592 C CA . LEU A 1 336 ? 9.092 -19.179 -1.420 1.00 97.62 336 LEU A CA 1
ATOM 2593 C C . LEU A 1 336 ? 8.202 -20.022 -0.504 1.00 97.62 336 LEU A C 1
ATOM 2595 O O . LEU A 1 336 ? 7.602 -19.469 0.413 1.00 97.62 336 LEU A O 1
ATOM 2599 N N . LEU A 1 337 ? 8.163 -21.346 -0.685 1.00 97.50 337 LEU A N 1
ATOM 2600 C CA . LEU A 1 337 ? 7.379 -22.240 0.174 1.00 97.50 337 LEU A CA 1
ATOM 2601 C C . LEU A 1 337 ? 7.773 -22.125 1.653 1.00 97.50 337 LEU A C 1
ATOM 2603 O O . LEU A 1 337 ? 6.891 -22.070 2.509 1.00 97.50 337 LEU A O 1
ATOM 2607 N N . TRP A 1 338 ? 9.071 -22.014 1.952 1.00 97.62 338 TRP A N 1
ATOM 2608 C CA . TRP A 1 338 ? 9.563 -21.825 3.320 1.00 97.62 338 TRP A CA 1
ATOM 2609 C C . TRP A 1 338 ? 9.202 -20.463 3.922 1.00 97.62 338 TRP A C 1
ATOM 2611 O O . TRP A 1 338 ? 9.025 -20.383 5.136 1.00 97.62 338 TRP A O 1
ATOM 2621 N N . LEU A 1 339 ? 9.046 -19.411 3.111 1.00 97.69 339 LEU A N 1
ATOM 2622 C CA . LEU A 1 339 ? 8.651 -18.073 3.572 1.00 97.69 339 LEU A CA 1
ATOM 2623 C C . LEU A 1 339 ? 7.154 -17.968 3.906 1.00 97.69 339 LEU A C 1
ATOM 2625 O O . LEU A 1 339 ? 6.773 -17.232 4.818 1.00 97.69 339 LEU A O 1
ATOM 2629 N N . LEU A 1 340 ? 6.286 -18.679 3.179 1.00 97.06 340 LEU A N 1
ATOM 2630 C CA . LEU A 1 340 ? 4.827 -18.506 3.269 1.00 97.06 340 LEU A CA 1
ATOM 2631 C C . LEU A 1 340 ? 4.236 -18.698 4.681 1.00 97.06 340 LEU A C 1
ATOM 2633 O O . LEU A 1 340 ? 3.407 -17.868 5.072 1.00 97.06 340 LEU A O 1
ATOM 2637 N N . PRO A 1 341 ? 4.652 -19.694 5.492 1.00 97.56 341 PRO A N 1
ATOM 2638 C CA . PRO A 1 341 ? 4.202 -19.797 6.881 1.00 97.56 341 PRO A CA 1
ATOM 2639 C C . PRO A 1 341 ? 4.567 -18.553 7.700 1.00 97.56 341 PRO A C 1
ATOM 2641 O O . PRO A 1 341 ? 3.727 -18.001 8.415 1.00 97.56 341 PRO A O 1
ATOM 2644 N N . GLY A 1 342 ? 5.792 -18.046 7.536 1.00 96.50 342 GLY A N 1
ATOM 2645 C CA . GLY A 1 342 ? 6.245 -16.816 8.176 1.00 96.50 342 GLY A CA 1
ATOM 2646 C C . GLY A 1 342 ? 5.391 -15.607 7.784 1.00 96.50 342 GLY A C 1
ATOM 2647 O O . GLY A 1 342 ? 5.059 -14.785 8.639 1.00 96.50 342 GLY A O 1
ATOM 2648 N N . ILE A 1 343 ? 4.980 -15.505 6.515 1.00 96.12 343 ILE A N 1
ATOM 2649 C CA . ILE A 1 343 ? 4.098 -14.435 6.017 1.00 96.12 343 ILE A CA 1
ATOM 2650 C C . ILE A 1 343 ? 2.720 -14.454 6.710 1.00 96.12 343 ILE A C 1
ATOM 2652 O O . ILE A 1 343 ? 2.151 -13.394 7.014 1.00 96.12 343 ILE A O 1
ATOM 2656 N N . ALA A 1 344 ? 2.186 -15.637 7.021 1.00 96.31 344 ALA A N 1
ATOM 2657 C CA . ALA A 1 344 ? 0.962 -15.765 7.808 1.00 96.31 344 ALA A CA 1
ATOM 2658 C C . ALA A 1 344 ? 1.174 -15.300 9.260 1.00 96.31 344 ALA A C 1
ATOM 2660 O O . ALA A 1 344 ? 0.427 -14.445 9.749 1.00 96.31 344 ALA A O 1
ATOM 2661 N N . PHE A 1 345 ? 2.232 -15.771 9.928 1.00 97.19 345 PHE A N 1
ATOM 2662 C CA . PHE A 1 345 ? 2.543 -15.370 11.305 1.00 97.19 345 PHE A CA 1
ATOM 2663 C C . PHE A 1 345 ? 2.828 -13.875 11.443 1.00 97.19 345 PHE A C 1
ATOM 2665 O O . PHE A 1 345 ? 2.314 -13.230 12.359 1.00 97.19 345 PHE A O 1
ATOM 2672 N N . THR A 1 346 ? 3.576 -13.279 10.514 1.00 95.19 346 THR A N 1
ATOM 2673 C CA . THR A 1 346 ? 3.823 -11.834 10.547 1.00 95.19 346 THR A CA 1
ATOM 2674 C C . THR A 1 346 ? 2.530 -11.043 10.328 1.00 95.19 346 THR A C 1
ATOM 2676 O O . THR A 1 346 ? 2.315 -10.052 11.026 1.00 95.19 346 THR A O 1
ATOM 2679 N N . SER A 1 347 ? 1.609 -11.522 9.477 1.00 95.69 347 SER A N 1
ATOM 2680 C CA . SER A 1 347 ? 0.283 -10.909 9.286 1.00 95.69 347 SER A CA 1
ATOM 2681 C C . SER A 1 347 ? -0.538 -10.886 10.579 1.00 95.69 347 SER A C 1
ATOM 2683 O O . SER A 1 347 ? -1.102 -9.848 10.928 1.00 95.69 347 SER A O 1
ATOM 2685 N N . PHE A 1 348 ? -0.541 -11.996 11.325 1.00 96.00 348 PHE A N 1
ATOM 2686 C CA . PHE A 1 348 ? -1.142 -12.081 12.660 1.00 96.00 348 PHE A CA 1
ATOM 2687 C C . PHE A 1 348 ? -0.459 -11.123 13.649 1.00 96.00 348 PHE A C 1
ATOM 2689 O O . PHE A 1 348 ? -1.111 -10.282 14.273 1.00 96.00 348 PHE A O 1
ATOM 2696 N N . SER A 1 349 ? 0.875 -11.180 13.725 1.00 96.31 349 SER A N 1
ATOM 2697 C CA . SER A 1 349 ? 1.689 -10.348 14.619 1.00 96.31 349 SER A CA 1
ATOM 2698 C C . SER A 1 349 ? 1.481 -8.850 14.380 1.00 96.31 349 SER A C 1
ATOM 2700 O O . SER A 1 349 ? 1.542 -8.052 15.314 1.00 96.31 349 SER A O 1
ATOM 2702 N N . ARG A 1 350 ? 1.215 -8.447 13.131 1.00 95.88 350 ARG A N 1
ATOM 2703 C CA . ARG A 1 350 ? 1.047 -7.046 12.752 1.00 95.88 350 ARG A CA 1
ATOM 2704 C C . ARG A 1 350 ? -0.245 -6.472 13.322 1.00 95.88 350 ARG A C 1
ATOM 2706 O O . ARG A 1 350 ? -0.245 -5.321 13.746 1.00 95.88 350 ARG A O 1
ATOM 2713 N N . VAL A 1 351 ? -1.322 -7.254 13.406 1.00 96.94 351 VAL A N 1
ATOM 2714 C CA . VAL A 1 351 ? -2.562 -6.817 14.074 1.00 96.94 351 VAL A CA 1
ATOM 2715 C C . VAL A 1 351 ? -2.319 -6.595 15.563 1.00 96.94 351 VAL A C 1
ATOM 2717 O O . VAL A 1 351 ? -2.660 -5.533 16.082 1.00 96.94 351 VAL A O 1
ATOM 2720 N N . LEU A 1 352 ? -1.640 -7.534 16.225 1.00 97.25 352 LEU A N 1
ATOM 2721 C CA . LEU A 1 352 ? -1.287 -7.401 17.640 1.00 97.25 352 LEU A CA 1
ATOM 2722 C C . LEU A 1 352 ? -0.356 -6.208 17.895 1.00 97.25 352 LEU A C 1
ATOM 2724 O O . LEU A 1 352 ? -0.553 -5.466 18.850 1.00 97.25 352 LEU A O 1
ATOM 2728 N N . ALA A 1 353 ? 0.605 -5.960 17.002 1.00 97.00 353 ALA A N 1
ATOM 2729 C CA . ALA A 1 353 ? 1.487 -4.797 17.083 1.00 97.00 353 ALA A CA 1
ATOM 2730 C C . ALA A 1 353 ? 0.712 -3.470 17.042 1.00 97.00 353 ALA A C 1
ATOM 2732 O O . ALA A 1 353 ? 1.072 -2.531 17.755 1.00 97.00 353 ALA A O 1
ATOM 2733 N N . ASN A 1 354 ? -0.357 -3.391 16.239 1.00 97.38 354 ASN A N 1
ATOM 2734 C CA . ASN A 1 354 ? -1.224 -2.211 16.193 1.00 97.38 354 ASN A CA 1
ATOM 2735 C C . ASN A 1 354 ? -2.051 -2.057 17.475 1.00 97.38 354 ASN A C 1
ATOM 2737 O O . ASN A 1 354 ? -2.290 -0.929 17.888 1.00 97.38 354 ASN A O 1
ATOM 2741 N N . ASP A 1 355 ? -2.438 -3.149 18.136 1.00 97.50 355 ASP A N 1
ATOM 2742 C CA . ASP A 1 355 ? -3.091 -3.090 19.449 1.00 97.50 355 ASP A CA 1
ATOM 2743 C C . ASP A 1 355 ? -2.134 -2.580 20.539 1.00 97.50 355 ASP A C 1
ATOM 2745 O O . ASP A 1 355 ? -2.478 -1.653 21.270 1.00 97.50 355 ASP A O 1
ATOM 2749 N N . LEU A 1 356 ? -0.892 -3.081 20.578 1.00 97.31 356 LEU A N 1
ATOM 2750 C CA . LEU A 1 356 ? 0.159 -2.567 21.469 1.00 97.31 356 LEU A CA 1
ATOM 2751 C C . LEU A 1 356 ? 0.423 -1.070 21.228 1.00 97.31 356 LEU A C 1
ATOM 2753 O O . LEU A 1 356 ? 0.484 -0.276 22.168 1.00 97.31 356 LEU A O 1
ATOM 2757 N N . ALA A 1 357 ? 0.510 -0.659 19.962 1.00 96.94 357 ALA A N 1
ATOM 2758 C CA . ALA A 1 357 ? 0.659 0.745 19.589 1.00 96.94 357 ALA A CA 1
ATOM 2759 C C . ALA A 1 357 ? -0.564 1.583 20.015 1.00 96.94 357 ALA A C 1
ATOM 2761 O O . ALA A 1 357 ? -0.399 2.653 20.605 1.00 96.94 357 ALA A O 1
ATOM 2762 N N . ALA A 1 358 ? -1.783 1.075 19.806 1.00 97.06 358 ALA A N 1
ATOM 2763 C CA . ALA A 1 358 ? -3.037 1.705 20.223 1.00 97.06 358 ALA A CA 1
ATOM 2764 C C . ALA A 1 358 ? -3.216 1.772 21.749 1.00 97.06 358 ALA A C 1
ATOM 2766 O O . ALA A 1 358 ? -4.008 2.574 22.242 1.00 97.06 358 ALA A O 1
ATOM 2767 N N . ARG A 1 359 ? -2.478 0.957 22.510 1.00 96.00 359 ARG A N 1
ATOM 2768 C CA . ARG A 1 359 ? -2.354 1.031 23.977 1.00 96.00 359 ARG A CA 1
ATOM 2769 C C . ARG A 1 359 ? -1.384 2.108 24.456 1.00 96.00 359 ARG A C 1
ATOM 2771 O O . ARG A 1 359 ? -1.233 2.276 25.661 1.00 96.00 359 ARG A O 1
ATOM 2778 N N . GLY A 1 360 ? -0.714 2.820 23.552 1.00 95.50 360 GLY A N 1
ATOM 2779 C CA . GLY A 1 360 ? 0.348 3.744 23.935 1.00 95.50 360 GLY A CA 1
ATOM 2780 C C . GLY A 1 360 ? 1.679 3.046 24.219 1.00 95.50 360 GLY A C 1
ATOM 2781 O O . GLY A 1 360 ? 2.535 3.645 24.862 1.00 95.50 360 GLY A O 1
ATOM 2782 N N . ARG A 1 361 ? 1.856 1.792 23.769 1.00 96.75 361 ARG A N 1
ATOM 2783 C CA . ARG A 1 361 ? 3.047 0.970 24.036 1.00 96.75 361 ARG A CA 1
ATOM 2784 C C . ARG A 1 361 ? 3.848 0.596 22.774 1.00 96.75 361 ARG A C 1
ATOM 2786 O O . ARG A 1 361 ? 4.104 -0.588 22.538 1.00 96.75 361 ARG A O 1
ATOM 2793 N N . PRO A 1 362 ? 4.258 1.566 21.926 1.00 95.88 362 PRO A N 1
ATOM 2794 C CA . PRO A 1 362 ? 5.114 1.280 20.773 1.00 95.88 362 PRO A CA 1
ATOM 2795 C C . PRO A 1 362 ? 6.528 0.822 21.179 1.00 95.88 362 PRO A C 1
ATOM 2797 O O . PRO A 1 362 ? 7.195 0.161 20.389 1.00 95.88 362 PRO A O 1
ATOM 2800 N N . ASP A 1 363 ? 6.963 1.107 22.413 1.00 96.19 363 ASP A N 1
ATOM 2801 C CA . ASP A 1 363 ? 8.197 0.587 23.022 1.00 96.19 363 ASP A CA 1
ATOM 2802 C C . ASP A 1 363 ? 8.255 -0.943 22.986 1.00 96.19 363 ASP A C 1
ATOM 2804 O O . ASP A 1 363 ? 9.282 -1.522 22.650 1.00 96.19 363 ASP A O 1
ATOM 2808 N N . LEU A 1 364 ? 7.134 -1.616 23.250 1.00 97.06 364 LEU A N 1
ATOM 2809 C CA . LEU A 1 364 ? 7.092 -3.077 23.249 1.00 97.06 364 LEU A CA 1
ATOM 2810 C C . LEU A 1 364 ? 7.303 -3.662 21.850 1.00 97.06 364 LEU A C 1
ATOM 2812 O O . LEU A 1 364 ? 7.938 -4.705 21.706 1.00 97.06 364 LEU A O 1
ATOM 2816 N N . ASN A 1 365 ? 6.826 -2.970 20.811 1.00 96.62 365 ASN A N 1
ATOM 2817 C CA . ASN A 1 365 ? 7.122 -3.344 19.429 1.00 96.62 365 ASN A CA 1
ATOM 2818 C C . ASN A 1 365 ? 8.606 -3.142 19.098 1.00 96.62 365 ASN A C 1
ATOM 2820 O O . ASN A 1 365 ? 9.174 -3.938 18.353 1.00 96.62 365 ASN A O 1
ATOM 2824 N N . MET A 1 366 ? 9.236 -2.097 19.640 1.00 95.88 366 MET A N 1
ATOM 2825 C CA . MET A 1 366 ? 10.666 -1.829 19.474 1.00 95.88 366 MET A CA 1
ATOM 2826 C C . MET A 1 366 ? 11.513 -2.927 20.129 1.00 95.88 366 MET A C 1
ATOM 2828 O O . MET A 1 366 ? 12.352 -3.517 19.456 1.00 95.88 366 MET A O 1
ATOM 2832 N N . TYR A 1 367 ? 11.238 -3.278 21.389 1.00 95.94 367 TYR A N 1
ATOM 2833 C CA . TYR A 1 367 ? 11.961 -4.348 22.087 1.00 95.94 367 TYR A CA 1
ATOM 2834 C C . TYR A 1 367 ? 11.777 -5.715 21.420 1.00 95.94 367 TYR A C 1
ATOM 2836 O O . TYR A 1 367 ? 12.748 -6.449 21.241 1.00 95.94 367 TYR A O 1
ATOM 2844 N N . ALA A 1 368 ? 10.552 -6.042 20.990 1.00 95.88 368 ALA A N 1
ATOM 2845 C CA . ALA A 1 368 ? 10.298 -7.263 20.230 1.00 95.88 368 ALA A CA 1
ATOM 2846 C C . ALA A 1 368 ? 11.089 -7.280 18.911 1.00 95.88 368 ALA A C 1
ATOM 2848 O O . ALA A 1 368 ? 11.653 -8.310 18.556 1.00 95.88 368 ALA A O 1
ATOM 2849 N N . ALA A 1 369 ? 11.182 -6.147 18.207 1.00 95.00 369 ALA A N 1
ATOM 2850 C CA . ALA A 1 369 ? 11.958 -6.052 16.974 1.00 95.00 369 ALA A CA 1
ATOM 2851 C C . ALA A 1 369 ? 13.464 -6.270 17.209 1.00 95.00 369 ALA A C 1
ATOM 2853 O O . ALA A 1 369 ? 14.082 -6.977 16.417 1.00 95.00 369 ALA A O 1
ATOM 2854 N N . CYS A 1 370 ? 14.040 -5.752 18.304 1.00 95.75 370 CYS A N 1
ATOM 2855 C CA . CYS A 1 370 ? 15.438 -6.026 18.668 1.00 95.75 370 CYS A CA 1
ATOM 2856 C C . CYS A 1 370 ? 15.698 -7.531 18.821 1.00 95.75 370 CYS A C 1
ATOM 2858 O O . CYS A 1 370 ? 16.621 -8.066 18.210 1.00 95.75 370 CYS A O 1
ATOM 2860 N N . LEU A 1 371 ? 14.854 -8.222 19.596 1.00 95.62 371 LEU A N 1
ATOM 2861 C CA . LEU A 1 371 ? 14.961 -9.670 19.792 1.00 95.62 371 LEU A CA 1
ATOM 2862 C C . LEU A 1 371 ? 14.849 -10.426 18.462 1.00 95.62 371 LEU A C 1
ATOM 2864 O O . LEU A 1 371 ? 15.625 -11.339 18.197 1.00 95.62 371 LEU A O 1
ATOM 2868 N N . VAL A 1 372 ? 13.896 -10.035 17.616 1.00 95.94 372 VAL A N 1
ATOM 2869 C CA . VAL A 1 372 ? 13.643 -10.689 16.327 1.00 95.94 372 VAL A CA 1
ATOM 2870 C C . VAL A 1 372 ? 14.833 -10.546 15.381 1.00 95.94 372 VAL A C 1
ATOM 2872 O O . VAL A 1 372 ? 15.194 -11.532 14.748 1.00 95.94 372 VAL A O 1
ATOM 2875 N N . VAL A 1 373 ? 15.480 -9.375 15.323 1.00 96.06 373 VAL A N 1
ATOM 2876 C CA . VAL A 1 373 ? 16.705 -9.179 14.526 1.00 96.06 373 VAL A CA 1
ATOM 2877 C C . VAL A 1 373 ? 17.815 -10.117 15.002 1.00 96.06 373 VAL A C 1
ATOM 2879 O O . VAL A 1 373 ? 18.436 -10.782 14.178 1.00 96.06 373 VAL A O 1
ATOM 2882 N N . ILE A 1 374 ? 18.033 -10.223 16.317 1.00 96.25 374 ILE A N 1
ATOM 2883 C CA . ILE A 1 374 ? 19.056 -11.110 16.894 1.00 96.25 374 ILE A CA 1
ATOM 2884 C C . ILE A 1 374 ? 18.772 -12.570 16.526 1.00 96.25 374 ILE A C 1
ATOM 2886 O O . ILE A 1 374 ? 19.648 -13.259 16.005 1.00 96.25 374 ILE A O 1
ATOM 2890 N N . VAL A 1 375 ? 17.534 -13.029 16.738 1.00 96.88 375 VAL A N 1
ATOM 2891 C CA . VAL A 1 375 ? 17.111 -14.392 16.380 1.00 96.88 375 VAL A CA 1
ATOM 2892 C C . VAL A 1 375 ? 17.298 -14.645 14.887 1.00 96.88 375 VAL A C 1
ATOM 2894 O O . VAL A 1 375 ? 17.795 -15.704 14.514 1.00 96.88 375 VAL A O 1
ATOM 2897 N N . ASN A 1 376 ? 16.943 -13.683 14.035 1.00 96.88 376 ASN A N 1
ATOM 2898 C CA . ASN A 1 376 ? 17.076 -13.823 12.592 1.00 96.88 376 ASN A CA 1
ATOM 2899 C C . ASN A 1 376 ? 18.543 -13.940 12.159 1.00 96.88 376 ASN A C 1
ATOM 2901 O O . ASN A 1 376 ? 18.883 -14.835 11.389 1.00 96.88 376 ASN A O 1
ATOM 2905 N N . VAL A 1 377 ? 19.429 -13.081 12.675 1.00 96.94 377 VAL A N 1
ATOM 2906 C CA . VAL A 1 377 ? 20.872 -13.137 12.382 1.00 96.94 377 VAL A CA 1
ATOM 2907 C C . VAL A 1 377 ? 21.447 -14.494 12.788 1.00 96.94 377 VAL A C 1
ATOM 2909 O O . VAL A 1 377 ? 22.085 -15.155 11.969 1.00 96.94 377 VAL A O 1
ATOM 2912 N N . ILE A 1 378 ? 21.173 -14.945 14.018 1.00 97.88 378 ILE A N 1
ATOM 2913 C CA . ILE A 1 378 ? 21.660 -16.235 14.527 1.00 97.88 378 ILE A CA 1
ATOM 2914 C C . ILE A 1 378 ? 21.126 -17.387 13.668 1.00 97.88 378 ILE A C 1
ATOM 2916 O O . ILE A 1 378 ? 21.896 -18.239 13.227 1.00 97.88 378 ILE A O 1
ATOM 2920 N N . ALA A 1 379 ? 19.821 -17.400 13.384 1.00 97.88 379 ALA A N 1
ATOM 2921 C CA . ALA A 1 379 ? 19.204 -18.441 12.572 1.00 97.88 379 ALA A CA 1
ATOM 2922 C C . ALA A 1 379 ? 19.800 -18.489 11.156 1.00 97.88 379 ALA A C 1
ATOM 2924 O O . ALA A 1 379 ? 20.065 -19.577 10.655 1.00 97.88 379 ALA A O 1
ATOM 2925 N N . ASN A 1 380 ? 20.084 -17.342 10.531 1.00 97.62 380 ASN A N 1
ATOM 2926 C CA . ASN A 1 380 ? 20.724 -17.301 9.214 1.00 97.62 380 ASN A CA 1
ATOM 2927 C C . ASN A 1 380 ? 22.156 -17.854 9.243 1.00 97.62 380 ASN A C 1
ATOM 2929 O O . ASN A 1 380 ? 22.495 -18.678 8.395 1.00 97.62 380 ASN A O 1
ATOM 2933 N N . ILE A 1 381 ? 22.974 -17.460 10.227 1.00 97.81 381 ILE A N 1
ATOM 2934 C CA . ILE A 1 381 ? 24.350 -17.969 10.387 1.00 97.81 381 ILE A CA 1
ATOM 2935 C C . ILE A 1 381 ? 24.358 -19.498 10.534 1.00 97.81 381 ILE A C 1
ATOM 2937 O O . ILE A 1 381 ? 25.244 -20.175 10.019 1.00 97.81 381 ILE A O 1
ATOM 2941 N N . VAL A 1 382 ? 23.351 -20.062 11.205 1.00 98.00 382 VAL A N 1
ATOM 2942 C CA . VAL A 1 382 ? 23.229 -21.509 11.424 1.00 98.00 382 VAL A CA 1
ATOM 2943 C C . VAL A 1 382 ? 22.647 -22.234 10.202 1.00 98.00 382 VAL A C 1
ATOM 2945 O O . VAL A 1 382 ? 23.117 -23.317 9.845 1.00 98.00 382 VAL A O 1
ATOM 2948 N N . LEU A 1 383 ? 21.607 -21.690 9.569 1.00 98.19 383 LEU A N 1
ATOM 2949 C CA . LEU A 1 383 ? 20.805 -22.416 8.580 1.00 98.19 383 LEU A CA 1
ATOM 2950 C C . LEU A 1 383 ? 21.289 -22.234 7.141 1.00 98.19 383 LEU A C 1
ATOM 2952 O O . LEU A 1 383 ? 21.189 -23.186 6.365 1.00 98.19 383 LEU A O 1
ATOM 2956 N N . ILE A 1 384 ? 21.833 -21.069 6.768 1.00 97.94 384 ILE A N 1
ATOM 2957 C CA . ILE A 1 384 ? 22.300 -20.837 5.391 1.00 97.94 384 ILE A CA 1
ATOM 2958 C C . ILE A 1 384 ? 23.407 -21.826 4.997 1.00 97.94 384 ILE A C 1
ATOM 2960 O O . ILE A 1 384 ? 23.265 -22.445 3.943 1.00 97.94 384 ILE A O 1
ATOM 2964 N N . PRO A 1 385 ? 24.449 -22.081 5.816 1.00 97.75 385 PRO A N 1
ATOM 2965 C CA . PRO A 1 385 ? 25.491 -23.040 5.440 1.00 97.75 385 PRO A CA 1
ATOM 2966 C C . PRO A 1 385 ? 24.975 -24.474 5.245 1.00 97.75 385 PRO A C 1
ATOM 2968 O O . PRO A 1 385 ? 25.576 -25.249 4.510 1.00 97.75 385 PRO A O 1
ATOM 2971 N N . ARG A 1 386 ? 23.858 -24.839 5.893 1.00 97.06 386 ARG A N 1
ATOM 2972 C CA . ARG A 1 386 ? 23.288 -26.197 5.853 1.00 97.06 386 ARG A CA 1
ATOM 2973 C C . ARG A 1 386 ? 22.253 -26.394 4.747 1.00 97.06 386 ARG A C 1
ATOM 2975 O O . ARG A 1 386 ? 22.143 -27.484 4.200 1.00 97.06 386 ARG A O 1
ATOM 2982 N N . MET A 1 387 ? 21.453 -25.368 4.460 1.00 97.50 387 MET A N 1
ATOM 2983 C CA . MET A 1 387 ? 20.265 -25.467 3.596 1.00 97.50 387 MET A CA 1
ATOM 2984 C C . MET A 1 387 ? 20.259 -24.443 2.450 1.00 97.50 387 MET A C 1
ATOM 2986 O O . MET A 1 387 ? 19.273 -24.334 1.714 1.00 97.50 387 MET A O 1
ATOM 2990 N N . GLY A 1 388 ? 21.321 -23.651 2.305 1.00 97.12 388 GLY A N 1
ATOM 2991 C CA . GLY A 1 388 ? 21.419 -22.583 1.317 1.00 97.12 388 GLY A CA 1
ATOM 2992 C C . GLY A 1 388 ? 20.294 -21.553 1.455 1.00 97.12 388 GLY A C 1
ATOM 2993 O O . GLY A 1 388 ? 19.926 -21.142 2.557 1.00 97.12 388 GLY A O 1
ATOM 2994 N N . ILE A 1 389 ? 19.699 -21.162 0.326 1.00 96.94 389 ILE A N 1
ATOM 2995 C CA . ILE A 1 389 ? 18.604 -20.176 0.274 1.00 96.94 389 ILE A CA 1
ATOM 2996 C C . ILE A 1 389 ? 17.334 -20.630 1.011 1.00 96.94 389 ILE A C 1
ATOM 2998 O O . ILE A 1 389 ? 16.575 -19.798 1.502 1.00 96.94 389 ILE A O 1
ATOM 3002 N N . ASN A 1 390 ? 17.111 -21.943 1.136 1.00 97.88 390 ASN A N 1
ATOM 3003 C CA . ASN A 1 390 ? 16.008 -22.473 1.940 1.00 97.88 390 ASN A CA 1
ATOM 3004 C C . ASN A 1 390 ? 16.281 -22.276 3.437 1.00 97.88 390 ASN A C 1
ATOM 3006 O O . ASN A 1 390 ? 15.349 -22.067 4.206 1.00 97.88 390 ASN A O 1
ATOM 3010 N N . GLY A 1 391 ? 17.556 -22.289 3.839 1.00 97.69 391 GLY A N 1
ATOM 3011 C CA . GLY A 1 391 ? 17.984 -21.958 5.196 1.00 97.69 391 GLY A CA 1
ATOM 3012 C C . GLY A 1 391 ? 17.703 -20.503 5.554 1.00 97.69 391 GLY A C 1
ATOM 3013 O O . GLY A 1 391 ? 17.183 -20.242 6.635 1.00 97.69 391 GLY A O 1
ATOM 3014 N N . ALA A 1 392 ? 17.957 -19.574 4.626 1.00 97.44 392 ALA A N 1
ATOM 3015 C CA . ALA A 1 392 ? 17.588 -18.165 4.794 1.00 97.44 392 ALA A CA 1
ATOM 3016 C C . ALA A 1 392 ? 16.068 -17.978 4.913 1.00 97.44 392 ALA A C 1
ATOM 3018 O O . ALA A 1 392 ? 15.587 -17.337 5.845 1.00 97.44 392 ALA A O 1
ATOM 3019 N N . ALA A 1 393 ? 15.300 -18.621 4.026 1.00 97.81 393 ALA A N 1
ATOM 3020 C CA . ALA A 1 393 ? 13.839 -18.594 4.083 1.00 97.81 393 ALA A CA 1
ATOM 3021 C C . ALA A 1 393 ? 13.297 -19.130 5.420 1.00 97.81 393 ALA A C 1
ATOM 3023 O O . ALA A 1 393 ? 12.398 -18.534 6.019 1.00 97.81 393 ALA A O 1
ATOM 3024 N N . LEU A 1 394 ? 13.859 -20.241 5.908 1.00 98.12 394 LEU A N 1
ATOM 3025 C CA . LEU A 1 394 ? 13.496 -20.830 7.192 1.00 98.12 394 LEU A CA 1
ATOM 3026 C C . LEU A 1 394 ? 13.885 -19.920 8.366 1.00 98.12 394 LEU A C 1
ATOM 3028 O O . LEU A 1 394 ? 13.070 -19.736 9.268 1.00 98.12 394 LEU A O 1
ATOM 3032 N N . ALA A 1 395 ? 15.071 -19.305 8.344 1.00 97.88 395 ALA A N 1
ATOM 3033 C CA . ALA A 1 395 ? 15.501 -18.336 9.354 1.00 97.88 395 ALA A CA 1
ATOM 3034 C C . ALA A 1 395 ? 14.528 -17.151 9.453 1.00 97.88 395 ALA A C 1
ATOM 3036 O O . ALA A 1 395 ? 14.065 -16.813 10.546 1.00 97.88 395 ALA A O 1
ATOM 3037 N N . THR A 1 396 ? 14.123 -16.597 8.309 1.00 96.62 396 THR A N 1
ATOM 3038 C CA . THR A 1 396 ? 13.129 -15.522 8.235 1.00 96.62 396 THR A CA 1
ATOM 3039 C C . THR A 1 396 ? 11.766 -15.973 8.774 1.00 96.62 396 THR A C 1
ATOM 3041 O O . THR A 1 396 ? 11.134 -15.257 9.558 1.00 96.62 396 THR A O 1
ATOM 3044 N N . THR A 1 397 ? 11.322 -17.191 8.453 1.00 97.62 397 THR A N 1
ATOM 3045 C CA . THR A 1 397 ? 10.080 -17.760 9.004 1.00 97.62 397 THR A CA 1
ATOM 3046 C C . THR A 1 397 ? 10.153 -17.993 10.514 1.00 97.62 397 THR A C 1
ATOM 3048 O O . THR A 1 397 ? 9.184 -17.689 11.217 1.00 97.62 397 THR A O 1
ATOM 3051 N N . ILE A 1 398 ? 11.291 -18.451 11.046 1.00 98.06 398 ILE A N 1
ATOM 3052 C CA . ILE A 1 398 ? 11.527 -18.568 12.493 1.00 98.06 398 ILE A CA 1
ATOM 3053 C C . ILE A 1 398 ? 11.425 -17.188 13.145 1.00 98.06 398 ILE A C 1
ATOM 3055 O O . ILE A 1 398 ? 10.668 -17.019 14.100 1.00 98.06 398 ILE A O 1
ATOM 3059 N N . ALA A 1 399 ? 12.104 -16.179 12.596 1.00 96.88 399 ALA A N 1
ATOM 3060 C CA . ALA A 1 399 ? 12.073 -14.814 13.112 1.00 96.88 399 ALA A CA 1
ATOM 3061 C C . ALA A 1 399 ? 10.643 -14.237 13.141 1.00 96.88 399 ALA A C 1
ATOM 3063 O O . ALA A 1 399 ? 10.217 -13.651 14.141 1.00 96.88 399 ALA A O 1
ATOM 3064 N N . TYR A 1 400 ? 9.857 -14.443 12.080 1.00 96.00 400 TYR A N 1
ATOM 3065 C CA . TYR A 1 400 ? 8.456 -14.006 12.025 1.00 96.00 400 TYR A CA 1
ATOM 3066 C C . TYR A 1 400 ? 7.559 -14.761 13.007 1.00 96.00 400 TYR A C 1
ATOM 3068 O O . TYR A 1 400 ? 6.661 -14.159 13.602 1.00 96.00 400 TYR A O 1
ATOM 3076 N N . THR A 1 401 ? 7.822 -16.050 13.217 1.00 97.44 401 THR A N 1
ATOM 3077 C CA . THR A 1 401 ? 7.098 -16.876 14.190 1.00 97.44 401 THR A CA 1
ATOM 3078 C C . THR A 1 401 ? 7.398 -16.418 15.615 1.00 97.44 401 THR A C 1
ATOM 3080 O O . THR A 1 401 ? 6.470 -16.170 16.383 1.00 97.44 401 THR A O 1
ATOM 3083 N N . VAL A 1 402 ? 8.671 -16.187 15.953 1.00 97.56 402 VAL A N 1
ATOM 3084 C CA . VAL A 1 402 ? 9.077 -15.632 17.254 1.00 97.56 402 VAL A CA 1
ATOM 3085 C C . VAL A 1 402 ? 8.436 -14.264 17.484 1.00 97.56 402 VAL A C 1
ATOM 3087 O O . VAL A 1 402 ? 7.865 -14.029 18.547 1.00 97.56 402 VAL A O 1
ATOM 3090 N N . ASN A 1 403 ? 8.429 -13.383 16.479 1.00 96.12 403 ASN A N 1
ATOM 3091 C CA . ASN A 1 403 ? 7.754 -12.085 16.569 1.00 96.12 403 ASN A CA 1
ATOM 3092 C C . ASN A 1 403 ? 6.255 -12.233 16.885 1.00 96.12 403 ASN A C 1
ATOM 3094 O O . ASN A 1 403 ? 5.710 -11.495 17.709 1.00 96.12 403 ASN A O 1
ATOM 309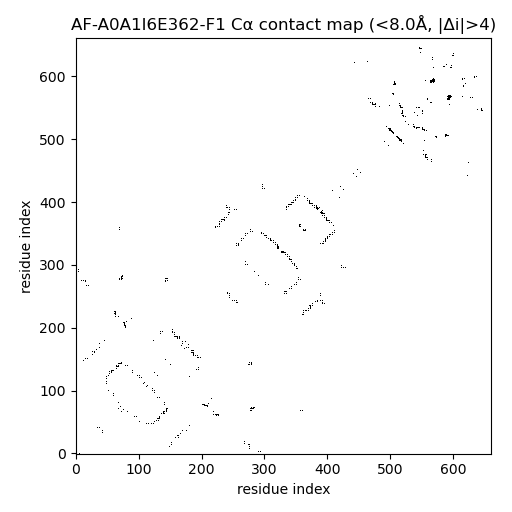8 N N . ALA A 1 404 ? 5.582 -13.188 16.237 1.00 96.88 404 ALA A N 1
ATOM 3099 C CA . ALA A 1 404 ? 4.173 -13.478 16.474 1.00 96.88 404 ALA A CA 1
ATOM 3100 C C . ALA A 1 404 ? 3.928 -14.004 17.892 1.00 96.88 404 ALA A C 1
ATOM 3102 O O . ALA A 1 404 ? 3.030 -13.497 18.560 1.00 96.88 404 ALA A O 1
ATOM 3103 N N . VAL A 1 405 ? 4.745 -14.944 18.373 1.00 97.06 405 VAL A N 1
ATOM 3104 C CA . VAL A 1 405 ? 4.649 -15.512 19.729 1.00 97.06 405 VAL A CA 1
ATOM 3105 C C . VAL A 1 405 ? 4.887 -14.445 20.798 1.00 97.06 405 VAL A C 1
ATOM 3107 O O . VAL A 1 405 ? 4.085 -14.308 21.722 1.00 97.06 405 VAL A O 1
ATOM 3110 N N . VAL A 1 406 ? 5.936 -13.633 20.652 1.00 97.12 406 VAL A N 1
ATOM 3111 C CA . VAL A 1 406 ? 6.257 -12.551 21.596 1.00 97.12 406 VAL A CA 1
ATOM 3112 C C . VAL A 1 406 ? 5.113 -11.541 21.662 1.00 97.12 406 VAL A C 1
ATOM 3114 O O . VAL A 1 406 ? 4.631 -11.217 22.746 1.00 97.12 406 VAL A O 1
ATOM 3117 N N . LYS A 1 407 ? 4.614 -11.073 20.512 1.00 96.31 407 LYS A N 1
ATOM 3118 C CA . LYS A 1 407 ? 3.495 -10.117 20.475 1.00 96.31 407 LYS A CA 1
ATOM 3119 C C . LYS A 1 407 ? 2.190 -10.721 20.966 1.00 96.31 407 LYS A C 1
ATOM 3121 O O . LYS A 1 407 ? 1.399 -10.011 21.578 1.00 96.31 407 LYS A O 1
ATOM 3126 N N . PHE A 1 408 ? 1.975 -12.010 20.732 1.00 96.19 408 PHE A N 1
ATOM 3127 C CA . PHE A 1 408 ? 0.841 -12.747 21.266 1.00 96.19 408 PHE A CA 1
ATOM 3128 C C . PHE A 1 408 ? 0.851 -12.773 22.794 1.00 96.19 408 PHE A C 1
ATOM 3130 O O . PHE A 1 408 ? -0.144 -12.393 23.414 1.00 96.19 408 PHE A O 1
ATOM 3137 N N . TYR A 1 409 ? 1.992 -13.107 23.392 1.00 95.75 409 TYR A N 1
ATOM 3138 C CA . TYR A 1 409 ? 2.171 -13.072 24.839 1.00 95.75 409 TYR A CA 1
ATOM 3139 C C . TYR A 1 409 ? 1.998 -11.658 25.416 1.00 95.75 409 TYR A C 1
ATOM 3141 O O . TYR A 1 409 ? 1.229 -11.460 26.357 1.00 95.75 409 TYR A O 1
ATOM 3149 N N . LEU A 1 410 ? 2.656 -10.654 24.824 1.00 96.62 410 LEU A N 1
ATOM 3150 C CA . LEU A 1 410 ? 2.551 -9.256 25.262 1.00 96.62 410 LEU A CA 1
ATOM 3151 C C . LEU A 1 410 ? 1.110 -8.740 25.179 1.00 96.62 410 LEU A C 1
ATOM 3153 O O . LEU A 1 410 ? 0.633 -8.082 26.105 1.00 96.62 410 LEU A O 1
ATOM 3157 N N . TYR A 1 411 ? 0.405 -9.067 24.094 1.00 96.38 411 TYR A N 1
ATOM 3158 C CA . TYR A 1 411 ? -1.003 -8.734 23.925 1.00 96.38 411 TYR A CA 1
ATOM 3159 C C . TYR A 1 411 ? -1.870 -9.393 25.001 1.00 96.38 411 TYR A C 1
ATOM 3161 O O . TYR A 1 411 ? -2.660 -8.702 25.641 1.00 96.38 411 TYR A O 1
ATOM 3169 N N . ALA A 1 412 ? -1.728 -10.701 25.232 1.00 94.56 412 ALA A N 1
ATOM 3170 C CA . ALA A 1 412 ? -2.517 -11.419 26.232 1.00 94.56 412 ALA A CA 1
ATOM 3171 C C . ALA A 1 412 ? -2.291 -10.848 27.639 1.00 94.56 412 ALA A C 1
ATOM 3173 O O . ALA A 1 412 ? -3.251 -10.569 28.355 1.00 94.56 412 ALA A O 1
ATOM 3174 N N . ARG A 1 413 ? -1.034 -10.554 27.993 1.00 94.44 413 ARG A N 1
ATOM 3175 C CA . ARG A 1 413 ? -0.677 -9.953 29.284 1.00 94.44 413 ARG A CA 1
ATOM 3176 C C . ARG A 1 413 ? -1.279 -8.559 29.479 1.00 94.44 413 ARG A C 1
ATOM 3178 O O . ARG A 1 413 ? -1.746 -8.251 30.567 1.00 94.44 413 ARG A O 1
ATOM 3185 N N . LEU A 1 414 ? -1.279 -7.715 28.445 1.00 93.94 414 LEU A N 1
ATOM 3186 C CA . LEU A 1 414 ? -1.792 -6.339 28.537 1.00 93.94 414 LEU A CA 1
ATOM 3187 C C . LEU A 1 414 ? -3.307 -6.227 28.392 1.00 93.94 414 LEU A C 1
ATOM 3189 O O . LEU A 1 414 ? -3.913 -5.316 28.951 1.00 93.94 414 LEU A O 1
ATOM 3193 N N . SER A 1 415 ? -3.911 -7.097 27.588 1.00 93.00 415 SER A N 1
ATOM 3194 C CA . SER A 1 415 ? -5.360 -7.141 27.403 1.00 93.00 415 SER A CA 1
ATOM 3195 C C . SER A 1 415 ? -6.049 -7.934 28.509 1.00 93.00 415 SER A C 1
ATOM 3197 O O . SER A 1 415 ? -7.244 -7.764 28.717 1.00 93.00 415 SER A O 1
ATOM 3199 N N . GLY A 1 416 ? -5.342 -8.817 29.216 1.00 92.38 416 GLY A N 1
ATOM 3200 C CA . GLY A 1 416 ? -5.948 -9.776 30.139 1.00 92.38 416 GLY A CA 1
ATOM 3201 C C . GLY A 1 416 ? -6.831 -10.814 29.439 1.00 92.38 416 GLY A C 1
ATOM 3202 O O . GLY A 1 416 ? -7.584 -11.514 30.109 1.00 92.38 416 GLY A O 1
ATOM 3203 N N . ASN A 1 417 ? -6.787 -10.904 28.103 1.00 91.12 417 ASN A N 1
ATOM 3204 C CA . ASN A 1 417 ? -7.458 -11.979 27.385 1.00 91.12 417 ASN A CA 1
ATOM 3205 C C . ASN A 1 417 ? -6.710 -13.293 27.631 1.00 91.12 417 ASN A C 1
ATOM 3207 O O . ASN A 1 417 ? -5.487 -13.335 27.459 1.00 91.12 417 ASN A O 1
ATOM 3211 N N . PRO A 1 418 ? -7.414 -14.389 27.958 1.00 89.31 418 PRO A N 1
ATOM 3212 C CA . PRO A 1 418 ? -6.776 -15.689 28.029 1.00 89.31 418 PRO A CA 1
ATOM 3213 C C . PRO A 1 418 ? -6.272 -16.091 26.637 1.00 89.31 418 PRO A C 1
ATOM 3215 O O . PRO A 1 418 ? -6.934 -15.846 25.624 1.00 89.31 418 PRO A O 1
ATOM 3218 N N . LEU A 1 419 ? -5.103 -16.737 26.588 1.00 86.69 419 LEU A N 1
ATOM 3219 C CA . LEU A 1 419 ? -4.410 -17.092 25.341 1.00 86.69 419 LEU A CA 1
ATOM 3220 C C . LEU A 1 419 ? -5.324 -17.842 24.358 1.00 86.69 419 LEU A C 1
ATOM 3222 O O . LEU A 1 419 ? -5.345 -17.542 23.163 1.00 86.69 419 LEU A O 1
ATOM 3226 N N . TRP A 1 420 ? -6.148 -18.760 24.868 1.00 83.00 420 TRP A N 1
ATOM 3227 C CA . TRP A 1 420 ? -7.059 -19.542 24.039 1.00 83.00 420 TRP A CA 1
ATOM 3228 C C . TRP A 1 420 ? -8.101 -18.675 23.318 1.00 83.00 420 TRP A C 1
ATOM 3230 O O . TRP A 1 420 ? -8.416 -18.974 22.175 1.00 83.00 420 TRP A O 1
ATOM 3240 N N . GLN A 1 421 ? -8.593 -17.572 23.898 1.00 83.38 421 GLN A N 1
ATOM 3241 C CA . GLN A 1 421 ? -9.593 -16.709 23.240 1.00 83.38 421 GLN A CA 1
ATOM 3242 C C . GLN A 1 421 ? -9.032 -15.963 22.032 1.00 83.38 421 GLN A C 1
ATOM 3244 O O . GLN A 1 421 ? -9.785 -15.533 21.152 1.00 83.38 421 GLN A O 1
ATOM 3249 N N . VAL A 1 422 ? -7.711 -15.794 21.978 1.00 84.88 422 VAL A N 1
ATOM 3250 C CA . VAL A 1 422 ? -7.062 -15.105 20.868 1.00 84.88 422 VAL A CA 1
ATOM 3251 C C . VAL A 1 422 ? -6.968 -16.008 19.643 1.00 84.88 422 VAL A C 1
ATOM 3253 O O . VAL A 1 422 ? -7.195 -15.550 18.525 1.00 84.88 422 VAL A O 1
ATOM 3256 N N . ILE A 1 423 ? -6.700 -17.297 19.855 1.00 86.12 423 ILE A N 1
ATOM 3257 C CA . ILE A 1 423 ? -6.484 -18.277 18.782 1.00 86.12 423 ILE A CA 1
ATOM 3258 C C . ILE A 1 423 ? -7.773 -19.035 18.438 1.00 86.12 423 ILE A C 1
ATOM 3260 O O . ILE A 1 423 ? -8.023 -19.321 17.268 1.00 86.12 423 ILE A O 1
ATOM 3264 N N . ALA A 1 424 ? -8.614 -19.342 19.428 1.00 85.88 424 ALA A N 1
ATOM 3265 C CA . ALA A 1 424 ? -9.798 -20.169 19.238 1.00 85.88 424 ALA A CA 1
ATOM 3266 C C . ALA A 1 424 ? -10.850 -19.481 18.363 1.00 85.88 424 ALA A C 1
ATOM 3268 O O . ALA A 1 424 ? -11.150 -18.291 18.503 1.00 85.88 424 ALA A O 1
ATOM 3269 N N . PHE A 1 425 ? -11.448 -20.277 17.479 1.00 83.75 425 PHE A N 1
ATOM 3270 C CA . PHE A 1 425 ? -12.518 -19.839 16.597 1.00 83.75 425 PHE A CA 1
ATOM 3271 C C . PHE A 1 425 ? -13.787 -19.541 17.405 1.00 83.75 425 PHE A C 1
ATOM 3273 O O . PHE A 1 425 ? -14.344 -20.414 18.071 1.00 83.75 425 PHE A O 1
ATOM 3280 N N . SER A 1 426 ? -14.251 -18.296 17.360 1.00 80.94 426 SER A N 1
ATOM 3281 C CA . SER A 1 426 ? -15.364 -17.809 18.177 1.00 80.94 426 SER A CA 1
ATOM 3282 C C . SER A 1 426 ? -16.717 -17.903 17.456 1.00 80.94 426 SER A C 1
ATOM 3284 O O . SER A 1 426 ? -16.796 -18.086 16.239 1.00 80.94 426 SER A O 1
ATOM 3286 N N . ARG A 1 427 ? -17.822 -17.711 18.194 1.00 79.19 427 ARG A N 1
ATOM 3287 C CA . ARG A 1 427 ? -19.168 -17.577 17.596 1.00 79.19 427 ARG A CA 1
ATOM 3288 C C . ARG A 1 427 ? -19.248 -16.404 16.610 1.00 79.19 427 ARG A C 1
ATOM 3290 O O . ARG A 1 427 ? -19.855 -16.544 15.554 1.00 79.19 427 ARG A O 1
ATOM 3297 N N . ALA A 1 428 ? -18.573 -15.292 16.911 1.00 76.31 428 ALA A N 1
ATOM 3298 C CA . ALA A 1 428 ? -18.503 -14.136 16.018 1.00 76.31 428 ALA A CA 1
ATOM 3299 C C . ALA A 1 428 ? -17.819 -14.475 14.682 1.00 76.31 428 ALA A C 1
ATOM 3301 O O . ALA A 1 428 ? -18.201 -13.942 13.642 1.00 76.31 428 ALA A O 1
ATOM 3302 N N . ASP A 1 429 ? -16.853 -15.399 14.691 1.00 79.50 429 ASP A N 1
ATOM 3303 C CA . ASP A 1 429 ? -16.204 -15.871 13.468 1.00 79.50 429 ASP A CA 1
ATOM 3304 C C . ASP A 1 429 ? -17.165 -16.710 12.614 1.00 79.50 429 ASP A C 1
ATOM 3306 O O . ASP A 1 429 ? -17.229 -16.518 11.402 1.00 79.50 429 ASP A O 1
ATOM 3310 N N . ARG A 1 430 ? -18.000 -17.560 13.231 1.00 80.06 430 ARG A N 1
ATOM 3311 C CA . ARG A 1 430 ? -19.059 -18.296 12.507 1.00 80.06 430 ARG A CA 1
ATOM 3312 C C . ARG A 1 430 ? -20.063 -17.350 11.852 1.00 80.06 430 ARG A C 1
ATOM 3314 O O . ARG A 1 430 ? -20.411 -17.545 10.692 1.00 80.06 430 ARG A O 1
ATOM 3321 N N . GLU A 1 431 ? -20.498 -16.311 12.563 1.00 77.31 431 GLU A N 1
ATOM 3322 C CA . GLU A 1 431 ? -21.400 -15.297 12.003 1.00 77.31 431 GLU A CA 1
ATOM 3323 C C . GLU A 1 431 ? -20.763 -14.535 10.839 1.00 77.31 431 GLU A C 1
ATOM 3325 O O . GLU A 1 431 ? -21.423 -14.278 9.832 1.00 77.31 431 GLU A O 1
ATOM 3330 N N . LEU A 1 432 ? -19.488 -14.152 10.958 1.00 71.44 432 LEU A N 1
ATOM 3331 C CA . LEU A 1 432 ? -18.759 -13.481 9.881 1.00 71.44 432 LEU A CA 1
ATOM 3332 C C . LEU A 1 432 ? -18.661 -14.365 8.640 1.00 71.44 432 LEU A C 1
ATOM 3334 O O . LEU A 1 432 ? -18.925 -13.894 7.534 1.00 71.44 432 LEU A O 1
ATOM 3338 N N . LEU A 1 433 ? -18.360 -15.647 8.835 1.00 70.44 433 LEU A N 1
ATOM 3339 C CA . LEU A 1 433 ? -18.246 -16.628 7.765 1.00 70.44 433 LEU A CA 1
ATOM 3340 C C . LEU A 1 433 ? -19.605 -16.874 7.089 1.00 70.44 433 LEU A C 1
ATOM 3342 O O . LEU A 1 433 ? -19.705 -16.773 5.868 1.00 70.44 433 LEU A O 1
ATOM 3346 N N . ALA A 1 434 ? -20.675 -17.069 7.865 1.00 71.75 434 ALA A N 1
ATOM 3347 C CA . ALA A 1 434 ? -22.036 -17.226 7.346 1.00 71.75 434 ALA A CA 1
ATOM 3348 C C . ALA A 1 434 ? -22.512 -15.985 6.570 1.00 71.75 434 ALA A C 1
ATOM 3350 O O . ALA A 1 434 ? -23.059 -16.100 5.474 1.00 71.75 434 ALA A O 1
ATOM 3351 N N . ASN A 1 435 ? -22.260 -14.780 7.090 1.00 68.31 435 ASN A N 1
ATOM 3352 C CA . ASN A 1 435 ? -22.611 -13.532 6.411 1.00 68.31 435 ASN A CA 1
ATOM 3353 C C . ASN A 1 435 ? -21.779 -13.296 5.145 1.00 68.31 435 ASN A C 1
ATOM 3355 O O . ASN A 1 435 ? -22.309 -12.785 4.155 1.00 68.31 435 ASN A O 1
ATOM 3359 N N . GLY A 1 436 ? -20.498 -13.674 5.158 1.00 59.88 436 GLY A N 1
ATOM 3360 C CA . GLY A 1 436 ? -19.621 -13.646 3.991 1.00 59.88 436 GLY A CA 1
ATOM 3361 C C . GLY A 1 436 ? -20.124 -14.577 2.891 1.00 59.88 436 GLY A C 1
ATOM 3362 O O . GLY A 1 436 ? -20.330 -14.126 1.767 1.00 59.88 436 GLY A O 1
ATOM 3363 N N . ILE A 1 437 ? -20.429 -15.833 3.234 1.00 58.00 437 ILE A N 1
ATOM 3364 C CA . ILE A 1 437 ? -21.018 -16.817 2.313 1.00 58.00 437 ILE A CA 1
ATOM 3365 C C . ILE A 1 437 ? -22.363 -16.325 1.783 1.00 58.00 437 ILE A C 1
ATOM 3367 O O . ILE A 1 437 ? -22.597 -16.390 0.584 1.00 58.00 437 ILE A O 1
ATOM 3371 N N . ASN A 1 438 ? -23.232 -15.772 2.630 1.00 57.69 438 ASN A N 1
ATOM 3372 C CA . ASN A 1 438 ? -24.524 -15.236 2.198 1.00 57.69 438 ASN A CA 1
ATOM 3373 C C . ASN A 1 438 ? -24.371 -14.018 1.278 1.00 57.69 438 ASN A C 1
ATOM 3375 O O . ASN A 1 438 ? -25.134 -13.868 0.329 1.00 57.69 438 ASN A O 1
ATOM 3379 N N . SER A 1 439 ? -23.384 -13.154 1.526 1.00 53.19 439 SER A N 1
ATOM 3380 C CA . SER A 1 439 ? -23.084 -12.008 0.659 1.00 53.19 439 SER A CA 1
ATOM 3381 C C . SER A 1 439 ? -22.509 -12.462 -0.681 1.00 53.19 439 SER A C 1
ATOM 3383 O O . SER A 1 439 ? -22.927 -11.961 -1.720 1.00 53.19 439 SER A O 1
ATOM 3385 N N . PHE A 1 440 ? -21.609 -13.448 -0.666 1.00 41.25 440 PHE A N 1
ATOM 3386 C CA . PHE A 1 440 ? -21.075 -14.094 -1.862 1.00 41.25 440 PHE A CA 1
ATOM 3387 C C . PHE A 1 440 ? -22.196 -14.787 -2.651 1.00 41.25 440 PHE A C 1
ATOM 3389 O O . PHE A 1 440 ? -22.378 -14.522 -3.830 1.00 41.25 440 PHE A O 1
ATOM 3396 N N . ARG A 1 441 ? -23.055 -15.567 -1.993 1.00 44.66 441 ARG A N 1
ATOM 3397 C CA . ARG A 1 441 ? -24.224 -16.214 -2.601 1.00 44.66 441 ARG A CA 1
ATOM 3398 C C . ARG A 1 441 ? -25.240 -15.205 -3.142 1.00 44.66 441 ARG A C 1
ATOM 3400 O O . ARG A 1 441 ? -25.834 -15.465 -4.173 1.00 44.66 441 ARG A O 1
ATOM 3407 N N . LYS A 1 442 ? -25.412 -14.035 -2.517 1.00 48.22 442 LYS A N 1
ATOM 3408 C CA . LYS A 1 442 ? -26.226 -12.932 -3.068 1.00 48.22 442 LYS A CA 1
ATOM 3409 C C . LYS A 1 442 ? -25.573 -12.262 -4.279 1.00 48.22 442 LYS A C 1
ATOM 3411 O O . LYS A 1 442 ? -26.276 -11.921 -5.219 1.00 48.22 442 LYS A O 1
ATOM 3416 N N . LEU A 1 443 ? -24.249 -12.097 -4.276 1.00 39.38 443 LEU A N 1
ATOM 3417 C CA . LEU A 1 443 ? -23.477 -11.593 -5.422 1.00 39.38 443 LEU A CA 1
ATOM 3418 C C . LEU A 1 443 ? -23.495 -12.559 -6.617 1.00 39.38 443 LEU A C 1
ATOM 3420 O O . LEU A 1 443 ? -23.425 -12.107 -7.759 1.00 39.38 443 LEU A O 1
ATOM 3424 N N . PHE A 1 444 ? -23.587 -13.863 -6.347 1.00 40.75 444 PHE A N 1
ATOM 3425 C CA . PHE A 1 444 ? -23.481 -14.928 -7.343 1.00 40.75 444 PHE A CA 1
ATOM 3426 C C . PHE A 1 444 ? -24.783 -15.721 -7.586 1.00 40.75 444 PHE A C 1
ATOM 3428 O O . PHE A 1 444 ? -24.771 -16.609 -8.433 1.00 40.75 444 PHE A O 1
ATOM 3435 N N . GLY A 1 445 ? -25.904 -15.429 -6.907 1.00 42.94 445 GLY A N 1
ATOM 3436 C CA . GLY A 1 445 ? -27.124 -16.241 -7.058 1.00 42.94 445 GLY A CA 1
ATOM 3437 C C . GLY A 1 445 ? -28.360 -15.922 -6.196 1.00 42.94 445 GLY A C 1
ATOM 3438 O O . GLY A 1 445 ? -29.043 -16.865 -5.808 1.00 42.94 445 GLY A O 1
ATOM 3439 N N . GLY A 1 446 ? -28.701 -14.662 -5.874 1.00 38.12 446 GLY A N 1
ATOM 3440 C CA . GLY A 1 446 ? -29.965 -14.373 -5.162 1.00 38.12 446 GLY A CA 1
ATOM 3441 C C . GLY A 1 446 ? -30.621 -13.029 -5.496 1.00 38.12 446 GLY A C 1
ATOM 3442 O O . GLY A 1 446 ? -29.960 -11.993 -5.456 1.00 38.12 446 GLY A O 1
ATOM 3443 N N . SER A 1 447 ? -31.935 -13.041 -5.765 1.00 38.50 447 SER A N 1
ATOM 3444 C CA . SER A 1 447 ? -32.748 -11.844 -6.025 1.00 38.50 447 SER A CA 1
ATOM 3445 C C . SER A 1 447 ? -32.760 -10.908 -4.808 1.00 38.50 447 SER A C 1
ATOM 3447 O O . SER A 1 447 ? -33.224 -11.265 -3.724 1.00 38.50 447 SER A O 1
ATOM 3449 N N . LEU A 1 448 ? -32.221 -9.703 -4.976 1.00 44.25 448 LEU A N 1
ATOM 3450 C CA . LEU A 1 448 ? -32.182 -8.646 -3.960 1.00 44.25 448 LEU A CA 1
ATOM 3451 C C . LEU A 1 448 ? -33.566 -7.966 -3.819 1.00 44.25 448 LEU A C 1
ATOM 3453 O O . LEU A 1 448 ? -34.366 -7.989 -4.748 1.00 44.25 448 LEU A O 1
ATOM 3457 N N . SER A 1 449 ? -33.857 -7.324 -2.679 1.00 42.03 449 SER A N 1
ATOM 3458 C CA . SER A 1 449 ? -35.102 -6.553 -2.495 1.00 42.03 449 SER A CA 1
ATOM 3459 C C . SER A 1 449 ? -35.056 -5.203 -3.228 1.00 42.03 449 SER A C 1
ATOM 3461 O O . SER A 1 449 ? -33.992 -4.590 -3.319 1.00 42.03 449 SER A O 1
ATOM 3463 N N . ALA A 1 450 ? -36.198 -4.702 -3.716 1.00 37.09 450 ALA A N 1
ATOM 3464 C CA . ALA A 1 450 ? -36.298 -3.540 -4.618 1.00 37.09 450 ALA A CA 1
ATOM 3465 C C . ALA A 1 450 ? -35.551 -2.271 -4.141 1.00 37.09 450 ALA A C 1
ATOM 3467 O O . ALA A 1 450 ? -34.821 -1.649 -4.911 1.00 37.09 450 ALA A O 1
ATOM 3468 N N . GLY A 1 451 ? -35.634 -1.913 -2.854 1.00 34.09 451 GLY A N 1
ATOM 3469 C CA . GLY A 1 451 ? -34.927 -0.740 -2.310 1.00 34.09 451 GLY A CA 1
ATOM 3470 C C . GLY A 1 451 ? -33.402 -0.914 -2.207 1.00 34.09 451 GLY A C 1
ATOM 3471 O O . GLY A 1 451 ? -32.642 0.043 -2.376 1.00 34.09 451 GLY A O 1
ATOM 3472 N N . GLN A 1 452 ? -32.929 -2.143 -1.973 1.00 39.09 452 GLN A N 1
ATOM 3473 C CA . GLN A 1 452 ? -31.500 -2.479 -1.954 1.00 39.09 452 GLN A CA 1
ATOM 3474 C C . GLN A 1 452 ? -30.952 -2.700 -3.371 1.00 39.09 452 GLN A C 1
ATOM 3476 O O . GLN A 1 452 ? -29.813 -2.312 -3.640 1.00 39.09 452 GLN A O 1
ATOM 3481 N N . LEU A 1 453 ? -31.780 -3.222 -4.283 1.00 44.53 453 LEU A N 1
ATOM 3482 C CA . LEU A 1 453 ? -31.532 -3.298 -5.721 1.00 44.53 453 LEU A CA 1
ATOM 3483 C C . LEU A 1 453 ? -31.250 -1.916 -6.286 1.00 44.53 453 LEU A C 1
ATOM 3485 O O . LEU A 1 453 ? -30.227 -1.755 -6.923 1.00 44.53 453 LEU A O 1
ATOM 3489 N N . ILE A 1 454 ? -32.067 -0.899 -6.006 1.00 44.50 454 ILE A N 1
ATOM 3490 C CA . ILE A 1 454 ? -31.884 0.432 -6.609 1.00 44.50 454 ILE A CA 1
ATOM 3491 C C . ILE A 1 454 ? -30.568 1.087 -6.147 1.00 44.50 454 ILE A C 1
ATOM 3493 O O . ILE A 1 454 ? -29.808 1.620 -6.959 1.00 44.50 454 ILE A O 1
ATOM 3497 N N . LYS A 1 455 ? -30.230 1.007 -4.851 1.00 37.25 455 LYS A N 1
ATOM 3498 C CA . LYS A 1 455 ? -29.006 1.630 -4.303 1.00 37.25 455 LYS A CA 1
ATOM 3499 C C . LYS A 1 455 ? -27.732 0.856 -4.676 1.00 37.25 455 LYS A C 1
ATOM 3501 O O . LYS A 1 455 ? -26.713 1.472 -5.007 1.00 37.25 455 LYS A O 1
ATOM 3506 N N . SER A 1 456 ? -27.796 -0.479 -4.666 1.00 47.25 456 SER A N 1
ATOM 3507 C CA . SER A 1 456 ? -26.720 -1.354 -5.147 1.00 47.25 456 SER A CA 1
ATOM 3508 C C . SER A 1 456 ? -26.557 -1.261 -6.661 1.00 47.25 456 SER A C 1
ATOM 3510 O O . SER A 1 456 ? -25.431 -1.180 -7.125 1.00 47.25 456 SER A O 1
ATOM 3512 N N . ALA A 1 457 ? -27.639 -1.201 -7.436 1.00 54.25 457 ALA A N 1
ATOM 3513 C CA . ALA A 1 457 ? -27.602 -1.052 -8.888 1.00 54.25 457 ALA A CA 1
ATOM 3514 C C . ALA A 1 457 ? -27.017 0.301 -9.282 1.00 54.25 457 ALA A C 1
ATOM 3516 O O . ALA A 1 457 ? -26.143 0.334 -10.133 1.00 54.25 457 ALA A O 1
ATOM 3517 N N . ASN A 1 458 ? -27.386 1.406 -8.625 1.00 58.25 458 ASN A N 1
ATOM 3518 C CA . ASN A 1 458 ? -26.783 2.715 -8.910 1.00 58.25 458 ASN A CA 1
ATOM 3519 C C . ASN A 1 458 ? -25.282 2.755 -8.588 1.00 58.25 458 ASN A C 1
ATOM 3521 O O . ASN A 1 458 ? -24.489 3.313 -9.346 1.00 58.25 458 ASN A O 1
ATOM 3525 N N . THR A 1 459 ? -24.877 2.133 -7.482 1.00 55.50 459 THR A N 1
ATOM 3526 C CA . THR A 1 459 ? -23.468 2.045 -7.081 1.00 55.50 459 THR A CA 1
ATOM 3527 C C . THR A 1 459 ? -22.681 1.123 -8.019 1.00 55.50 459 THR A C 1
ATOM 3529 O O . THR A 1 459 ? -21.630 1.508 -8.528 1.00 55.50 459 THR A O 1
ATOM 3532 N N . ASN A 1 460 ? -23.223 -0.054 -8.330 1.00 68.38 460 ASN A N 1
ATOM 3533 C CA . ASN A 1 460 ? -22.630 -1.025 -9.245 1.00 68.38 460 ASN A CA 1
ATOM 3534 C C . ASN A 1 460 ? -22.576 -0.486 -10.678 1.00 68.38 460 ASN A C 1
ATOM 3536 O O . ASN A 1 460 ? -21.584 -0.722 -11.352 1.00 68.38 460 ASN A O 1
ATOM 3540 N N . ARG A 1 461 ? -23.572 0.282 -11.141 1.00 73.88 461 ARG A N 1
ATOM 3541 C CA . ARG A 1 461 ? -23.566 0.949 -12.458 1.00 73.88 461 ARG A CA 1
ATOM 3542 C C . ARG A 1 461 ? -22.453 1.992 -12.556 1.00 73.88 461 ARG A C 1
ATOM 3544 O O . ARG A 1 461 ? -21.784 2.071 -13.581 1.00 73.88 461 ARG A O 1
ATOM 3551 N N . ARG A 1 462 ? -22.195 2.756 -11.484 1.00 73.31 462 ARG A N 1
ATOM 3552 C CA . ARG A 1 462 ? -21.045 3.680 -11.429 1.00 73.31 462 ARG A CA 1
ATOM 3553 C C . ARG A 1 462 ? -19.717 2.928 -11.478 1.00 73.31 462 ARG A C 1
ATOM 3555 O O . ARG A 1 462 ? -18.854 3.296 -12.266 1.00 73.31 462 ARG A O 1
ATOM 3562 N N . TYR A 1 463 ? -19.569 1.857 -10.696 1.00 74.50 463 TYR A N 1
ATOM 3563 C CA . TYR A 1 463 ? -18.368 1.015 -10.745 1.00 74.50 463 TYR A CA 1
ATOM 3564 C C . TYR A 1 463 ? -18.175 0.357 -12.110 1.00 74.50 463 TYR A C 1
ATOM 3566 O O . TYR A 1 463 ? -17.065 0.371 -12.631 1.00 74.50 463 TYR A O 1
ATOM 3574 N N . LYS A 1 464 ? -19.253 -0.141 -12.719 1.00 83.00 464 LYS A N 1
ATOM 3575 C CA . LYS A 1 464 ? -19.262 -0.682 -14.077 1.00 83.00 464 LYS A CA 1
ATOM 3576 C C . LYS A 1 464 ? -18.761 0.346 -15.079 1.00 83.00 464 LYS A C 1
ATOM 3578 O O . LYS A 1 464 ? -17.880 0.039 -15.869 1.00 83.00 464 LYS A O 1
ATOM 3583 N N . ARG A 1 465 ? -19.246 1.586 -14.990 1.00 86.00 465 ARG A N 1
ATOM 3584 C CA . ARG A 1 465 ? -18.801 2.667 -15.869 1.00 86.00 465 ARG A CA 1
ATOM 3585 C C . ARG A 1 465 ? -17.323 3.008 -15.676 1.00 86.00 465 ARG A C 1
ATOM 3587 O O . ARG A 1 465 ? -16.609 3.163 -16.660 1.00 86.00 465 ARG A O 1
ATOM 3594 N N . CYS A 1 466 ? -16.849 3.101 -14.432 1.00 76.69 466 CYS A N 1
ATOM 3595 C CA . CYS A 1 466 ? -15.425 3.309 -14.152 1.00 76.69 466 CYS A CA 1
ATOM 3596 C C . CYS A 1 466 ? -14.570 2.160 -14.699 1.00 76.69 466 CYS A C 1
ATOM 3598 O O . CYS A 1 466 ? -13.512 2.408 -15.265 1.00 76.69 466 CYS A O 1
ATOM 3600 N N . MET A 1 467 ? -15.044 0.922 -14.555 1.00 77.12 467 MET A N 1
ATOM 3601 C CA . MET A 1 467 ? -14.398 -0.279 -15.073 1.00 77.12 467 MET A CA 1
ATOM 3602 C C . MET A 1 467 ? -14.335 -0.269 -16.605 1.00 77.12 467 MET A C 1
ATOM 3604 O O . MET A 1 467 ? -13.272 -0.520 -17.164 1.00 77.12 467 MET A O 1
ATOM 3608 N N . ASP A 1 468 ? -15.435 0.084 -17.272 1.00 84.44 468 ASP A N 1
ATOM 3609 C CA . ASP A 1 468 ? -15.496 0.221 -18.727 1.00 84.44 468 ASP A CA 1
ATOM 3610 C C . ASP A 1 468 ? -14.502 1.252 -19.236 1.00 84.44 468 ASP A C 1
ATOM 3612 O O . ASP A 1 468 ? -13.739 0.954 -20.148 1.00 84.44 468 ASP A O 1
ATOM 3616 N N . ILE A 1 469 ? -14.463 2.438 -18.625 1.00 78.06 469 ILE A N 1
ATOM 3617 C CA . ILE A 1 469 ? -13.513 3.494 -18.994 1.00 78.06 469 ILE A CA 1
ATOM 3618 C C . ILE A 1 469 ? -12.075 3.024 -18.753 1.00 78.06 469 ILE A C 1
ATOM 3620 O O . ILE A 1 469 ? -11.229 3.164 -19.629 1.00 78.06 469 ILE A O 1
ATOM 3624 N N . PHE A 1 470 ? -11.796 2.437 -17.589 1.00 76.62 470 PHE A N 1
ATOM 3625 C CA . PHE A 1 470 ? -10.457 1.984 -17.220 1.00 76.62 470 PHE A CA 1
ATOM 3626 C C . PHE A 1 470 ? -9.920 0.912 -18.177 1.00 76.62 470 PHE A C 1
ATOM 3628 O O . PHE A 1 470 ? -8.835 1.069 -18.734 1.00 76.62 470 PHE A O 1
ATOM 3635 N N . PHE A 1 471 ? -10.682 -0.160 -18.408 1.00 75.50 471 PHE A N 1
ATOM 3636 C CA . PHE A 1 471 ? -10.246 -1.249 -19.281 1.00 75.50 471 PHE A CA 1
ATOM 3637 C C . PHE A 1 471 ? -10.271 -0.858 -20.760 1.00 75.50 471 PHE A C 1
ATOM 3639 O O . PHE A 1 471 ? -9.357 -1.244 -21.483 1.00 75.50 471 PHE A O 1
ATOM 3646 N N . SER A 1 472 ? -11.243 -0.058 -21.220 1.00 81.62 472 SER A N 1
ATOM 3647 C CA . SER A 1 472 ? -11.221 0.437 -22.605 1.00 81.62 472 SER A CA 1
ATOM 3648 C C . SER A 1 472 ? -10.025 1.350 -22.864 1.00 81.62 472 SER A C 1
ATOM 3650 O O . SER A 1 472 ? -9.407 1.221 -23.914 1.00 81.62 472 SER A O 1
ATOM 3652 N N . LEU A 1 473 ? -9.624 2.193 -21.905 1.00 73.38 473 LEU A N 1
ATOM 3653 C CA . LEU A 1 473 ? -8.418 3.013 -22.027 1.00 73.38 473 LEU A CA 1
ATOM 3654 C C . LEU A 1 473 ? -7.156 2.147 -22.134 1.00 73.38 473 LEU A C 1
ATOM 3656 O O . LEU A 1 473 ? -6.329 2.383 -23.011 1.00 73.38 473 LEU A O 1
ATOM 3660 N N . ILE A 1 474 ? -7.032 1.114 -21.293 1.00 69.25 474 ILE A N 1
ATOM 3661 C CA . ILE A 1 474 ? -5.921 0.152 -21.370 1.00 69.25 474 ILE A CA 1
ATOM 3662 C C . ILE A 1 474 ? -5.898 -0.534 -22.737 1.00 69.25 474 ILE A C 1
ATOM 3664 O O . ILE A 1 474 ? -4.846 -0.587 -23.371 1.00 69.25 474 ILE A O 1
ATOM 3668 N N . PHE A 1 475 ? -7.041 -1.041 -23.204 1.00 80.25 475 PHE A N 1
ATOM 3669 C CA . PHE A 1 475 ? -7.122 -1.735 -24.487 1.00 80.25 475 PHE A CA 1
ATOM 3670 C C . PHE A 1 475 ? -6.863 -0.810 -25.671 1.00 80.25 475 PHE A C 1
ATOM 3672 O O . PHE A 1 475 ? -6.184 -1.231 -26.597 1.00 80.25 475 PHE A O 1
ATOM 3679 N N . ILE A 1 476 ? -7.317 0.446 -25.633 1.00 81.88 476 ILE A N 1
ATOM 3680 C CA . ILE A 1 476 ? -7.000 1.434 -26.670 1.00 81.88 476 ILE A CA 1
ATOM 3681 C C . ILE A 1 476 ? -5.504 1.693 -26.698 1.00 81.88 476 ILE A C 1
ATOM 3683 O O . ILE A 1 476 ? -4.913 1.579 -27.759 1.00 81.88 476 ILE A O 1
ATOM 3687 N N . ILE A 1 477 ? -4.877 1.990 -25.556 1.00 69.00 477 ILE A N 1
ATOM 3688 C CA . ILE A 1 477 ? -3.434 2.265 -25.501 1.00 69.00 477 ILE A CA 1
ATOM 3689 C C . ILE A 1 477 ? -2.637 1.053 -25.998 1.00 69.00 477 ILE A C 1
ATOM 3691 O O . ILE A 1 477 ? -1.722 1.206 -26.804 1.00 69.00 477 ILE A O 1
ATOM 3695 N N . ALA A 1 478 ? -3.008 -0.153 -25.562 1.00 66.94 478 ALA A N 1
ATOM 3696 C CA . ALA A 1 478 ? -2.344 -1.386 -25.972 1.00 66.94 478 ALA A CA 1
ATOM 3697 C C . ALA A 1 478 ? -2.548 -1.703 -27.464 1.00 66.94 478 ALA A C 1
ATOM 3699 O O . ALA A 1 478 ? -1.616 -2.160 -28.125 1.00 66.94 478 ALA A O 1
ATOM 3700 N N . ALA A 1 479 ? -3.748 -1.462 -27.998 1.00 79.56 479 ALA A N 1
ATOM 3701 C CA . ALA A 1 479 ? -4.091 -1.754 -29.385 1.00 79.56 479 ALA A CA 1
ATOM 3702 C C . ALA A 1 479 ? -3.731 -0.619 -30.353 1.00 79.56 479 ALA A C 1
ATOM 3704 O O . ALA A 1 479 ? -3.707 -0.866 -31.554 1.00 79.56 479 ALA A O 1
ATOM 3705 N N . LEU A 1 480 ? -3.429 0.596 -29.880 1.00 85.62 480 LEU A N 1
ATOM 3706 C CA . LEU A 1 480 ? -3.235 1.777 -30.729 1.00 85.62 480 LEU A CA 1
ATOM 3707 C C . LEU A 1 480 ? -2.197 1.557 -31.844 1.00 85.62 480 LEU A C 1
ATOM 3709 O O . LEU A 1 480 ? -2.528 1.850 -32.994 1.00 85.62 480 LEU A O 1
ATOM 3713 N N . PRO A 1 481 ? -0.997 0.989 -31.584 1.00 81.69 481 PRO A N 1
ATOM 3714 C CA . PRO A 1 481 ? -0.027 0.737 -32.651 1.00 81.69 481 PRO A CA 1
ATOM 3715 C C . PRO A 1 481 ? -0.583 -0.213 -33.718 1.00 81.69 481 PRO A C 1
ATOM 3717 O O . PRO A 1 481 ? -0.464 0.043 -34.913 1.00 81.69 481 PRO A O 1
ATOM 3720 N N . LEU A 1 482 ? -1.265 -1.279 -33.287 1.00 87.25 482 LEU A N 1
ATOM 3721 C CA . LEU A 1 482 ? -1.897 -2.243 -34.184 1.00 87.25 482 LEU A CA 1
ATOM 3722 C C . LEU A 1 482 ? -3.050 -1.607 -34.975 1.00 87.25 482 LEU A C 1
ATOM 3724 O O . LEU A 1 482 ? -3.171 -1.840 -36.171 1.00 87.25 482 LEU A O 1
ATOM 3728 N N . MET A 1 483 ? -3.870 -0.771 -34.338 1.00 89.25 483 MET A N 1
ATOM 3729 C CA . MET A 1 483 ? -4.967 -0.048 -34.982 1.00 89.25 483 MET A CA 1
ATOM 3730 C C . MET A 1 483 ? -4.463 0.901 -36.073 1.00 89.25 483 MET A C 1
ATOM 3732 O O . MET A 1 483 ? -5.093 0.998 -37.124 1.00 89.25 483 MET A O 1
ATOM 3736 N N . VAL A 1 484 ? -3.320 1.562 -35.859 1.00 91.06 484 VAL A N 1
ATOM 3737 C CA . VAL A 1 484 ? -2.671 2.408 -36.874 1.00 91.06 484 VAL A CA 1
ATOM 3738 C C . VAL A 1 484 ? -2.170 1.562 -38.047 1.00 91.06 484 VAL A C 1
ATOM 3740 O O . VAL A 1 484 ? -2.435 1.911 -39.197 1.00 91.06 484 VAL A O 1
ATOM 3743 N N . LEU A 1 485 ? -1.523 0.420 -37.784 1.00 92.00 485 LEU A N 1
ATOM 3744 C CA . LEU A 1 485 ? -1.093 -0.515 -38.833 1.00 92.00 485 LEU A CA 1
ATOM 3745 C C . LEU A 1 485 ? -2.278 -1.040 -39.655 1.00 92.00 485 LEU A C 1
ATOM 3747 O O . LEU A 1 485 ? -2.227 -1.036 -40.883 1.00 92.00 485 LEU A O 1
ATOM 3751 N N . ILE A 1 486 ? -3.367 -1.432 -38.989 1.00 91.81 486 ILE A N 1
ATOM 3752 C CA . ILE A 1 486 ? -4.607 -1.872 -39.641 1.00 91.81 486 ILE A CA 1
ATOM 3753 C C . ILE A 1 486 ? -5.194 -0.740 -40.490 1.00 91.81 486 ILE A C 1
ATOM 3755 O O . ILE A 1 486 ? -5.560 -0.963 -41.643 1.00 91.81 486 ILE A O 1
ATOM 3759 N N . ALA A 1 487 ? -5.251 0.482 -39.956 1.00 91.56 487 ALA A N 1
ATOM 3760 C CA . ALA A 1 487 ? -5.773 1.631 -40.684 1.00 91.56 487 ALA A CA 1
ATOM 3761 C C . ALA A 1 487 ? -4.958 1.936 -41.950 1.00 91.56 487 ALA A C 1
ATOM 3763 O O . ALA A 1 487 ? -5.544 2.212 -42.999 1.00 91.56 487 ALA A O 1
ATOM 3764 N N . MET A 1 488 ? -3.626 1.841 -41.876 1.00 91.25 488 MET A N 1
ATOM 3765 C CA . MET A 1 488 ? -2.751 1.974 -43.042 1.00 91.25 488 MET A CA 1
ATOM 3766 C C . MET A 1 488 ? -2.987 0.851 -44.052 1.00 91.25 488 MET A C 1
ATOM 3768 O O . MET A 1 488 ? -3.172 1.141 -45.229 1.00 91.25 488 MET A O 1
ATOM 3772 N N . ALA A 1 489 ? -3.062 -0.407 -43.607 1.00 91.75 489 ALA A N 1
ATOM 3773 C CA . ALA A 1 489 ? -3.314 -1.551 -44.484 1.00 91.75 489 ALA A CA 1
ATOM 3774 C C . ALA A 1 489 ? -4.640 -1.414 -45.253 1.00 91.75 489 ALA A C 1
ATOM 3776 O O . ALA A 1 489 ? -4.674 -1.617 -46.464 1.00 91.75 489 ALA A O 1
ATOM 3777 N N . ILE A 1 490 ? -5.714 -0.987 -44.578 1.00 90.38 490 ILE A N 1
ATOM 3778 C CA . ILE A 1 490 ? -7.010 -0.723 -45.222 1.00 90.38 490 ILE A CA 1
ATOM 3779 C C . ILE A 1 490 ? -6.895 0.423 -46.232 1.00 90.38 490 ILE A C 1
ATOM 3781 O O . ILE A 1 490 ? -7.451 0.332 -47.329 1.00 90.38 490 ILE A O 1
ATOM 3785 N N . LYS A 1 491 ? -6.179 1.500 -45.882 1.00 88.44 491 LYS A N 1
ATOM 3786 C CA . LYS A 1 491 ? -6.001 2.661 -46.762 1.00 88.44 491 LYS A CA 1
ATOM 3787 C C . LYS A 1 491 ? -5.199 2.306 -48.017 1.00 88.44 491 LYS A C 1
ATOM 3789 O O . LYS A 1 491 ? -5.577 2.748 -49.096 1.00 88.44 491 LYS A O 1
ATOM 3794 N N . PHE A 1 492 ? -4.151 1.492 -47.895 1.00 89.12 492 PHE A N 1
ATOM 3795 C CA . PHE A 1 492 ? -3.369 1.009 -49.037 1.00 89.12 492 PHE A CA 1
ATOM 3796 C C . PHE A 1 492 ? -4.148 0.026 -49.916 1.00 89.12 492 PHE A C 1
ATOM 3798 O O . PHE A 1 492 ? -3.999 0.062 -51.130 1.00 89.12 492 PHE A O 1
ATOM 3805 N N . GLU A 1 493 ? -4.990 -0.829 -49.328 1.00 86.69 493 GLU A N 1
ATOM 3806 C CA . GLU A 1 493 ? -5.770 -1.808 -50.095 1.00 86.69 493 GLU A CA 1
ATOM 3807 C C . GLU A 1 493 ? -6.978 -1.181 -50.809 1.00 86.69 493 GLU A C 1
ATOM 3809 O O . GLU A 1 493 ? -7.304 -1.575 -51.924 1.00 86.69 493 GLU A O 1
ATOM 3814 N N . THR A 1 494 ? -7.667 -0.228 -50.173 1.00 81.50 494 THR A N 1
ATOM 3815 C CA . THR A 1 494 ? -8.976 0.262 -50.653 1.00 81.50 494 THR A CA 1
ATOM 3816 C C . THR A 1 494 ? -8.997 1.721 -51.094 1.00 81.50 494 THR A C 1
ATOM 3818 O O . THR A 1 494 ? -9.987 2.150 -51.680 1.00 81.50 494 THR A O 1
ATOM 3821 N N . GLY A 1 495 ? -7.983 2.523 -50.750 1.00 78.50 495 GLY A N 1
ATOM 3822 C CA . GLY A 1 495 ? -7.984 3.979 -50.961 1.00 78.50 495 GLY A CA 1
ATOM 3823 C C . GLY A 1 495 ? -9.027 4.753 -50.135 1.00 78.50 495 GLY A C 1
ATOM 3824 O O . GLY A 1 495 ? -9.081 5.980 -50.199 1.00 78.50 495 GLY A O 1
ATOM 3825 N N . ALA A 1 496 ? -9.851 4.068 -49.335 1.00 77.81 496 ALA A N 1
ATOM 3826 C CA . ALA A 1 496 ? -10.968 4.643 -48.593 1.00 77.81 496 ALA A CA 1
ATOM 3827 C C . ALA A 1 496 ? -10.615 4.917 -47.114 1.00 77.81 496 ALA A C 1
ATOM 3829 O O . ALA A 1 496 ? -9.641 4.374 -46.584 1.00 77.81 496 ALA A O 1
ATOM 3830 N N . PRO A 1 497 ? -11.423 5.724 -46.393 1.00 85.62 497 PRO A N 1
ATOM 3831 C CA . PRO A 1 497 ? -11.265 5.896 -44.953 1.00 85.62 497 PRO A CA 1
ATOM 3832 C C . PRO A 1 497 ? -11.337 4.556 -44.211 1.00 85.62 497 PRO A C 1
ATOM 3834 O O . PRO A 1 497 ? -12.286 3.784 -44.394 1.00 85.62 497 PRO A O 1
ATOM 3837 N N . ALA A 1 498 ? -10.355 4.313 -43.339 1.00 90.25 498 ALA A N 1
ATOM 3838 C CA . ALA A 1 498 ? -10.211 3.053 -42.611 1.00 90.25 498 ALA A CA 1
ATOM 3839 C C . ALA A 1 498 ? -11.365 2.761 -41.639 1.00 90.25 498 ALA A C 1
ATOM 3841 O O . ALA A 1 498 ? -11.644 1.598 -41.355 1.00 90.25 498 ALA A O 1
ATOM 3842 N N . ILE A 1 499 ? -12.039 3.800 -41.135 1.00 90.81 499 ILE A N 1
ATOM 3843 C CA . ILE A 1 499 ? -13.161 3.666 -40.203 1.00 90.81 499 ILE A CA 1
ATOM 3844 C C . ILE A 1 499 ? -14.480 3.619 -40.983 1.00 90.81 499 ILE A C 1
ATOM 3846 O O . ILE A 1 499 ? -14.782 4.482 -41.812 1.00 90.81 499 ILE A O 1
ATOM 3850 N N . PHE A 1 500 ? -15.276 2.598 -40.690 1.00 89.12 500 PHE A N 1
ATOM 3851 C CA . PHE A 1 500 ? -16.671 2.464 -41.076 1.00 89.12 500 PHE A CA 1
ATOM 3852 C C . PHE A 1 500 ? -17.570 2.926 -39.923 1.00 89.12 500 PHE A C 1
ATOM 3854 O O . PHE A 1 500 ? -17.318 2.605 -38.759 1.00 89.12 500 PHE A O 1
ATOM 3861 N N . ILE A 1 501 ? -18.609 3.694 -40.257 1.00 89.25 501 ILE A N 1
ATOM 3862 C CA . ILE A 1 501 ? -19.550 4.280 -39.301 1.00 89.25 501 ILE A CA 1
ATOM 3863 C C . ILE A 1 501 ? -20.961 3.847 -39.693 1.00 89.25 501 ILE A C 1
ATOM 3865 O O . ILE A 1 501 ? -21.345 4.006 -40.850 1.00 89.25 501 ILE A O 1
ATOM 3869 N N . GLN A 1 502 ? -21.728 3.333 -38.734 1.00 89.00 502 GLN A N 1
ATOM 3870 C CA . GLN A 1 502 ? -23.127 2.940 -38.927 1.00 89.00 502 GLN A CA 1
ATOM 3871 C C . GLN A 1 502 ? -23.971 3.354 -37.718 1.00 89.00 502 GLN A C 1
ATOM 3873 O O . GLN A 1 502 ? -23.472 3.384 -36.595 1.00 89.00 502 GLN A O 1
ATOM 3878 N N . GLU A 1 503 ? -25.249 3.662 -37.925 1.00 89.88 503 GLU A N 1
ATOM 3879 C CA . GLU A 1 503 ? -26.173 3.922 -36.820 1.00 89.88 503 GLU A CA 1
ATOM 3880 C C . GLU A 1 503 ? -26.738 2.622 -36.239 1.00 89.88 503 GLU A C 1
ATOM 3882 O O . GLU A 1 503 ? -27.099 1.687 -36.960 1.00 89.88 503 GLU A O 1
ATOM 3887 N N . ARG A 1 504 ? -26.774 2.549 -34.909 1.00 91.81 504 ARG A N 1
ATOM 3888 C CA . ARG A 1 504 ? -27.273 1.411 -34.132 1.00 91.81 504 ARG A CA 1
ATOM 3889 C C . ARG A 1 504 ? -28.131 1.904 -32.971 1.00 91.81 504 ARG A C 1
ATOM 3891 O O . ARG A 1 504 ? -27.960 3.024 -32.497 1.00 91.81 504 ARG A O 1
ATOM 3898 N N . ALA A 1 505 ? -29.028 1.049 -32.494 1.00 89.50 505 ALA A N 1
ATOM 3899 C CA . ALA A 1 505 ? -29.827 1.309 -31.305 1.00 89.50 505 ALA A CA 1
ATOM 3900 C C . ALA A 1 505 ? -28.974 1.163 -30.035 1.00 89.50 505 ALA A C 1
ATOM 3902 O O . ALA A 1 505 ? -28.360 0.117 -29.801 1.00 89.50 505 ALA A O 1
ATOM 3903 N N . GLY A 1 506 ? -28.939 2.221 -29.230 1.00 88.25 506 GLY A N 1
ATOM 3904 C CA . GLY A 1 506 ? -28.258 2.300 -27.943 1.00 88.25 506 GLY A CA 1
ATOM 3905 C C . GLY A 1 506 ? -29.211 2.160 -26.759 1.00 88.25 506 GLY A C 1
ATOM 3906 O O . GLY A 1 506 ? -30.290 1.572 -26.859 1.00 88.25 506 GLY A O 1
ATOM 3907 N N . LEU A 1 507 ? -28.807 2.718 -25.617 1.00 86.94 507 LEU A N 1
ATOM 3908 C CA . LEU A 1 507 ? -29.607 2.719 -24.392 1.00 86.94 507 LEU A CA 1
ATOM 3909 C C . LEU A 1 507 ? -30.993 3.336 -24.647 1.00 86.94 507 LEU A C 1
ATOM 3911 O O . LEU A 1 507 ? -31.093 4.444 -25.177 1.00 86.94 507 LEU A O 1
ATOM 3915 N N . GLN A 1 508 ? -32.051 2.628 -24.239 1.00 85.94 508 GLN A N 1
ATOM 3916 C CA . GLN A 1 508 ? -33.451 3.021 -24.451 1.00 85.94 508 GLN A CA 1
ATOM 3917 C C . GLN A 1 508 ? -33.799 3.251 -25.935 1.00 85.94 508 GLN A C 1
ATOM 3919 O O . GLN A 1 508 ? -34.642 4.079 -26.262 1.00 85.94 508 GLN A O 1
ATOM 3924 N N . GLY A 1 509 ? -33.105 2.562 -26.848 1.00 84.75 509 GLY A N 1
ATOM 3925 C CA . GLY A 1 509 ? -33.329 2.672 -28.292 1.00 84.75 509 GLY A CA 1
ATOM 3926 C C . GLY A 1 509 ? -32.774 3.943 -28.935 1.00 84.75 509 GLY A C 1
ATOM 3927 O O . GLY A 1 509 ? -32.941 4.128 -30.136 1.00 84.75 509 GLY A O 1
ATOM 3928 N N . ARG A 1 510 ? -32.079 4.809 -28.183 1.00 87.25 510 ARG A N 1
ATOM 3929 C CA . ARG A 1 510 ? -31.497 6.043 -28.734 1.00 87.25 510 ARG A CA 1
ATOM 3930 C C . ARG A 1 510 ? -30.424 5.711 -29.778 1.00 87.25 510 ARG A C 1
ATOM 3932 O O . ARG A 1 510 ? -29.539 4.911 -29.467 1.00 87.25 510 ARG A O 1
ATOM 3939 N N . PRO A 1 511 ? -30.462 6.304 -30.982 1.00 90.25 511 PRO A N 1
ATOM 3940 C CA . PRO A 1 511 ? -29.479 6.013 -32.016 1.00 90.25 511 PRO A CA 1
ATOM 3941 C C . PRO A 1 511 ? -28.082 6.496 -31.603 1.00 90.25 511 PRO A C 1
ATOM 3943 O O . PRO A 1 511 ? -27.927 7.581 -31.043 1.00 90.25 511 PRO A O 1
ATOM 3946 N N . PHE A 1 512 ? -27.057 5.697 -31.899 1.00 91.88 512 PHE A N 1
ATOM 3947 C CA . PHE A 1 512 ? -25.652 6.080 -31.764 1.00 91.88 512 PHE A CA 1
ATOM 3948 C C . PHE A 1 512 ? -24.828 5.564 -32.948 1.00 91.88 512 PHE A C 1
ATOM 3950 O O . PHE A 1 512 ? -25.208 4.611 -33.632 1.00 91.88 512 PHE A O 1
ATOM 3957 N N . LYS A 1 513 ? -23.674 6.191 -33.188 1.00 91.81 513 LYS A N 1
ATOM 3958 C CA . LYS A 1 513 ? -22.764 5.835 -34.285 1.00 91.81 513 LYS A CA 1
ATOM 3959 C C . LYS A 1 513 ? -21.739 4.811 -33.813 1.00 91.81 513 LYS A C 1
ATOM 3961 O O . LYS A 1 513 ? -20.852 5.163 -33.040 1.00 91.81 513 LYS A O 1
ATOM 3966 N N . ILE A 1 514 ? -21.825 3.574 -34.294 1.00 91.00 514 ILE A N 1
ATOM 3967 C CA . ILE A 1 514 ? -20.828 2.533 -34.017 1.00 91.00 514 ILE A CA 1
ATOM 3968 C C . ILE A 1 514 ? -19.607 2.704 -34.925 1.00 91.00 514 ILE A C 1
ATOM 3970 O O . ILE A 1 514 ? -19.754 2.969 -36.120 1.00 91.00 514 ILE A O 1
ATOM 3974 N N . TYR A 1 515 ? -18.408 2.537 -34.365 1.00 92.81 515 TYR A N 1
ATOM 3975 C CA . TYR A 1 515 ? -17.151 2.578 -35.112 1.00 92.81 515 TYR A CA 1
ATOM 3976 C C . TYR A 1 515 ? -16.603 1.172 -35.347 1.00 92.81 515 TYR A C 1
ATOM 3978 O O . TYR A 1 515 ? -16.444 0.399 -34.407 1.00 92.81 515 TYR A O 1
ATOM 3986 N N . LYS A 1 516 ? -16.250 0.852 -36.592 1.00 93.19 516 LYS A N 1
ATOM 3987 C CA . LYS A 1 516 ? -15.546 -0.385 -36.964 1.00 93.19 516 LYS A CA 1
ATOM 3988 C C . LYS A 1 516 ? -14.440 -0.089 -37.963 1.00 93.19 516 LYS A C 1
ATOM 3990 O O . LYS A 1 516 ? -14.460 0.956 -38.612 1.00 93.19 516 LYS A O 1
ATOM 3995 N N . PHE A 1 517 ? -13.496 -1.005 -38.131 1.00 92.31 517 PHE A N 1
ATOM 3996 C CA . PHE A 1 517 ? -12.647 -0.971 -39.314 1.00 92.31 517 PHE A CA 1
ATOM 3997 C C . PHE A 1 517 ? -1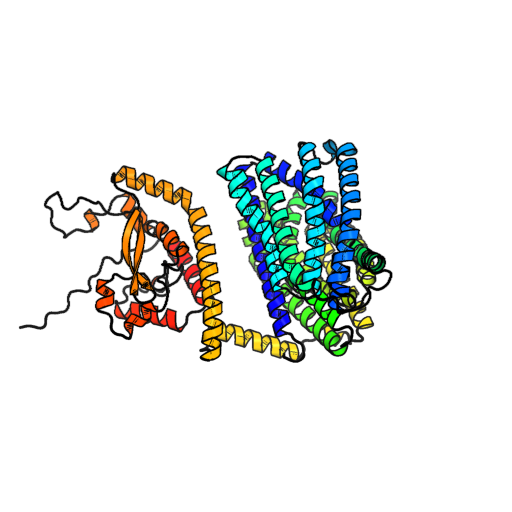3.431 -1.426 -40.538 1.00 92.31 517 PHE A C 1
ATOM 3999 O O . PHE A 1 517 ? -14.289 -2.306 -40.473 1.00 92.31 517 PHE A O 1
ATOM 4006 N N . ARG A 1 518 ? -13.137 -0.803 -41.674 1.00 89.56 518 ARG A N 1
ATOM 4007 C CA . ARG A 1 518 ? -13.733 -1.156 -42.955 1.00 89.56 518 ARG A CA 1
ATOM 4008 C C . ARG A 1 518 ? -13.177 -2.496 -43.432 1.00 89.56 518 ARG A C 1
ATOM 4010 O O . ARG A 1 518 ? -11.969 -2.664 -43.551 1.00 89.56 518 ARG A O 1
ATOM 4017 N N . THR A 1 519 ? -14.076 -3.424 -43.739 1.00 86.44 519 THR A N 1
ATOM 4018 C CA . THR A 1 519 ? -13.741 -4.778 -44.215 1.00 86.44 519 THR A CA 1
ATOM 4019 C C . THR A 1 519 ? -14.314 -5.083 -45.603 1.00 86.44 519 THR A C 1
ATOM 4021 O O . THR A 1 519 ? -14.054 -6.152 -46.152 1.00 86.44 519 THR A O 1
ATOM 4024 N N . MET A 1 520 ? -15.084 -4.152 -46.180 1.00 84.00 520 MET A N 1
ATOM 4025 C CA . MET A 1 520 ? -15.764 -4.290 -47.470 1.00 84.00 520 MET A CA 1
ATOM 4026 C C . MET A 1 520 ? -15.443 -3.117 -48.410 1.00 84.00 520 MET A C 1
ATOM 4028 O O . MET A 1 520 ? -15.241 -1.986 -47.953 1.00 84.00 520 MET A O 1
ATOM 4032 N N . LEU A 1 521 ? -15.440 -3.384 -49.720 1.00 79.06 521 LEU A N 1
ATOM 4033 C CA . LEU A 1 521 ? -15.239 -2.386 -50.781 1.00 79.06 521 LEU A CA 1
ATOM 4034 C C . LEU A 1 521 ? -16.422 -1.403 -50.883 1.00 79.06 521 LEU A C 1
ATOM 4036 O O . LEU A 1 521 ? -17.578 -1.784 -50.685 1.00 79.06 521 LEU A O 1
ATOM 4040 N N . ARG A 1 522 ? -16.128 -0.131 -51.196 1.00 65.62 522 ARG A N 1
ATOM 4041 C CA . ARG A 1 522 ? -17.117 0.963 -51.284 1.00 65.62 522 ARG A CA 1
ATOM 4042 C C . ARG A 1 522 ? -17.937 0.920 -52.579 1.00 65.62 522 ARG A C 1
ATOM 4044 O O . ARG A 1 522 ? -19.153 1.060 -52.516 1.00 65.62 522 ARG A O 1
ATOM 4051 N N . ASP A 1 523 ? -17.279 0.671 -53.710 1.00 55.31 523 ASP A N 1
ATOM 4052 C CA . ASP A 1 523 ? -17.808 1.000 -55.044 1.00 55.31 523 ASP A CA 1
ATOM 4053 C C . ASP A 1 523 ? -18.258 -0.217 -55.867 1.00 55.31 523 ASP A C 1
ATOM 4055 O O . ASP A 1 523 ? -18.343 -0.151 -57.086 1.00 55.31 523 ASP A O 1
ATOM 4059 N N . PHE A 1 524 ? -18.632 -1.327 -55.226 1.00 51.03 524 PHE A N 1
ATOM 4060 C CA . PHE A 1 524 ? -19.163 -2.506 -55.939 1.00 51.03 524 PHE A CA 1
ATOM 4061 C C . PHE A 1 524 ? -20.481 -2.233 -56.707 1.00 51.03 524 PHE A C 1
ATOM 4063 O O . PHE A 1 524 ? -20.982 -3.101 -57.411 1.00 51.03 524 PHE A O 1
ATOM 4070 N N . VAL A 1 525 ? -21.049 -1.032 -56.557 1.00 44.97 525 VAL A N 1
ATOM 4071 C CA . VAL A 1 525 ? -22.304 -0.582 -57.176 1.00 44.97 525 VAL A CA 1
ATOM 4072 C C . VAL A 1 525 ? -22.082 0.016 -58.576 1.00 44.97 525 VAL A C 1
ATOM 4074 O O . VAL A 1 525 ? -23.006 0.012 -59.380 1.00 44.97 525 VAL A O 1
ATOM 4077 N N . SER A 1 526 ? -20.873 0.476 -58.929 1.00 42.06 526 SER A N 1
ATOM 4078 C CA . SER A 1 526 ? -20.615 1.102 -60.242 1.00 42.06 526 SER A CA 1
ATOM 4079 C C . SER A 1 526 ? -20.306 0.109 -61.373 1.00 42.06 526 SER A C 1
ATOM 4081 O O . SER A 1 526 ? -20.129 0.525 -62.513 1.00 42.06 526 SER A O 1
ATOM 4083 N N . THR A 1 527 ? -20.246 -1.197 -61.084 1.00 42.41 527 THR A N 1
ATOM 4084 C CA . THR A 1 527 ? -19.790 -2.238 -62.030 1.00 42.41 527 THR A CA 1
ATOM 4085 C C . THR A 1 527 ? -20.900 -3.155 -62.561 1.00 42.41 527 THR A C 1
ATOM 4087 O O . 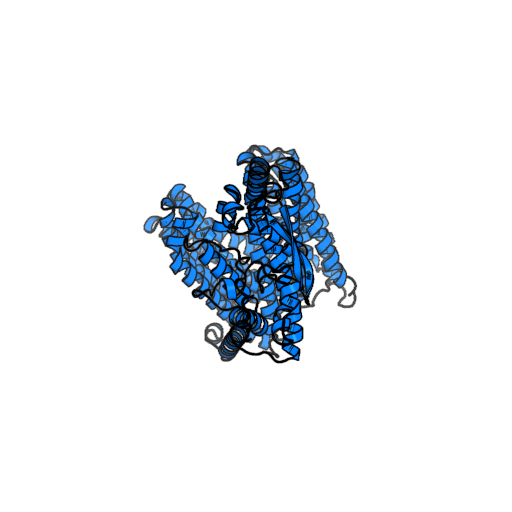THR A 1 527 ? -20.609 -4.127 -63.253 1.00 42.41 527 THR A O 1
ATOM 4090 N N . GLY A 1 528 ? -22.173 -2.867 -62.267 1.00 44.84 528 GLY A N 1
ATOM 4091 C CA . GLY A 1 528 ? -23.317 -3.555 -62.886 1.00 44.84 528 GLY A CA 1
ATOM 4092 C C . GLY A 1 528 ? -23.499 -5.038 -62.525 1.00 44.84 528 GLY A C 1
ATOM 4093 O O . GLY A 1 528 ? -24.242 -5.732 -63.212 1.00 44.84 528 GLY A O 1
ATOM 4094 N N . GLN A 1 529 ? -22.852 -5.550 -61.470 1.00 42.97 529 GLN A N 1
ATOM 4095 C CA . GLN A 1 529 ? -22.994 -6.948 -61.040 1.00 42.97 529 GLN A CA 1
ATOM 4096 C C . GLN A 1 529 ? -23.928 -7.094 -59.827 1.00 42.97 529 GLN A C 1
ATOM 4098 O O . GLN A 1 529 ? -23.814 -6.370 -58.839 1.00 42.97 529 GLN A O 1
ATOM 4103 N N . ASN A 1 530 ? -24.855 -8.053 -59.927 1.00 41.47 530 ASN A N 1
ATOM 4104 C CA . ASN A 1 530 ? -25.922 -8.339 -58.965 1.00 41.47 530 ASN A CA 1
ATOM 4105 C C . ASN A 1 530 ? -25.437 -8.583 -57.522 1.00 41.47 530 ASN A C 1
ATOM 4107 O O . ASN A 1 530 ? -24.427 -9.239 -57.273 1.00 41.47 530 ASN A O 1
ATOM 4111 N N . TYR A 1 531 ? -26.264 -8.131 -56.574 1.00 50.31 531 TYR A N 1
ATOM 4112 C CA . TYR A 1 531 ? -26.112 -8.118 -55.111 1.00 50.31 531 TYR A CA 1
ATOM 4113 C C . TYR A 1 531 ? -25.984 -9.492 -54.405 1.00 50.31 531 TYR A C 1
ATOM 4115 O O . TYR A 1 531 ? -26.140 -9.559 -53.188 1.00 50.31 531 TYR A O 1
ATOM 4123 N N . ALA A 1 532 ? -25.719 -10.589 -55.118 1.00 48.53 532 ALA A N 1
ATOM 4124 C CA . ALA A 1 532 ? -25.910 -11.942 -54.586 1.00 48.53 532 ALA A CA 1
ATOM 4125 C C . ALA A 1 532 ? -24.696 -12.555 -53.853 1.00 48.53 532 ALA A C 1
ATOM 4127 O O . ALA A 1 532 ? -24.890 -13.488 -53.084 1.00 48.53 532 ALA A O 1
ATOM 4128 N N . ASP A 1 533 ? -23.474 -12.032 -54.026 1.00 58.75 533 ASP A N 1
ATOM 4129 C CA . ASP A 1 533 ? -22.263 -12.592 -53.392 1.00 58.75 533 ASP A CA 1
ATOM 4130 C C . ASP A 1 533 ? -21.588 -11.586 -52.444 1.00 58.75 533 ASP A C 1
ATOM 4132 O O . ASP A 1 533 ? -20.653 -10.862 -52.804 1.00 58.75 533 ASP A O 1
ATOM 4136 N N . GLU A 1 534 ? -22.042 -11.548 -51.189 1.00 58.00 534 GLU A N 1
ATOM 4137 C CA . GLU A 1 534 ? -21.452 -10.717 -50.129 1.00 58.00 534 GLU A CA 1
ATOM 4138 C C . GLU A 1 534 ? -19.969 -11.062 -49.880 1.00 58.00 534 GLU A C 1
ATOM 4140 O O . GLU A 1 534 ? -19.160 -10.176 -49.590 1.00 58.00 534 GLU A O 1
ATOM 4145 N N . GLU A 1 535 ? -19.575 -12.322 -50.097 1.00 65.62 535 GLU A N 1
ATOM 4146 C CA . GLU A 1 535 ? -18.188 -12.784 -49.967 1.00 65.62 535 GLU A CA 1
ATOM 4147 C C . GLU A 1 535 ? -17.226 -12.102 -50.947 1.00 65.62 535 GLU A C 1
ATOM 4149 O O . GLU A 1 535 ? -16.080 -11.812 -50.587 1.00 65.62 535 GLU A O 1
ATOM 4154 N N . LYS A 1 536 ? -17.692 -11.774 -52.161 1.00 66.81 536 LYS A N 1
ATOM 4155 C CA . LYS A 1 536 ? -16.881 -11.096 -53.188 1.00 66.81 536 LYS A CA 1
ATOM 4156 C C . LYS A 1 536 ? -16.594 -9.632 -52.841 1.00 66.81 536 LYS A C 1
ATOM 4158 O O . LYS A 1 536 ? -15.681 -9.038 -53.410 1.00 66.81 536 LYS A O 1
ATOM 4163 N N . ARG A 1 537 ? -17.324 -9.054 -51.878 1.00 74.19 537 ARG A N 1
ATOM 4164 C CA . ARG A 1 537 ? -17.166 -7.658 -51.433 1.00 74.19 537 ARG A CA 1
ATOM 4165 C C . ARG A 1 537 ? -16.150 -7.487 -50.300 1.00 74.19 537 ARG A C 1
ATOM 4167 O O . ARG A 1 537 ? -15.803 -6.349 -49.980 1.00 74.19 537 ARG A O 1
ATOM 4174 N N . ILE A 1 538 ? -15.698 -8.577 -49.673 1.00 83.69 538 ILE A N 1
ATOM 4175 C CA . ILE A 1 538 ? -14.779 -8.556 -48.524 1.00 83.69 538 ILE A CA 1
ATOM 4176 C C . ILE A 1 538 ? -13.331 -8.434 -49.011 1.00 83.69 538 ILE A C 1
ATOM 4178 O O . ILE A 1 538 ? -12.872 -9.242 -49.818 1.00 83.69 538 ILE A O 1
ATOM 4182 N N . THR A 1 539 ? -12.584 -7.460 -48.487 1.00 86.56 539 THR A N 1
ATOM 4183 C CA . THR A 1 539 ? -11.173 -7.262 -48.866 1.00 86.56 539 THR A CA 1
ATOM 4184 C C . THR A 1 539 ? -10.262 -8.330 -48.247 1.00 86.56 539 THR A C 1
ATOM 4186 O O . THR A 1 539 ? -10.670 -9.049 -47.329 1.00 86.56 539 THR A O 1
ATOM 4189 N N . ARG A 1 540 ? -9.010 -8.463 -48.709 1.00 86.56 540 ARG A N 1
ATOM 4190 C CA . ARG A 1 540 ? -8.067 -9.445 -48.142 1.00 86.56 540 ARG A CA 1
ATOM 4191 C C . ARG A 1 540 ? -7.743 -9.095 -46.692 1.00 86.56 540 ARG A C 1
ATOM 4193 O O . ARG A 1 540 ? -7.792 -9.978 -45.834 1.00 86.56 540 ARG A O 1
ATOM 4200 N N . VAL A 1 541 ? -7.499 -7.811 -46.403 1.00 88.12 541 VAL A N 1
ATOM 4201 C CA . VAL A 1 541 ? -7.331 -7.324 -45.023 1.00 88.12 541 VAL A CA 1
ATOM 4202 C C . VAL A 1 541 ? -8.634 -7.511 -44.244 1.00 88.12 541 VAL A C 1
ATOM 4204 O O . VAL A 1 541 ? -8.616 -8.030 -43.131 1.00 88.12 541 VAL A O 1
ATOM 4207 N N . GLY A 1 542 ? -9.783 -7.193 -44.843 1.00 87.06 542 GLY A N 1
ATOM 4208 C CA . GLY A 1 542 ? -11.100 -7.341 -44.228 1.00 87.06 542 GLY A CA 1
ATOM 4209 C C . GLY A 1 542 ? -11.421 -8.771 -43.792 1.00 87.06 542 GLY A C 1
ATOM 4210 O O . GLY A 1 542 ? -11.975 -8.975 -42.711 1.00 87.06 542 GLY A O 1
ATOM 4211 N N . ARG A 1 543 ? -11.016 -9.769 -44.586 1.00 85.31 543 ARG A N 1
ATOM 4212 C CA . ARG A 1 543 ? -11.178 -11.193 -44.264 1.00 85.31 543 ARG A CA 1
ATOM 4213 C C . ARG A 1 543 ? -10.385 -11.580 -43.016 1.00 85.31 543 ARG A C 1
ATOM 4215 O O . ARG A 1 543 ? -10.926 -12.242 -42.130 1.00 85.31 543 ARG A O 1
ATOM 4222 N N . LEU A 1 544 ? -9.136 -11.118 -42.912 1.00 87.69 544 LEU A N 1
ATOM 4223 C CA . LEU A 1 544 ? -8.310 -11.327 -41.722 1.00 87.69 544 LEU A CA 1
ATOM 4224 C C . LEU A 1 544 ? -8.923 -10.642 -40.494 1.00 87.69 544 LEU A C 1
ATOM 4226 O O . LEU A 1 544 ? -9.066 -11.282 -39.450 1.00 87.69 544 LEU A O 1
ATOM 4230 N N . LEU A 1 545 ? -9.328 -9.376 -40.625 1.00 86.19 545 LEU A N 1
ATOM 4231 C CA . LEU A 1 545 ? -9.906 -8.604 -39.523 1.00 86.19 545 LEU A CA 1
ATOM 4232 C C . LEU A 1 545 ? -11.174 -9.257 -38.968 1.00 86.19 545 LEU A C 1
ATOM 4234 O O . LEU A 1 545 ? -11.262 -9.437 -37.757 1.00 86.19 545 LEU A O 1
ATOM 4238 N N . ARG A 1 546 ? -12.090 -9.706 -39.836 1.00 83.56 546 ARG A N 1
ATOM 4239 C CA . ARG A 1 546 ? -13.290 -10.449 -39.419 1.00 83.56 546 ARG A CA 1
ATOM 4240 C C . ARG A 1 546 ? -12.933 -11.769 -38.744 1.00 83.56 546 ARG A C 1
ATOM 4242 O O . ARG A 1 546 ? -13.427 -12.060 -37.664 1.00 83.56 546 ARG A O 1
ATOM 4249 N N . SER A 1 547 ? -12.013 -12.553 -39.314 1.00 76.94 547 SER A N 1
ATOM 4250 C CA . SER A 1 547 ? -11.621 -13.843 -38.719 1.00 76.94 547 SER A CA 1
ATOM 4251 C C . SER A 1 547 ? -11.022 -13.714 -37.310 1.00 76.94 547 SER A C 1
ATOM 4253 O O . SER A 1 547 ? -11.096 -14.653 -36.522 1.00 76.94 547 SER A O 1
ATOM 4255 N N . THR A 1 548 ? -10.475 -12.541 -36.979 1.00 79.31 548 THR A N 1
ATOM 4256 C CA . THR A 1 548 ? -9.798 -12.245 -35.709 1.00 79.31 548 THR A CA 1
ATOM 4257 C C . THR A 1 548 ? -10.575 -11.288 -34.798 1.00 79.31 548 THR A C 1
ATOM 4259 O O . THR A 1 548 ? -10.094 -10.989 -33.708 1.00 79.31 548 THR A O 1
ATOM 4262 N N . SER A 1 549 ? -11.755 -10.802 -35.210 1.00 83.00 549 SER A N 1
ATOM 4263 C CA . SER A 1 549 ? -12.499 -9.709 -34.546 1.00 83.00 549 SER A CA 1
ATOM 4264 C C . SER A 1 549 ? -11.733 -8.398 -34.369 1.00 83.00 549 SER A C 1
ATOM 4266 O O . SER A 1 549 ? -12.129 -7.526 -33.591 1.00 83.00 549 SER A O 1
ATOM 4268 N N . LEU A 1 550 ? -10.630 -8.214 -35.092 1.00 87.56 550 LEU A N 1
ATOM 4269 C CA . LEU A 1 550 ? -9.867 -6.973 -35.015 1.00 87.56 550 LEU A CA 1
ATOM 4270 C C . LEU A 1 550 ? -10.630 -5.801 -35.645 1.00 87.56 550 LEU A C 1
ATOM 4272 O O . LEU A 1 550 ? -10.315 -4.652 -35.341 1.00 87.56 550 LEU A O 1
ATOM 4276 N N . ASP A 1 551 ? -11.658 -6.063 -36.463 1.00 90.62 551 ASP A N 1
ATOM 4277 C CA . ASP A 1 551 ? -12.515 -5.027 -37.041 1.00 90.62 551 ASP A CA 1
ATOM 4278 C C . ASP A 1 551 ? -13.328 -4.249 -35.995 1.00 90.62 551 ASP A C 1
ATOM 4280 O O . ASP A 1 551 ? -13.731 -3.112 -36.247 1.00 90.62 551 ASP A O 1
ATOM 4284 N N . GLU A 1 552 ? -13.534 -4.818 -34.806 1.00 91.94 552 GLU A N 1
ATOM 4285 C CA . GLU A 1 552 ? -14.341 -4.220 -33.740 1.00 91.94 552 GLU A CA 1
ATOM 4286 C C . GLU A 1 552 ? -13.540 -3.343 -32.769 1.00 91.94 552 GLU A C 1
ATOM 4288 O O . GLU A 1 552 ? -14.136 -2.647 -31.948 1.00 91.94 552 GLU A O 1
ATOM 4293 N N . LEU A 1 553 ? -12.207 -3.299 -32.882 1.00 91.38 553 LEU A N 1
ATOM 4294 C CA . LEU A 1 553 ? -11.350 -2.484 -32.010 1.00 91.38 553 LEU A CA 1
ATOM 4295 C C . LEU A 1 553 ? -11.765 -1.000 -31.918 1.00 91.38 553 LEU A C 1
ATOM 4297 O O . LEU A 1 553 ? -11.739 -0.460 -30.808 1.00 91.38 553 LEU A O 1
ATOM 4301 N N . PRO A 1 554 ? -12.205 -0.320 -33.001 1.00 94.94 554 PRO A N 1
ATOM 4302 C CA . PRO A 1 554 ? -12.653 1.070 -32.904 1.00 94.94 554 PRO A CA 1
ATOM 4303 C C . PRO A 1 554 ? -13.864 1.283 -31.978 1.00 94.94 554 PRO A C 1
ATOM 4305 O O . PRO A 1 554 ? -14.049 2.394 -31.478 1.00 94.94 554 PRO A O 1
ATOM 4308 N N . GLN A 1 555 ? -14.645 0.241 -31.666 1.00 94.94 555 GLN A N 1
ATOM 4309 C CA . GLN A 1 555 ? -15.766 0.336 -30.722 1.00 94.94 555 GLN A CA 1
ATOM 4310 C C . GLN A 1 555 ? -15.310 0.663 -29.295 1.00 94.94 555 GLN A C 1
ATOM 4312 O O . GLN A 1 555 ? -16.095 1.193 -28.509 1.00 94.94 555 GLN A O 1
ATOM 4317 N N . LEU A 1 556 ? -14.036 0.442 -28.947 1.00 90.62 556 LEU A N 1
ATOM 4318 C CA . LEU A 1 556 ? -13.497 0.868 -27.653 1.00 90.62 556 LEU A CA 1
ATOM 4319 C C . LEU A 1 556 ? -13.661 2.386 -27.441 1.00 90.62 556 LEU A C 1
ATOM 4321 O O . LEU A 1 556 ? -13.883 2.833 -26.315 1.00 90.62 556 LEU A O 1
ATOM 4325 N N . PHE A 1 557 ? -13.638 3.186 -28.514 1.00 89.62 557 PHE A N 1
ATOM 4326 C CA . PHE A 1 557 ? -13.927 4.621 -28.435 1.00 89.62 557 PHE A CA 1
ATOM 4327 C C . PHE A 1 557 ? -15.407 4.909 -28.141 1.00 89.62 557 PHE A C 1
ATOM 4329 O O . PHE A 1 557 ? -15.705 5.875 -27.439 1.00 89.62 557 PHE A O 1
ATOM 4336 N N . ASN A 1 558 ? -16.340 4.068 -28.607 1.00 93.81 558 ASN A N 1
ATOM 4337 C CA . ASN A 1 558 ? -17.751 4.151 -28.212 1.00 93.81 558 ASN A CA 1
ATOM 4338 C C . ASN A 1 558 ? -17.932 3.828 -26.724 1.00 93.81 558 ASN A C 1
ATOM 4340 O O . ASN A 1 558 ? -18.722 4.482 -26.038 1.00 93.81 558 ASN A O 1
ATOM 4344 N N . VAL A 1 559 ? -17.155 2.872 -26.204 1.00 91.25 559 VAL A N 1
ATOM 4345 C CA . VAL A 1 559 ? -17.127 2.574 -24.768 1.00 91.25 559 VAL A CA 1
ATOM 4346 C C . VAL A 1 559 ? -16.608 3.776 -23.981 1.00 91.25 559 VAL A C 1
ATOM 4348 O O . VAL A 1 559 ? -17.253 4.193 -23.019 1.00 91.25 559 VAL A O 1
ATOM 4351 N N . LEU A 1 560 ? -15.513 4.414 -24.403 1.00 84.50 560 LEU A N 1
ATOM 4352 C CA . LEU A 1 560 ? -15.021 5.633 -23.747 1.00 84.50 560 LEU A CA 1
ATOM 4353 C C . LEU A 1 560 ? -16.045 6.776 -23.768 1.00 84.50 560 LEU A C 1
ATOM 4355 O O . LEU A 1 560 ? -16.258 7.401 -22.730 1.00 84.50 560 LEU A O 1
ATOM 4359 N N . LYS A 1 561 ? -16.730 7.012 -24.895 1.00 85.00 561 LYS A N 1
ATOM 4360 C CA . LYS A 1 561 ? -17.781 8.043 -25.011 1.00 85.00 561 LYS A CA 1
ATOM 4361 C C . LYS A 1 561 ? -18.990 7.776 -24.116 1.00 85.00 561 LYS A C 1
ATOM 4363 O O . LYS A 1 561 ? -19.585 8.714 -23.597 1.00 85.00 561 LYS A O 1
ATOM 4368 N N . GLY A 1 562 ? -19.298 6.504 -23.867 1.00 85.50 562 GLY A N 1
ATOM 4369 C CA . GLY A 1 562 ? -20.444 6.089 -23.054 1.00 85.50 562 GLY A CA 1
ATOM 4370 C C . GLY A 1 562 ? -21.661 5.655 -23.854 1.00 85.50 562 GLY A C 1
ATOM 4371 O O . GLY A 1 562 ? -22.682 5.340 -23.249 1.00 85.50 562 GLY A O 1
ATOM 4372 N N . ASP A 1 563 ? -21.528 5.572 -25.177 1.00 89.38 563 ASP A N 1
ATOM 4373 C CA . ASP A 1 563 ? -22.546 5.004 -26.064 1.00 89.38 563 ASP A CA 1
ATOM 4374 C C . ASP A 1 563 ? -22.623 3.475 -25.912 1.00 89.38 563 ASP A C 1
ATOM 4376 O O . ASP A 1 563 ? -23.685 2.873 -26.068 1.00 89.38 563 ASP A O 1
ATOM 4380 N N . MET A 1 564 ? -21.485 2.851 -25.585 1.00 92.69 564 MET A N 1
ATOM 4381 C CA . MET A 1 564 ? -21.335 1.409 -25.392 1.00 92.69 564 MET A CA 1
ATOM 4382 C C . MET A 1 564 ? -20.687 1.067 -24.044 1.00 92.69 564 MET A C 1
ATOM 4384 O O . MET A 1 564 ? -20.165 1.910 -23.311 1.00 92.69 564 MET A O 1
ATOM 4388 N N . SER A 1 565 ? -20.704 -0.223 -23.743 1.00 93.75 565 SER A N 1
ATOM 4389 C CA . SER A 1 565 ? -20.121 -0.887 -22.586 1.00 93.75 565 SER A CA 1
ATOM 4390 C C . SER A 1 565 ? -19.170 -1.997 -23.061 1.00 93.75 565 SER A C 1
ATOM 4392 O O . SER A 1 565 ? -19.320 -2.504 -24.173 1.00 93.75 565 SER A O 1
ATOM 4394 N N . LEU A 1 566 ? -18.190 -2.419 -22.249 1.00 90.31 566 LEU A N 1
ATOM 4395 C CA . LEU A 1 566 ? -17.373 -3.589 -22.617 1.00 90.31 566 LEU A CA 1
ATOM 4396 C C . LEU A 1 566 ? -18.220 -4.865 -22.650 1.00 90.31 566 LEU A C 1
ATOM 4398 O O . LEU A 1 566 ? -18.085 -5.669 -23.567 1.00 90.31 566 LEU A O 1
ATOM 4402 N N . VAL A 1 567 ? -19.113 -5.014 -21.667 1.00 91.75 567 VAL A N 1
ATOM 4403 C CA . VAL A 1 567 ? -20.025 -6.157 -21.528 1.00 91.75 567 VAL A CA 1
ATOM 4404 C C . VAL A 1 567 ? -21.474 -5.688 -21.589 1.00 91.75 567 VAL A C 1
ATOM 4406 O O . VAL A 1 567 ? -21.852 -4.772 -20.856 1.00 91.75 567 VAL A O 1
ATOM 4409 N N . GLY A 1 568 ? -22.273 -6.298 -22.454 1.00 89.75 568 GLY A N 1
ATOM 4410 C CA . GLY A 1 568 ? -23.688 -5.992 -22.638 1.00 89.75 568 GLY A CA 1
ATOM 4411 C C . GLY A 1 568 ? -24.278 -6.688 -23.871 1.00 89.75 568 GLY A C 1
ATOM 4412 O O . GLY A 1 568 ? -23.550 -7.340 -24.618 1.00 89.75 568 GLY A O 1
ATOM 4413 N N . PRO A 1 569 ? -25.591 -6.559 -24.114 1.00 89.56 569 PRO A N 1
ATOM 4414 C CA . PRO A 1 569 ? -26.225 -7.039 -25.340 1.00 89.56 569 PRO A CA 1
ATOM 4415 C C . PRO A 1 569 ? -25.599 -6.392 -26.578 1.00 89.56 569 PRO A C 1
ATOM 4417 O O . PRO A 1 569 ? -25.324 -5.193 -26.579 1.00 89.56 569 PRO A O 1
ATOM 4420 N N . ARG A 1 570 ? -25.396 -7.150 -27.657 1.00 87.88 570 ARG A N 1
ATOM 4421 C CA . ARG A 1 570 ? -24.774 -6.607 -28.877 1.00 87.88 570 ARG A CA 1
ATOM 4422 C C . ARG A 1 570 ? -25.646 -5.495 -29.501 1.00 87.88 570 ARG A C 1
ATOM 4424 O O . ARG A 1 570 ? -26.870 -5.658 -29.538 1.00 87.88 570 ARG A O 1
ATOM 4431 N N . PRO A 1 571 ? -25.063 -4.399 -30.028 1.00 87.88 571 PRO A N 1
ATOM 4432 C CA . PRO A 1 571 ? -25.829 -3.321 -30.657 1.00 87.88 571 PRO A CA 1
ATOM 4433 C C . PRO A 1 571 ? -26.646 -3.798 -31.870 1.00 87.88 571 PRO A C 1
ATOM 4435 O O . PRO A 1 571 ? -26.148 -4.509 -32.743 1.00 87.88 571 PRO A O 1
ATOM 4438 N N . THR A 1 572 ? -27.909 -3.376 -31.931 1.00 86.00 572 THR A N 1
ATOM 4439 C CA . THR A 1 572 ? -28.916 -3.822 -32.919 1.00 86.00 572 THR A CA 1
ATOM 4440 C C . THR A 1 572 ? -29.188 -2.722 -33.960 1.00 86.00 572 THR A C 1
ATOM 4442 O O . THR A 1 572 ? -28.949 -1.547 -33.678 1.00 86.00 572 THR A O 1
ATOM 4445 N N . LEU A 1 573 ? -29.637 -3.068 -35.173 1.00 86.25 573 LEU A N 1
ATOM 4446 C CA . LEU A 1 573 ? -30.067 -2.088 -36.187 1.00 86.25 573 LEU A CA 1
ATOM 4447 C C . LEU A 1 573 ? -31.413 -1.455 -35.809 1.00 86.25 573 LEU A C 1
ATOM 4449 O O . LEU A 1 573 ? -32.261 -2.113 -35.211 1.00 86.25 573 LEU A O 1
ATOM 4453 N N . LEU A 1 574 ? -31.620 -0.188 -36.175 1.00 82.62 574 LEU A N 1
ATOM 4454 C CA . LEU A 1 574 ? -32.833 0.558 -35.808 1.00 82.62 574 LEU A CA 1
ATOM 4455 C C . LEU A 1 574 ? -34.113 -0.107 -36.351 1.00 82.62 574 LEU A C 1
ATOM 4457 O O . LEU A 1 574 ? -35.020 -0.377 -35.570 1.00 82.62 574 LEU A O 1
ATOM 4461 N N . TYR A 1 575 ? -34.133 -0.518 -37.626 1.00 82.00 575 TYR A N 1
ATOM 4462 C CA . TYR A 1 575 ? -35.290 -1.203 -38.231 1.00 82.00 575 TYR A CA 1
ATOM 4463 C C . TYR A 1 575 ? -35.628 -2.555 -37.576 1.00 82.00 575 TYR A C 1
ATOM 4465 O O . TYR A 1 575 ? -36.757 -3.031 -37.660 1.00 82.00 575 TYR A O 1
ATOM 4473 N N . GLN A 1 576 ? -34.649 -3.220 -36.948 1.00 81.94 576 GLN A N 1
ATOM 4474 C CA . GLN A 1 576 ? -34.899 -4.469 -36.219 1.00 81.94 576 GLN A CA 1
ATOM 4475 C C . GLN A 1 576 ? -35.580 -4.172 -34.881 1.00 81.94 576 GLN A C 1
ATOM 4477 O O . GLN A 1 576 ? -36.459 -4.919 -34.461 1.00 81.94 576 GLN A O 1
ATOM 4482 N N . VAL A 1 577 ? -35.187 -3.075 -34.225 1.00 84.12 577 VAL A N 1
ATOM 4483 C CA . VAL A 1 577 ? -35.774 -2.628 -32.956 1.00 84.12 577 VAL A CA 1
ATOM 4484 C C . VAL A 1 577 ? -37.222 -2.174 -33.130 1.00 84.12 577 VAL A C 1
ATOM 4486 O O . VAL A 1 577 ? -38.033 -2.412 -32.240 1.00 84.12 577 VAL A O 1
ATOM 4489 N N . GLU A 1 578 ? -37.576 -1.593 -34.276 1.00 83.06 578 GLU A N 1
ATOM 4490 C CA . GLU A 1 578 ? -38.965 -1.226 -34.603 1.00 83.06 578 GLU A CA 1
ATOM 4491 C C . GLU A 1 578 ? -39.918 -2.431 -34.594 1.00 83.06 578 GLU A C 1
ATOM 4493 O O . GLU A 1 578 ? -41.091 -2.288 -34.262 1.00 83.06 578 GLU A O 1
ATOM 4498 N N . LYS A 1 579 ? -39.405 -3.635 -34.876 1.00 84.19 579 LYS A N 1
ATOM 4499 C CA . LYS A 1 579 ? -40.173 -4.890 -34.882 1.00 84.19 579 LYS A CA 1
ATOM 4500 C C . LYS A 1 579 ? -40.235 -5.580 -33.512 1.00 84.19 579 LYS A C 1
ATOM 4502 O O . LYS A 1 579 ? -40.768 -6.682 -33.411 1.00 84.19 579 LYS A O 1
ATOM 4507 N N . TYR A 1 580 ? -39.658 -4.990 -32.461 1.00 83.88 580 TYR A N 1
ATOM 4508 C CA . TYR A 1 580 ? -39.628 -5.609 -31.134 1.00 83.88 580 TYR A CA 1
ATOM 4509 C C . TYR A 1 580 ? -40.968 -5.492 -30.409 1.00 83.88 580 TYR A C 1
ATOM 4511 O O . TYR A 1 580 ? -41.511 -4.399 -30.241 1.00 83.88 580 TYR A O 1
ATOM 4519 N N . SER A 1 581 ? -41.427 -6.610 -29.846 1.00 86.19 581 SER A N 1
ATOM 4520 C CA . SER A 1 581 ? -42.461 -6.597 -28.805 1.00 86.19 581 SER A CA 1
ATOM 4521 C C . SER A 1 581 ? -41.974 -5.869 -27.545 1.00 86.19 581 SER A C 1
ATOM 4523 O O . SER A 1 581 ? -40.770 -5.743 -27.296 1.00 86.19 581 SER A O 1
ATOM 4525 N N . ASP A 1 582 ? -42.897 -5.440 -26.684 1.00 82.69 582 ASP A N 1
ATOM 4526 C CA . ASP A 1 582 ? -42.546 -4.725 -25.447 1.00 82.69 582 ASP A CA 1
ATOM 4527 C C . ASP A 1 582 ? -41.676 -5.558 -24.493 1.00 82.69 582 ASP A C 1
ATOM 4529 O O . ASP A 1 582 ? -40.823 -5.023 -23.782 1.00 82.69 582 ASP A O 1
ATOM 4533 N N . GLY A 1 583 ? -41.810 -6.888 -24.530 1.00 80.56 583 GLY A N 1
ATOM 4534 C CA . GLY A 1 583 ? -40.911 -7.797 -23.822 1.00 80.56 583 GLY A CA 1
ATOM 4535 C C . GLY A 1 583 ? -39.479 -7.767 -24.368 1.00 80.56 583 GLY A C 1
ATOM 4536 O O . GLY A 1 583 ? -38.527 -7.743 -23.588 1.00 80.56 583 GLY A O 1
ATOM 4537 N N . GLN A 1 584 ? -39.314 -7.720 -25.693 1.00 84.00 584 GLN A N 1
ATOM 4538 C CA . GLN A 1 584 ? -38.006 -7.700 -26.360 1.00 84.00 584 GLN A CA 1
ATOM 4539 C C . GLN A 1 584 ? -37.287 -6.353 -26.196 1.00 84.00 584 GLN A C 1
ATOM 4541 O O . GLN A 1 584 ? -36.059 -6.327 -26.081 1.00 84.00 584 GLN A O 1
ATOM 4546 N N . LYS A 1 585 ? -38.028 -5.239 -26.087 1.00 85.69 585 LYS A N 1
ATOM 4547 C CA . LYS A 1 585 ? -37.463 -3.900 -25.826 1.00 85.69 585 LYS A CA 1
ATOM 4548 C C . LYS A 1 585 ? -36.674 -3.815 -24.516 1.00 85.69 585 LYS A C 1
ATOM 4550 O O . LYS A 1 585 ? -35.740 -3.020 -24.445 1.00 85.69 585 LYS A O 1
ATOM 4555 N N . LYS A 1 586 ? -36.937 -4.691 -23.535 1.00 83.75 586 LYS A N 1
ATOM 4556 C CA . LYS A 1 586 ? -36.142 -4.794 -22.290 1.00 83.75 586 LYS A CA 1
ATOM 4557 C C . LYS A 1 586 ? -34.652 -5.046 -22.540 1.00 83.75 586 LYS A C 1
ATOM 4559 O O . LYS A 1 586 ? -33.817 -4.703 -21.710 1.00 83.75 586 LYS A O 1
ATOM 4564 N N . ARG A 1 587 ? -34.285 -5.589 -23.708 1.00 84.31 587 ARG A N 1
ATOM 4565 C CA . ARG A 1 587 ? -32.887 -5.724 -24.155 1.00 84.31 587 ARG A CA 1
ATOM 4566 C C . ARG A 1 587 ? -32.139 -4.381 -24.215 1.00 84.31 587 ARG A C 1
ATOM 4568 O O . ARG A 1 587 ? -30.918 -4.363 -24.100 1.00 84.31 587 ARG A O 1
ATOM 4575 N N . LEU A 1 588 ? -32.860 -3.272 -24.380 1.00 86.56 588 LEU A N 1
ATOM 4576 C CA . LEU A 1 588 ? -32.324 -1.915 -24.515 1.00 86.56 588 LEU A CA 1
ATOM 4577 C C . LEU A 1 588 ? -32.245 -1.162 -23.175 1.00 86.56 588 LEU A C 1
ATOM 4579 O O . LEU A 1 588 ? -31.879 0.014 -23.155 1.00 86.56 588 LEU A O 1
ATOM 4583 N N . ASP A 1 589 ? -32.551 -1.816 -22.047 1.00 85.44 589 ASP A N 1
ATOM 4584 C CA . ASP A 1 589 ? -32.503 -1.203 -20.709 1.00 85.44 589 ASP A CA 1
ATOM 4585 C C . ASP A 1 589 ? -31.080 -0.974 -20.179 1.00 85.44 589 ASP A C 1
ATOM 4587 O O . ASP A 1 589 ? -30.879 -0.304 -19.159 1.00 85.44 589 ASP A O 1
ATOM 4591 N N . VAL A 1 590 ? -30.078 -1.504 -20.878 1.00 87.31 590 VAL A N 1
ATOM 4592 C CA . VAL A 1 590 ? -28.655 -1.323 -20.584 1.00 87.31 590 VAL A CA 1
ATOM 4593 C C . VAL A 1 590 ? -27.909 -0.859 -21.838 1.00 87.31 590 VAL A C 1
ATOM 4595 O O . VAL A 1 590 ? -28.367 -1.117 -22.952 1.00 87.31 590 VAL A O 1
ATOM 4598 N N . PRO A 1 591 ? -26.756 -0.178 -21.692 1.00 88.31 591 PRO A N 1
ATOM 4599 C CA . PRO A 1 591 ? -25.930 0.167 -22.839 1.00 88.31 591 PRO A CA 1
ATOM 4600 C C . PRO A 1 591 ? -25.490 -1.096 -23.595 1.00 88.31 591 PRO A C 1
ATOM 4602 O O . PRO A 1 591 ? -25.156 -2.099 -22.952 1.00 88.31 591 PRO A O 1
ATOM 4605 N N . PRO A 1 592 ? -25.446 -1.056 -24.936 1.00 91.88 592 PRO A N 1
ATOM 4606 C CA . PRO A 1 592 ? -24.969 -2.182 -25.724 1.00 91.88 592 PRO A CA 1
ATOM 4607 C C . PRO A 1 592 ? -23.497 -2.505 -25.433 1.00 91.88 592 PRO A C 1
ATOM 4609 O O . PRO A 1 592 ? -22.701 -1.622 -25.107 1.00 91.88 592 PRO A O 1
ATOM 4612 N N . GLY A 1 593 ? -23.138 -3.782 -25.551 1.00 91.75 593 GLY A N 1
ATOM 4613 C CA . GLY A 1 593 ? -21.811 -4.321 -25.268 1.00 91.75 593 GLY A CA 1
ATOM 4614 C C . GLY A 1 593 ? -20.972 -4.604 -26.512 1.00 91.75 593 GLY A C 1
ATOM 4615 O O . GLY A 1 593 ? -21.518 -4.900 -27.575 1.00 91.75 593 GLY A O 1
ATOM 4616 N N . MET A 1 594 ? -19.645 -4.573 -26.359 1.00 90.19 594 MET A N 1
ATOM 4617 C CA . MET A 1 594 ? -18.717 -5.178 -27.329 1.00 90.19 594 MET A CA 1
ATOM 4618 C C . MET A 1 594 ? -18.755 -6.714 -27.255 1.00 90.19 594 MET A C 1
ATOM 4620 O O . MET A 1 594 ? -18.813 -7.397 -28.277 1.00 90.19 594 MET A O 1
ATOM 4624 N N . THR A 1 595 ? -18.763 -7.257 -26.032 1.00 89.38 595 THR A N 1
ATOM 4625 C CA . THR A 1 595 ? -19.019 -8.677 -25.751 1.00 89.38 595 THR A CA 1
ATOM 4626 C C . THR A 1 595 ? -20.257 -8.844 -24.865 1.00 89.38 595 THR A C 1
ATOM 4628 O O . THR A 1 595 ? -20.686 -7.899 -24.205 1.00 89.38 595 THR A O 1
ATOM 4631 N N . GLY A 1 596 ? -20.818 -10.048 -24.790 1.00 88.50 596 GLY A N 1
ATOM 4632 C CA . GLY A 1 596 ? -22.074 -10.314 -24.102 1.00 88.50 596 GLY A CA 1
ATOM 4633 C C . GLY A 1 596 ? -22.285 -11.790 -23.789 1.00 88.50 596 GLY A C 1
ATOM 4634 O O . GLY A 1 596 ? -21.619 -12.676 -24.327 1.00 88.50 596 GLY A O 1
ATOM 4635 N N . TRP A 1 597 ? -23.249 -12.057 -22.907 1.00 86.56 597 TRP A N 1
ATOM 4636 C CA . TRP A 1 597 ? -23.585 -13.406 -22.439 1.00 86.56 597 TRP A CA 1
ATOM 4637 C C . TRP A 1 597 ? -23.907 -14.370 -23.587 1.00 86.56 597 TRP A C 1
ATOM 4639 O O . TRP A 1 597 ? -23.441 -15.509 -23.601 1.00 86.56 597 TRP A O 1
ATOM 4649 N N . THR A 1 598 ? -24.637 -13.886 -24.588 1.00 82.75 598 THR A N 1
ATOM 4650 C CA . THR A 1 598 ? -24.980 -14.638 -25.798 1.00 82.75 598 THR A CA 1
ATOM 4651 C C . THR A 1 598 ? -23.752 -14.969 -26.655 1.00 82.75 598 THR A C 1
ATOM 4653 O O . THR A 1 598 ? -23.708 -16.028 -27.272 1.00 82.75 598 THR A O 1
ATOM 4656 N N . GLN A 1 599 ? -22.725 -14.107 -26.686 1.00 77.31 599 GLN A N 1
ATOM 4657 C CA . GLN A 1 599 ? -21.500 -14.345 -27.468 1.00 77.31 599 GLN A CA 1
ATOM 4658 C C . GLN A 1 599 ? -20.624 -15.442 -26.854 1.00 77.31 599 GLN A C 1
ATOM 4660 O O . GLN A 1 599 ? -20.063 -16.246 -27.591 1.00 77.31 599 GLN A O 1
ATOM 4665 N N . VAL A 1 600 ? -20.528 -15.505 -25.523 1.00 82.44 600 VAL A N 1
ATOM 4666 C CA . VAL A 1 600 ? -19.639 -16.462 -24.840 1.00 82.44 600 VAL A CA 1
ATOM 4667 C C . VAL A 1 600 ? -20.248 -17.847 -24.621 1.00 82.44 600 VAL A C 1
ATOM 4669 O O . VAL A 1 600 ? -19.509 -18.797 -24.387 1.00 82.44 600 VAL A O 1
ATOM 4672 N N . ASN A 1 601 ? -21.575 -17.974 -24.700 1.00 77.38 601 ASN A N 1
ATOM 4673 C CA . ASN A 1 601 ? -22.299 -19.235 -24.498 1.00 77.38 601 ASN A CA 1
ATOM 4674 C C . ASN A 1 601 ? -22.822 -19.848 -25.807 1.00 77.38 601 ASN A C 1
ATOM 4676 O O . ASN A 1 601 ? -23.757 -20.642 -25.762 1.00 77.38 601 ASN A O 1
ATOM 4680 N N . ARG A 1 602 ? -22.271 -19.477 -26.971 1.00 65.00 602 ARG A N 1
ATOM 4681 C CA . ARG A 1 602 ? -22.703 -20.035 -28.262 1.00 65.00 602 ARG A CA 1
ATOM 4682 C C . ARG A 1 602 ? -22.468 -21.551 -28.327 1.00 65.00 602 ARG A C 1
ATOM 4684 O O . ARG A 1 602 ? -21.383 -21.989 -28.697 1.00 65.00 602 ARG A O 1
ATOM 4691 N N . GLY A 1 603 ? -23.504 -22.326 -28.015 1.00 47.66 603 GLY A N 1
ATOM 4692 C CA . GLY A 1 603 ? -23.788 -23.566 -28.732 1.00 47.66 603 GLY A CA 1
ATOM 4693 C C . GLY A 1 603 ? -24.269 -23.200 -30.137 1.00 47.66 603 GLY A C 1
ATOM 4694 O O . GLY A 1 603 ? -24.826 -22.121 -30.342 1.00 47.66 603 GLY A O 1
ATOM 4695 N N . GLU A 1 604 ? -23.959 -24.020 -31.127 1.00 44.22 604 GLU A N 1
ATOM 4696 C CA . GLU A 1 604 ? -24.208 -23.728 -32.539 1.00 44.22 604 GLU A CA 1
ATOM 4697 C C . GLU A 1 604 ? -25.700 -23.382 -32.801 1.00 44.22 604 GLU A C 1
ATOM 4699 O O . GLU A 1 604 ? -26.600 -24.095 -32.378 1.00 44.22 604 GLU A O 1
ATOM 4704 N N . CYS A 1 605 ? -25.942 -22.245 -33.473 1.00 56.78 605 CYS A N 1
ATOM 4705 C CA . CYS A 1 605 ? -27.223 -21.781 -34.041 1.00 56.78 605 CYS A CA 1
ATOM 4706 C C . CYS A 1 605 ? -28.428 -21.469 -33.119 1.00 56.78 605 CYS A C 1
ATOM 4708 O O . CYS A 1 605 ? -29.539 -21.913 -33.384 1.00 56.78 605 CYS A O 1
ATOM 4710 N N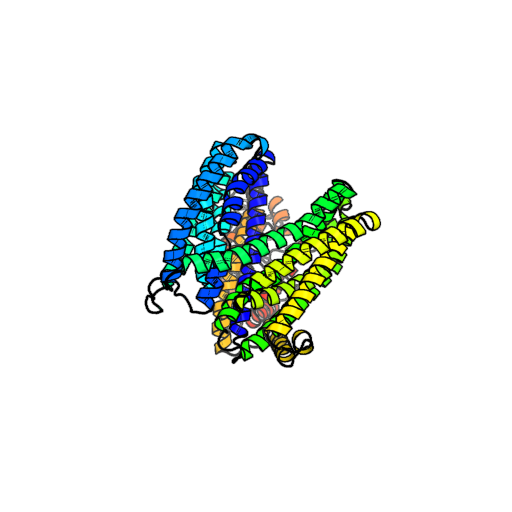 . PHE A 1 606 ? -28.283 -20.556 -32.148 1.00 66.94 606 PHE A N 1
ATOM 4711 C CA . PHE A 1 606 ? -29.462 -19.918 -31.528 1.00 66.94 606 PHE A CA 1
ATOM 4712 C C . PHE A 1 606 ? -30.255 -19.047 -32.517 1.00 66.94 606 PHE A C 1
ATOM 4714 O O . PHE A 1 606 ? -29.672 -18.176 -33.190 1.00 66.94 606 PHE A O 1
ATOM 4721 N N . SER A 1 607 ? -31.579 -19.220 -32.514 1.00 77.75 607 SER A N 1
ATOM 4722 C CA . SER A 1 607 ? -32.562 -18.351 -33.170 1.00 77.75 607 SER A CA 1
ATOM 4723 C C . SER A 1 607 ? -32.536 -16.928 -32.592 1.00 77.75 607 SER A C 1
ATOM 4725 O O . SER A 1 607 ? -31.996 -16.669 -31.513 1.00 77.75 607 SER A O 1
ATOM 4727 N N . TRP A 1 608 ? -33.107 -15.958 -33.310 1.00 74.00 608 TRP A N 1
ATOM 4728 C CA . TRP A 1 608 ? -33.145 -14.564 -32.849 1.00 74.00 608 TRP A CA 1
ATOM 4729 C C . TRP A 1 608 ? -33.896 -14.384 -31.531 1.00 74.00 608 TRP A C 1
ATOM 4731 O O . TRP A 1 608 ? -33.442 -13.644 -30.656 1.00 74.00 608 TRP A O 1
ATOM 4741 N N . GLU A 1 609 ? -34.996 -15.110 -31.348 1.00 79.62 609 GLU A N 1
ATOM 4742 C CA . GLU A 1 609 ? -35.756 -15.071 -30.103 1.00 79.62 609 GLU A CA 1
ATOM 4743 C C . GLU A 1 609 ? -34.960 -15.618 -28.918 1.00 79.62 609 GLU A C 1
ATOM 4745 O O . GLU A 1 609 ? -34.966 -15.016 -27.844 1.00 79.62 609 GLU A O 1
ATOM 4750 N N . GLU A 1 610 ? -34.231 -16.719 -29.103 1.00 80.25 610 GLU A N 1
ATOM 4751 C CA . GLU A 1 610 ? -33.378 -17.294 -28.057 1.00 80.25 610 GLU A CA 1
ATOM 4752 C C . GLU A 1 610 ? -32.254 -16.339 -27.660 1.00 80.25 610 GLU A C 1
ATOM 4754 O O . GLU A 1 610 ? -31.992 -16.157 -26.471 1.00 80.25 610 GLU A O 1
ATOM 4759 N N . ARG A 1 611 ? -31.650 -15.644 -28.631 1.00 80.06 611 ARG A N 1
ATOM 4760 C CA . ARG A 1 611 ? -30.641 -14.608 -28.356 1.00 80.06 611 ARG A CA 1
ATOM 4761 C C . ARG A 1 611 ? -31.218 -13.471 -27.521 1.00 80.06 611 ARG A C 1
ATOM 4763 O O . ARG A 1 611 ? -30.586 -13.041 -26.558 1.00 80.06 611 ARG A O 1
ATOM 4770 N N . ILE A 1 612 ? -32.424 -13.003 -27.850 1.00 83.50 612 ILE A N 1
ATOM 4771 C CA . ILE A 1 612 ? -33.084 -11.961 -27.058 1.00 83.50 612 ILE A CA 1
ATOM 4772 C C . ILE A 1 612 ? -33.394 -12.475 -25.646 1.00 83.50 612 ILE A C 1
ATOM 4774 O O . ILE A 1 612 ? -33.136 -11.761 -24.678 1.00 83.50 612 ILE A O 1
ATOM 4778 N N . LYS A 1 613 ? -33.867 -13.719 -25.496 1.00 85.81 613 LYS A N 1
ATOM 4779 C CA . LYS A 1 613 ? -34.096 -14.338 -24.178 1.00 85.81 613 LYS A CA 1
ATOM 4780 C C . LYS A 1 613 ? -32.805 -14.407 -23.351 1.00 85.81 613 LYS A C 1
ATOM 4782 O O . LYS A 1 613 ? -32.831 -14.081 -22.166 1.00 85.81 613 LYS A O 1
ATOM 4787 N N . MET A 1 614 ? -31.674 -14.762 -23.961 1.00 84.69 614 MET A N 1
ATOM 4788 C CA . MET A 1 614 ? -30.364 -14.797 -23.296 1.00 84.69 614 MET A CA 1
ATOM 4789 C C . MET A 1 614 ? -29.861 -13.407 -22.892 1.00 84.69 614 MET A C 1
ATOM 4791 O O . MET A 1 614 ? -29.348 -13.238 -21.785 1.00 84.69 614 MET A O 1
ATOM 4795 N N . ASP A 1 615 ? -30.030 -12.405 -23.754 1.00 86.88 615 ASP A N 1
ATOM 4796 C CA . ASP A 1 615 ? -29.662 -11.023 -23.441 1.00 86.88 615 ASP A CA 1
ATOM 4797 C C . ASP A 1 615 ? -30.543 -10.456 -22.312 1.00 86.88 615 ASP A C 1
ATOM 4799 O O . ASP A 1 615 ? -30.035 -9.810 -21.397 1.00 86.88 615 ASP A O 1
ATOM 4803 N N . ILE A 1 616 ? -31.847 -10.760 -22.305 1.00 85.31 616 ILE A N 1
ATOM 4804 C CA . ILE A 1 616 ? -32.755 -10.399 -21.205 1.00 85.31 616 ILE A CA 1
ATOM 4805 C C . ILE A 1 616 ? -32.356 -11.125 -19.913 1.00 85.31 616 ILE A C 1
ATOM 4807 O O . ILE A 1 616 ? -32.329 -10.504 -18.850 1.00 85.31 616 ILE A O 1
ATOM 4811 N N . HIS A 1 617 ? -31.987 -12.407 -19.989 1.00 83.19 617 HIS A N 1
ATOM 4812 C CA . HIS A 1 617 ? -31.495 -13.161 -18.837 1.00 83.19 617 HIS A CA 1
ATOM 4813 C C . HIS A 1 617 ? -30.236 -12.522 -18.236 1.00 83.19 617 HIS A C 1
ATOM 4815 O O . HIS A 1 617 ? -30.139 -12.393 -17.014 1.00 83.19 617 HIS A O 1
ATOM 4821 N N . TYR A 1 618 ? -29.298 -12.073 -19.076 1.00 86.25 618 TYR A N 1
ATOM 4822 C CA . TYR A 1 618 ? -28.126 -11.319 -18.631 1.00 86.25 618 TYR A CA 1
ATOM 4823 C C . TYR A 1 618 ? -28.520 -10.036 -17.892 1.00 86.25 618 TYR A C 1
ATOM 4825 O O . TYR A 1 618 ? -28.014 -9.789 -16.800 1.00 86.25 618 TYR A O 1
ATOM 4833 N N . ILE A 1 619 ? -29.450 -9.250 -18.444 1.00 85.31 619 ILE A N 1
ATOM 4834 C CA . ILE A 1 619 ? -29.909 -7.993 -17.830 1.00 85.31 619 ILE A CA 1
ATOM 4835 C C . ILE A 1 619 ? -30.563 -8.254 -16.467 1.00 85.31 619 ILE A C 1
ATOM 4837 O O . ILE A 1 619 ? -30.292 -7.538 -15.503 1.00 85.31 619 ILE A O 1
ATOM 4841 N N . GLN A 1 620 ? -31.392 -9.295 -16.368 1.00 81.50 620 GLN A N 1
ATOM 4842 C CA . GLN A 1 620 ? -32.091 -9.663 -15.134 1.00 81.50 620 GLN A CA 1
ATOM 4843 C C . GLN A 1 620 ? -31.148 -10.184 -14.041 1.00 81.50 620 GLN A C 1
ATOM 4845 O O . GLN A 1 620 ? -31.391 -9.945 -12.860 1.00 81.50 620 GLN A O 1
ATOM 4850 N N . ASN A 1 621 ? -30.063 -10.863 -14.423 1.00 80.94 621 ASN A N 1
ATOM 4851 C CA . ASN A 1 621 ? -29.096 -11.472 -13.502 1.00 80.94 621 ASN A CA 1
ATOM 4852 C C . ASN A 1 621 ? -27.780 -10.687 -13.418 1.00 80.94 621 ASN A C 1
ATOM 4854 O O . ASN A 1 621 ? -26.756 -11.214 -12.975 1.00 80.94 621 ASN A O 1
ATOM 4858 N N . TRP A 1 622 ? -27.793 -9.429 -13.860 1.00 84.75 622 TRP A N 1
ATOM 4859 C CA . TRP A 1 622 ? -26.582 -8.642 -14.008 1.00 84.75 622 TRP A CA 1
ATOM 4860 C C . TRP A 1 622 ? -25.852 -8.433 -12.673 1.00 84.75 622 TRP A C 1
ATOM 4862 O O . TRP A 1 622 ? -26.414 -7.951 -11.684 1.00 84.75 622 TRP A O 1
ATOM 4872 N N . SER A 1 623 ? -24.552 -8.730 -12.670 1.00 80.38 623 SER A N 1
ATOM 4873 C CA . SER A 1 623 ? -23.626 -8.395 -11.591 1.00 80.38 623 SER A CA 1
ATOM 4874 C C . SER A 1 623 ? -22.231 -8.119 -12.156 1.00 80.38 623 SER A C 1
ATOM 4876 O O . SER A 1 623 ? -21.868 -8.616 -13.222 1.00 80.38 623 SER A O 1
ATOM 4878 N N . LEU A 1 624 ? -21.401 -7.371 -11.422 1.00 76.12 624 LEU A N 1
ATOM 4879 C CA . LEU A 1 624 ? -20.004 -7.144 -11.824 1.00 76.12 624 LEU A CA 1
ATOM 4880 C C . LEU A 1 624 ? -19.227 -8.466 -11.965 1.00 76.12 624 LEU A C 1
ATOM 4882 O O . LEU A 1 624 ? -18.369 -8.586 -12.834 1.00 76.12 624 LEU A O 1
ATOM 4886 N N . GLY A 1 625 ? -19.543 -9.471 -11.140 1.00 76.69 625 GLY A N 1
ATOM 4887 C CA . GLY A 1 625 ? -18.947 -10.805 -11.243 1.00 76.69 625 GLY A CA 1
ATOM 4888 C C . GLY A 1 625 ? -19.330 -11.524 -12.539 1.00 76.69 625 GLY A C 1
ATOM 4889 O O . GLY A 1 625 ? -18.480 -12.176 -13.145 1.00 76.69 625 GLY A O 1
ATOM 4890 N N . LEU A 1 626 ? -20.577 -11.363 -12.997 1.00 81.00 626 LEU A N 1
ATOM 4891 C CA . LEU A 1 626 ? -21.028 -11.888 -14.285 1.00 81.00 626 LEU A CA 1
ATOM 4892 C C . LEU A 1 626 ? -20.295 -11.212 -15.451 1.00 81.00 626 LEU A C 1
ATOM 4894 O O . LEU A 1 626 ? -19.859 -11.904 -16.367 1.00 81.00 626 LEU A O 1
ATOM 4898 N N . ASP A 1 627 ? -20.074 -9.897 -15.384 1.00 85.56 627 ASP A N 1
ATOM 4899 C CA . ASP A 1 627 ? -19.298 -9.177 -16.401 1.00 85.56 627 ASP A CA 1
ATOM 4900 C C . ASP A 1 627 ? -17.846 -9.669 -16.466 1.00 85.56 627 ASP A C 1
ATOM 4902 O O . ASP A 1 627 ? -17.340 -9.950 -17.552 1.00 85.56 627 ASP A O 1
ATOM 4906 N N . PHE A 1 628 ? -17.183 -9.854 -15.318 1.00 81.50 628 PHE A N 1
ATOM 4907 C CA . PHE A 1 628 ? -15.837 -10.441 -15.278 1.00 81.50 628 PHE A CA 1
ATOM 4908 C C . PHE A 1 628 ? -15.807 -11.863 -15.839 1.00 81.50 628 PHE A C 1
ATOM 4910 O O . PHE A 1 628 ? -14.894 -12.202 -16.592 1.00 81.50 628 PHE A O 1
ATOM 4917 N N . LYS A 1 629 ? -16.814 -12.685 -15.517 1.00 83.88 629 LYS A N 1
ATOM 4918 C CA . LYS A 1 629 ? -16.956 -14.030 -16.085 1.00 83.88 629 LYS A CA 1
ATOM 4919 C C . LYS A 1 629 ? -17.077 -13.969 -17.608 1.00 83.88 629 LYS A C 1
ATOM 4921 O O . LYS A 1 629 ? -16.376 -14.710 -18.290 1.00 83.88 629 LYS A O 1
ATOM 4926 N N . ILE A 1 630 ? -17.912 -13.076 -18.144 1.00 86.44 630 ILE A N 1
ATOM 4927 C CA . ILE A 1 630 ? -18.077 -12.902 -19.593 1.00 86.44 630 ILE A CA 1
ATOM 4928 C C . ILE A 1 630 ? -16.767 -12.439 -20.234 1.00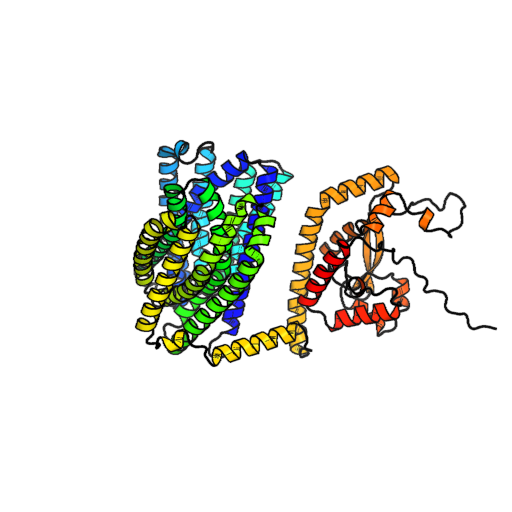 86.44 630 ILE A C 1
ATOM 4930 O O . ILE A 1 630 ? -16.365 -13.011 -21.241 1.00 86.44 630 ILE A O 1
ATOM 4934 N N . LEU A 1 631 ? -16.055 -11.470 -19.652 1.00 84.50 631 LEU A N 1
ATOM 4935 C CA . LEU A 1 631 ? -14.754 -11.023 -20.169 1.00 84.50 631 LEU A CA 1
ATOM 4936 C C . LEU A 1 631 ? -13.722 -12.158 -20.188 1.00 84.50 631 LEU A C 1
ATOM 4938 O O . LEU A 1 631 ? -13.038 -12.351 -21.192 1.00 84.50 631 LEU A O 1
ATOM 4942 N N . TRP A 1 632 ? -13.648 -12.950 -19.116 1.00 82.19 632 TRP A N 1
ATOM 4943 C CA . TRP A 1 632 ? -12.757 -14.109 -19.038 1.00 82.19 632 TRP A CA 1
ATOM 4944 C C . TRP A 1 632 ? -13.096 -15.170 -20.089 1.00 82.19 632 TRP A C 1
ATOM 4946 O O . TRP A 1 632 ? -12.217 -15.655 -20.802 1.00 82.19 632 TRP A O 1
ATOM 4956 N N . MET A 1 633 ? -14.382 -15.500 -20.232 1.00 82.75 633 MET A N 1
ATOM 4957 C CA . MET A 1 633 ? -14.846 -16.430 -21.262 1.00 82.75 633 MET A CA 1
ATOM 4958 C C . MET A 1 633 ? -14.578 -15.885 -22.667 1.00 82.75 633 MET A C 1
ATOM 4960 O O . MET A 1 633 ? -14.148 -16.641 -23.529 1.00 82.75 633 MET A O 1
ATOM 4964 N N . THR A 1 634 ? -14.748 -14.578 -22.883 1.00 82.25 634 THR A N 1
ATOM 4965 C CA . THR A 1 634 ? -14.435 -13.911 -24.156 1.00 82.25 634 THR A CA 1
ATOM 4966 C C . THR A 1 634 ? -12.961 -14.092 -24.507 1.00 82.25 634 THR A C 1
ATOM 4968 O O . THR A 1 634 ? -12.655 -14.491 -25.625 1.00 82.25 634 THR A O 1
ATOM 4971 N N . ALA A 1 635 ? -12.043 -13.893 -23.555 1.00 78.25 635 ALA A N 1
ATOM 4972 C CA . ALA A 1 635 ? -10.618 -14.141 -23.780 1.00 78.25 635 ALA A CA 1
ATOM 4973 C C . ALA A 1 635 ? -10.336 -15.615 -24.132 1.00 78.25 635 ALA A C 1
ATOM 4975 O O . ALA A 1 635 ? -9.587 -15.897 -25.065 1.00 78.25 635 ALA A O 1
ATOM 4976 N N . GLY A 1 636 ? -10.980 -16.560 -23.437 1.00 75.00 636 GLY A N 1
ATOM 4977 C CA . GLY A 1 636 ? -10.871 -17.990 -23.740 1.00 75.00 636 GLY A CA 1
ATOM 4978 C C . GLY A 1 636 ? -11.389 -18.366 -25.134 1.00 75.00 636 GLY A C 1
ATOM 4979 O O . GLY A 1 636 ? -10.761 -19.175 -25.817 1.00 75.00 636 GLY A O 1
ATOM 4980 N N . VAL A 1 637 ? -12.498 -17.759 -25.571 1.00 73.06 637 VAL A N 1
ATOM 4981 C CA . VAL A 1 637 ? -13.060 -17.926 -26.922 1.00 73.06 637 VAL A CA 1
ATOM 4982 C C . VAL A 1 637 ? -12.119 -17.339 -27.976 1.00 73.06 637 VAL A C 1
ATOM 4984 O O . VAL A 1 637 ? -11.836 -18.006 -28.962 1.00 73.06 637 VAL A O 1
ATOM 4987 N N . MET A 1 638 ? -11.556 -16.150 -27.742 1.00 68.56 638 MET A N 1
ATOM 4988 C CA . MET A 1 638 ? -10.608 -15.508 -28.665 1.00 68.56 638 MET A CA 1
ATOM 4989 C C . MET A 1 638 ? -9.302 -16.302 -28.845 1.00 68.56 638 MET A C 1
ATOM 4991 O O . MET A 1 638 ? -8.704 -16.272 -29.918 1.00 68.56 638 MET A O 1
ATOM 4995 N N . LEU A 1 639 ? -8.844 -17.018 -27.810 1.00 65.94 639 LEU A N 1
ATOM 4996 C CA . LEU A 1 639 ? -7.601 -17.803 -27.847 1.00 65.94 639 LEU A CA 1
ATOM 4997 C C . LEU A 1 639 ? -7.769 -19.186 -28.496 1.00 65.94 639 LEU A C 1
ATOM 4999 O O . LEU A 1 639 ? -6.820 -19.718 -29.079 1.00 65.94 639 LEU A O 1
ATOM 5003 N N . LYS A 1 640 ? -8.961 -19.787 -28.422 1.00 63.00 640 LYS A N 1
ATOM 5004 C CA . LYS A 1 640 ? -9.266 -21.045 -29.111 1.00 63.00 640 LYS A CA 1
ATOM 5005 C C . LYS A 1 640 ? -9.565 -20.735 -30.581 1.00 63.00 640 LYS A C 1
ATOM 5007 O O . LYS A 1 640 ? -10.697 -20.433 -30.924 1.00 63.00 640 LYS A O 1
ATOM 5012 N N . LYS A 1 641 ? -8.552 -20.828 -31.454 1.00 49.97 641 LYS A N 1
ATOM 5013 C CA . LYS A 1 641 ? -8.645 -20.703 -32.930 1.00 49.97 641 LYS A CA 1
ATOM 5014 C C . LYS A 1 641 ? -9.575 -21.754 -33.576 1.00 49.97 641 LYS A C 1
ATOM 5016 O O . LYS A 1 641 ? -9.132 -22.603 -34.346 1.00 49.97 641 LYS A O 1
ATOM 5021 N N . ARG A 1 642 ? -10.873 -21.718 -33.293 1.00 41.19 642 ARG A N 1
ATOM 5022 C CA . ARG A 1 642 ? -11.909 -22.368 -34.096 1.00 41.19 642 ARG A CA 1
ATOM 5023 C C . ARG A 1 642 ? -13.111 -21.442 -34.136 1.00 41.19 642 ARG A C 1
ATOM 5025 O O . ARG A 1 642 ? -13.574 -20.996 -33.097 1.00 41.19 642 ARG A O 1
ATOM 5032 N N . VAL A 1 643 ? -13.624 -21.258 -35.344 1.00 41.94 643 VAL A N 1
ATOM 5033 C CA . VAL A 1 643 ? -14.832 -20.511 -35.700 1.00 41.94 643 VAL A CA 1
ATOM 5034 C C . VAL A 1 643 ? -14.577 -19.025 -35.961 1.00 41.94 643 VAL A C 1
ATOM 5036 O O . VAL A 1 643 ? -14.389 -18.209 -35.064 1.00 41.94 643 VAL A O 1
ATOM 5039 N N . ALA A 1 644 ? -14.567 -18.701 -37.256 1.00 39.12 644 ALA A N 1
ATOM 5040 C CA . ALA A 1 644 ? -14.617 -17.345 -37.765 1.00 39.12 644 ALA A CA 1
ATOM 5041 C C . ALA A 1 644 ? -15.794 -16.592 -37.136 1.00 39.12 644 ALA A C 1
ATOM 5043 O O . ALA A 1 644 ? -16.897 -17.129 -37.004 1.00 39.12 644 ALA A O 1
ATOM 5044 N N . TRP A 1 645 ? -15.572 -15.329 -36.793 1.00 43.72 645 TRP A N 1
ATOM 5045 C CA . TRP A 1 645 ? -16.655 -14.414 -36.483 1.00 43.72 645 TRP A CA 1
ATOM 5046 C C . TRP A 1 645 ? -17.443 -14.181 -37.766 1.00 43.72 645 TRP A C 1
ATOM 5048 O O . TRP A 1 645 ? -17.112 -13.309 -38.564 1.00 43.72 645 TRP A O 1
ATOM 5058 N N . VAL A 1 646 ? -18.456 -15.014 -37.996 1.00 39.56 646 VAL A N 1
ATOM 5059 C CA . VAL A 1 646 ? -19.461 -14.739 -39.015 1.00 39.56 646 VAL A CA 1
ATOM 5060 C C . VAL A 1 646 ? -20.107 -13.423 -38.607 1.00 39.56 646 VAL A C 1
ATOM 5062 O O . VAL A 1 646 ? -20.694 -13.303 -37.521 1.00 39.56 646 VAL A O 1
ATOM 5065 N N . ASP A 1 647 ? -19.894 -12.418 -39.449 1.00 42.09 647 ASP A N 1
ATOM 5066 C CA . ASP A 1 647 ? -20.571 -11.142 -39.350 1.00 42.09 647 ASP A CA 1
ATOM 5067 C C . ASP A 1 647 ? -22.072 -11.430 -39.317 1.00 42.09 647 ASP A C 1
ATOM 5069 O O . ASP A 1 647 ? -22.609 -12.120 -40.179 1.00 42.09 647 ASP A O 1
ATOM 5073 N N . GLN A 1 648 ? -22.761 -10.959 -38.282 1.00 46.50 648 GLN A N 1
ATOM 5074 C CA . GLN A 1 648 ? -24.202 -11.178 -38.137 1.00 46.50 648 GLN A CA 1
ATOM 5075 C C . GLN A 1 648 ? -25.005 -10.264 -39.085 1.00 46.50 648 GLN A C 1
ATOM 5077 O O . GLN A 1 648 ? -26.151 -9.953 -38.785 1.00 46.50 648 GLN A O 1
ATOM 5082 N N . SER A 1 649 ? -24.408 -9.820 -40.201 1.00 40.62 649 SER A N 1
ATOM 5083 C CA . SER A 1 649 ? -25.155 -9.384 -41.382 1.00 40.62 649 SER A CA 1
ATOM 5084 C C . SER A 1 649 ? -25.835 -10.554 -42.098 1.00 40.62 649 SER A C 1
ATOM 5086 O O . SER A 1 649 ? -26.693 -10.295 -42.935 1.00 40.62 649 SER A O 1
ATOM 5088 N N . ASP A 1 650 ? -25.546 -11.812 -41.723 1.00 40.59 650 ASP A N 1
ATOM 5089 C CA . ASP A 1 650 ? -26.338 -12.990 -42.116 1.00 40.59 650 ASP A CA 1
ATOM 5090 C C . ASP A 1 650 ? -27.704 -12.992 -41.375 1.00 40.59 650 ASP A C 1
ATOM 5092 O O . ASP A 1 650 ? -28.028 -13.846 -40.545 1.00 40.59 650 ASP A O 1
ATOM 5096 N N . ASP A 1 651 ? -28.491 -11.946 -41.646 1.00 44.84 651 ASP A N 1
ATOM 5097 C CA . ASP A 1 651 ? -29.898 -11.736 -41.307 1.00 44.84 651 ASP A CA 1
ATOM 5098 C C . ASP A 1 651 ? -30.759 -12.581 -42.264 1.00 44.84 651 ASP A C 1
ATOM 5100 O O . ASP A 1 651 ? -31.578 -12.085 -43.038 1.00 44.84 651 ASP A O 1
ATOM 5104 N N . ARG A 1 652 ? -30.644 -13.910 -42.183 1.00 37.84 652 ARG A N 1
ATOM 5105 C CA . ARG A 1 652 ? -31.648 -14.826 -42.757 1.00 37.84 652 ARG A CA 1
ATOM 5106 C C . ARG A 1 652 ? -32.938 -14.864 -41.926 1.00 37.84 652 ARG A C 1
ATOM 5108 O O . ARG A 1 652 ? -33.520 -15.918 -41.703 1.00 37.84 652 ARG A O 1
ATOM 5115 N N . ILE A 1 653 ? -33.406 -13.699 -41.475 1.00 37.09 653 ILE A N 1
ATOM 5116 C CA . ILE A 1 653 ? -34.718 -13.506 -40.843 1.00 37.09 653 ILE A CA 1
ATOM 5117 C C . ILE A 1 653 ? -35.434 -12.365 -41.565 1.00 37.09 653 ILE A C 1
ATOM 5119 O O . ILE A 1 653 ? -35.636 -11.270 -41.048 1.00 37.09 653 ILE A O 1
ATOM 5123 N N . ALA A 1 654 ? -35.800 -12.664 -42.807 1.00 32.22 654 ALA A N 1
ATOM 5124 C CA . ALA A 1 654 ? -36.975 -12.132 -43.487 1.00 32.22 654 ALA A CA 1
ATOM 5125 C C . ALA A 1 654 ? -37.373 -13.087 -44.628 1.00 32.22 654 ALA A C 1
ATOM 5127 O O . ALA A 1 654 ? -37.518 -12.687 -45.775 1.00 32.22 654 ALA A O 1
ATOM 5128 N N . ARG A 1 655 ? -37.525 -14.380 -44.329 1.00 32.34 655 ARG A N 1
ATOM 5129 C CA . ARG A 1 655 ? -38.505 -15.208 -45.040 1.00 32.34 655 ARG A CA 1
ATOM 5130 C C . ARG A 1 655 ? -39.544 -15.604 -44.008 1.00 32.34 655 ARG A C 1
ATOM 5132 O O . ARG A 1 655 ? -39.443 -16.644 -43.370 1.00 32.34 655 ARG A O 1
ATOM 5139 N N . ILE A 1 656 ? -40.468 -14.681 -43.768 1.00 33.59 656 ILE A N 1
ATOM 5140 C CA . ILE A 1 656 ? -41.793 -15.048 -43.275 1.00 33.59 656 ILE A CA 1
ATOM 5141 C C . ILE A 1 656 ? -42.357 -15.959 -44.381 1.00 33.59 656 ILE A C 1
ATOM 5143 O O . ILE A 1 656 ? -42.268 -15.551 -45.543 1.00 33.59 656 ILE A O 1
ATOM 5147 N N . PRO A 1 657 ? -42.840 -17.180 -44.095 1.00 30.41 657 PRO A N 1
ATOM 5148 C CA . PRO A 1 657 ? -43.661 -17.889 -45.063 1.00 30.41 657 PRO A CA 1
ATOM 5149 C C . PRO A 1 657 ? -44.857 -16.979 -45.323 1.00 30.41 657 PRO A C 1
ATOM 5151 O O . PRO A 1 657 ? -45.621 -16.687 -44.406 1.00 30.41 657 PRO A O 1
ATOM 5154 N N . THR A 1 658 ? -44.962 -16.436 -46.529 1.00 32.38 658 THR A N 1
ATOM 5155 C CA . THR A 1 658 ? -46.233 -15.897 -46.992 1.00 32.38 658 THR A CA 1
ATOM 5156 C C . THR A 1 658 ? -47.170 -17.090 -47.076 1.00 32.38 658 THR A C 1
ATOM 5158 O O . THR A 1 658 ? -47.090 -17.864 -48.027 1.00 32.38 658 THR A O 1
ATOM 5161 N N . ASP A 1 659 ? -47.982 -17.282 -46.040 1.00 38.50 659 ASP A N 1
ATOM 5162 C CA . ASP A 1 659 ? -49.260 -17.958 -46.201 1.00 38.50 659 ASP A CA 1
ATOM 5163 C C . ASP A 1 659 ? -50.065 -17.100 -47.174 1.00 38.50 659 ASP A C 1
ATOM 5165 O O . ASP A 1 659 ? -50.577 -16.053 -46.793 1.00 38.50 659 ASP A O 1
ATOM 5169 N N . GLU A 1 660 ? -50.093 -17.514 -48.438 1.00 36.12 660 GLU A N 1
ATOM 5170 C CA . GLU A 1 660 ? -51.186 -17.271 -49.374 1.00 36.12 660 GLU A CA 1
ATOM 5171 C C . GLU A 1 660 ? -51.042 -18.241 -50.564 1.00 36.12 660 GLU A C 1
ATOM 5173 O O . GLU A 1 660 ? -50.037 -18.217 -51.276 1.00 36.12 660 GLU A O 1
ATOM 5178 N N . SER A 1 661 ? -52.082 -19.080 -50.711 1.00 34.56 661 SER A N 1
ATOM 5179 C CA . SER A 1 661 ? -52.417 -20.080 -51.752 1.00 34.56 661 SER A CA 1
ATOM 5180 C C . SER A 1 661 ? -51.542 -21.322 -51.911 1.00 34.56 661 SER A C 1
ATOM 5182 O O . SER A 1 661 ? -50.438 -21.211 -52.489 1.00 34.56 661 SER A O 1
#

Secondary structure (DSSP, 8-state):
-TTTTHHHHHHHHHHHHHHHHHHHHHHHHHHHHHHHHHHHHHHHHHHHHHHHHHHHHHHHTTTHHHHHHHHHHTTSS-HHHHHHHHHHHHHHHHHHHHHHHHHHHHHHHHHHSTT--HHHHHHHHHHHHHHHHHHHHHHHHHHHTT-HHHHHHHHHHHHHHHHHHHIIIIIIS--HHHHHHHHHHHHHHHHHHHHHHHHHTTSS---S----TTHHHHHHHHHHHHHHHHHHHHHHTTHHHHHHHHHT-HHHHHHHHHHHHHHHHTHHHHHHHHHHHHHHHHHGGG-HHHHHHHHHHHHHHHHHHHHHHHHHHHHHHHHHHHHHH-GGGTHHHHHHHHHHHHHHHHHHHHHHHHHHHHTT-HHHHHHHHHHHHHHHHHHHHHHHHHHTHHHHHHHHHHHHHHHHHHHHHHHHHHH---HHHHHSPPHHHHHHHHHHHHHHHHHHH-PPPHHHHHHHHHHHHHHHHHHHHHHHHHHHHHHHHHHHHHHHHHHHHHSS-SEEEEEEE-GGG-EEEEEEE--B-S-TTTT---TT-GGGGB-HHHHHHHHHTGGGTTHHHHHHHTS-EEESSPPB-HHHHHT--HHHHGGGSSPPEEE-HHHHT--TT--HHHHHHHHHHHHHT--HHHHHHHHHHHHHHHHS--S----TT------------

Solvent-accessible surface area (backbone atoms only — not comparable to full-atom values): 33927 Å² total; per-residue (Å²): 103,78,92,77,46,48,65,65,52,51,52,44,24,51,52,38,36,54,42,51,55,50,48,52,52,41,50,53,52,38,52,54,51,43,41,70,67,40,34,72,66,35,36,47,38,44,54,58,37,55,43,58,20,52,49,47,26,68,61,66,46,41,25,35,38,61,28,40,17,34,39,35,15,48,63,78,43,33,60,34,59,52,49,57,49,46,52,56,52,43,54,54,46,34,54,51,46,37,55,49,48,48,51,46,48,70,78,36,30,65,82,76,39,67,90,46,64,63,67,53,44,53,51,38,28,65,57,39,16,45,49,50,35,48,44,48,49,52,47,20,49,33,41,8,73,62,41,50,68,59,38,42,52,35,70,42,40,20,56,50,41,20,40,57,35,26,49,45,29,28,67,70,63,61,43,43,49,62,18,41,52,49,12,45,44,52,8,49,49,52,19,39,55,47,36,51,62,60,50,52,79,48,53,74,56,74,89,51,71,82,73,62,98,52,55,65,58,50,26,45,65,48,2,41,34,44,31,50,20,50,51,38,47,49,49,51,76,42,51,49,57,56,49,40,34,71,77,70,32,68,68,56,26,56,28,42,50,52,17,49,57,60,52,57,57,60,46,51,62,38,48,20,43,41,66,52,45,28,18,54,44,8,48,32,70,87,39,58,68,61,41,63,54,47,55,30,54,54,22,47,52,44,22,52,53,38,44,52,53,37,52,54,45,54,77,40,31,52,65,50,38,32,72,75,69,29,73,89,38,41,69,16,33,59,22,28,56,42,31,38,63,16,53,20,32,38,32,26,24,45,42,43,46,33,49,38,38,30,70,75,37,29,56,59,50,25,56,47,25,54,54,28,36,52,50,26,54,53,35,29,71,63,27,26,86,75,49,43,59,44,13,30,21,40,16,52,18,50,23,24,39,51,42,21,53,54,36,50,52,54,44,27,69,74,67,69,49,58,72,62,68,47,73,51,88,47,72,69,53,52,53,51,50,52,50,49,52,51,50,50,42,43,67,74,71,49,93,69,56,71,77,57,40,54,58,49,47,56,51,48,51,51,51,49,52,53,49,33,39,53,52,33,50,52,50,45,66,71,40,43,68,57,51,51,53,51,36,48,52,37,29,74,75,67,75,45,75,33,67,36,76,48,73,25,29,19,48,77,58,43,76,41,74,46,39,24,46,50,34,58,66,87,66,68,77,82,70,82,61,77,93,81,57,70,74,78,41,45,38,77,67,22,50,53,26,35,53,66,56,58,28,51,58,50,34,40,57,34,25,62,75,60,59,28,28,59,60,22,43,69,66,42,50,53,79,60,58,74,72,47,52,81,77,57,50,55,52,23,77,46,43,19,12,78,42,29,66,54,71,64,62,66,61,91,82,73,51,73,67,56,45,51,53,40,34,37,49,44,66,76,66,64,37,74,65,54,48,51,49,43,53,53,43,43,53,55,54,72,68,48,91,70,79,63,56,72,66,81,80,74,65,87,79,78,76,73,81,76,88,74,136

InterPro domains:
  IPR003362 Bacterial sugar transferase [PF02397] (464-640)